Protein AF-0000000072981879 (afdb_homodimer)

Nearest PDB structures (foldseek):
  6hh9-assembly1_A  TM=8.626E-01  e=1.317E-27  Roseburia intestinalis L1-82
  6hfz-assembly3_C  TM=8.102E-01  e=1.164E-27  Roseburia intestinalis L1-82
  6hh9-assembly4_D  TM=8.591E-01  e=4.344E-25  Roseburia intestinalis L1-82
  1j00-assembly1_A  TM=7.668E-01  e=9.746E-10  Escherichia coli
  1yzf-assembly1_A  TM=7.807E-01  e=8.443E-09  Enterococcus faecalis V583

Secondary structure (DSSP, 8-state):
----EEEEEEEESHHHHTTT-SSGGGSHHHHHHHHHHHHTTTSEEEEEEEE-TT--HHHHHHTHHHHTGGG--SEEEEE-HHHHTTS-HHHHHHHHHHHHHHHHTSSSPPEEEEE----TTS-SSHHHHHHHHHHTT--EE-HHHHHHHHHHTTS--HHHHBSSSS-B-HHHHHHHHHHHHHHHHHTGGGGTSPP---SS-SSS---SSEEEEEGGGSEEESS-EEEEEEETTTEEEEEEE-STT-EEEEEEEES-EEEEEEEBTTB-EEEEEETTEEEEEE-B-SSSSEEEEEEEE-S--SEEEEEEEEE-S---TT-S--BEEEEEEEEE--/----EEEEEEEESHHHHTTT-SSGGGSHHHHHHHHHHHHTTTSEEEEEEEE-TT--HHHHHHTHHHHTGGG--SEEEEE-HHHHTTS-HHHHHHHHHHHHHHHHTSSSPPEEEEE----TTS-SSHHHHHHHHHHTT--EE-HHHHHHHHHHTTS--HHHHBSSSS-B-HHHHHHHHHHHHHHHHHTGGGGTSPP---SS-SSS---SSEEEEEGGGSEEESS-EEEEEEETTTEEEEEEE-STT-EEEEEEEES-EEEEEEEBTTB-EEEEEETTEEEEEE-B-SSSSEEEEEEEE-S--SEEEEEEEEE-S---TT-S--BEEEEEEEEE--

Foldseek 3Di:
DPQLEAEEEEAEEPLLVQPQEPDPCLFLQNLLQVVVCVVSVRGHYHYARNYYHLDALQVSLACCVPRPVVRVHQEYEYYHQANCLVPDLLVNLQSLLQNVQVQLPDPRHHAYEYEFAAFQVRSGNQVSNVVSCVVFVHHYQYVRVVVVVCVVVVVDHPVVAADDGGHGHSNVSVSSNVSVSVVCVVCVCSSVDDTRDDPAHPSRDYFDAKYKAFPVQKAWDDDWDKDQLPRPPQFGIWIKDQDAFIKIKHKAFAFWKKWWWWAEQQAWKKWKDKQRDIDIDGRYDPHGGDIDIDPGGGRHPRGMMMMMIGQHPDGDPRHPTRMIITRIMIHRHD/DPQLEAEEEEAEEVLLVQPQEPDPCLALQNLLQVVVCVVSVRGHYHYARNYYHLDALQVSLACCVPRPVVRVHQEYEYYHQANCLVPDLLVNLQSLLQNVQVQLPDPRHHAYEYEFAAFQVRSGNQVSNVVSCVVFVHHYQYVRVVVVVCVVVVVDHPVVAADDGGHGHSNVSVSSNVSVSVVCVVCVCSSVDDTRDDPAHPSRDYFDAKYKAFPVQKAWDDDWDKDQLVRPPQFRIWIKDQDAFIKIKHKAFAFWKKWWWWAEQQAWKKWKDKQRDIDIDGRYDPHGSDIDIDPGGGRHPRGMMMMMIGQHPDGDPRHPTRMIITRIMIHRHD

Sequence (668 aa):
MKNNDFNIVFLGGSITEGTGAVAKDKAYVHIVGEYFKNLYKHKKVNIYNAGIGGTGSRFGLFRLERDVICYNPDLVFFEFSVNDRIENPFDASITTEGVVRKLLFLKNPPKIIFLITPSEMADACSSLHKKIAYYYDIPVIDIQDYVFKAIGQDKYTWSHISTDNLHPNDVGHKIYGEYIIKSIDKNKDFYFKKNNLKEKSLMGYEFKNPQIESYEKAIFYGHWREENMNIPKRIELSAVSDVVGDYLEFNFKGKYISALAIVGRECGIAEINLDGASAILDLYSDTDNYCTPILNLKDLKDTKHKLIIKVSENKNPKSKGNKISIGSFLVENMMKNNDFNIVFLGGSITEGTGAVAKDKAYVHIVGEYFKNLYKHKKVNIYNAGIGGTGSRFGLFRLERDVICYNPDLVFFEFSVNDRIENPFDASITTEGVVRKLLFLKNPPKIIFLITPSEMADACSSLHKKIAYYYDIPVIDIQDYVFKAIGQDKYTWSHISTDNLHPNDVGHKIYGEYIIKSIDKNKDFYFKKNNLKEKSLMGYEFKNPQIESYEKAIFYGHWREENMNIPKRIELSAVSDVVGDYLEFNFKGKYISALAIVGRECGIAEINLDGASAILDLYSDTDNYCTPILNLKDLKDTKHKLIIKVSENKNPKSKGNKISIGSFLVENM

Structure (mmCIF, N/CA/C/O backbone):
data_AF-0000000072981879-model_v1
#
loop_
_entity.id
_entity.type
_entity.pdbx_description
1 polymer Lipase/acylhydrolase
#
loop_
_atom_site.group_PDB
_atom_site.id
_atom_site.type_symbol
_atom_site.label_atom_id
_atom_site.label_alt_id
_atom_site.label_comp_id
_atom_site.label_asym_id
_atom_site.label_entity_id
_atom_site.label_seq_id
_atom_site.pdbx_PDB_ins_code
_atom_site.Cartn_x
_atom_site.Cartn_y
_atom_site.Cartn_z
_atom_site.occupancy
_atom_site.B_iso_or_equiv
_atom_site.auth_seq_id
_atom_site.auth_comp_id
_atom_site.auth_asym_id
_atom_site.auth_atom_id
_atom_site.pdbx_PDB_model_num
ATOM 1 N N . MET A 1 1 ? -8.359 28.625 37.656 1 39.59 1 MET A N 1
ATOM 2 C CA . MET A 1 1 ? -9.594 27.875 37.406 1 39.59 1 MET A CA 1
ATOM 3 C C . MET A 1 1 ? -9.336 26.703 36.469 1 39.59 1 MET A C 1
ATOM 5 O O . MET A 1 1 ? -8.688 26.859 35.438 1 39.59 1 MET A O 1
ATOM 9 N N . LYS A 1 2 ? -9.266 25.562 36.969 1 48.34 2 LYS A N 1
ATOM 10 C CA . LYS A 1 2 ? -8.906 24.328 36.281 1 48.34 2 LYS A CA 1
ATOM 11 C C . LYS A 1 2 ? -9.633 24.234 34.938 1 48.34 2 LYS A C 1
ATOM 13 O O . LYS A 1 2 ? -10.859 24.359 34.875 1 48.34 2 LYS A O 1
ATOM 18 N N . ASN A 1 3 ? -9.109 24.656 33.719 1 64.94 3 ASN A N 1
ATOM 19 C CA . ASN A 1 3 ? -9.695 24.688 32.375 1 64.94 3 ASN A CA 1
ATOM 20 C C . ASN A 1 3 ? -10.602 23.484 32.156 1 64.94 3 ASN A C 1
ATOM 22 O O . ASN A 1 3 ? -10.148 22.344 32.219 1 64.94 3 ASN A O 1
ATOM 26 N N . ASN A 1 4 ? -11.922 23.656 32.438 1 84.44 4 ASN A N 1
ATOM 27 C CA . ASN A 1 4 ? -13.031 22.703 32.438 1 84.44 4 ASN A CA 1
ATOM 28 C C . ASN A 1 4 ? -13.32 22.203 31.016 1 84.44 4 ASN A C 1
ATOM 30 O O . ASN A 1 4 ? -14.203 21.359 30.828 1 84.44 4 ASN A O 1
ATOM 34 N N . ASP A 1 5 ? -12.516 22.609 30.109 1 93.31 5 ASP A N 1
ATOM 35 C CA . ASP A 1 5 ? -12.766 22.219 28.719 1 93.31 5 ASP A CA 1
ATOM 36 C C . ASP A 1 5 ? -12.047 20.922 28.375 1 93.31 5 ASP A C 1
ATOM 38 O O . ASP A 1 5 ? -10.969 20.641 28.906 1 93.31 5 ASP A O 1
ATOM 42 N N . PHE A 1 6 ? -12.727 20.109 27.719 1 95.31 6 PHE A N 1
ATOM 43 C CA . PHE A 1 6 ? -12.141 18.953 27.062 1 95.31 6 PHE A CA 1
ATOM 44 C C . PHE A 1 6 ? -12.227 19.078 25.547 1 95.31 6 PHE A C 1
ATOM 46 O O . PHE A 1 6 ? -13.305 18.922 24.969 1 95.31 6 PHE A O 1
ATOM 53 N N . ASN A 1 7 ? -11.078 19.438 24.906 1 97.69 7 ASN A N 1
ATOM 54 C CA . ASN A 1 7 ? -11.039 19.734 23.484 1 97.69 7 ASN A CA 1
ATOM 55 C C . ASN A 1 7 ? -10.586 18.516 22.672 1 97.69 7 ASN A C 1
ATOM 57 O O . ASN A 1 7 ? -9.492 18 22.891 1 97.69 7 ASN A O 1
ATOM 61 N N . ILE A 1 8 ? -11.445 18.078 21.766 1 98.12 8 ILE A N 1
ATOM 62 C CA . ILE A 1 8 ? -11.148 16.938 20.906 1 98.12 8 ILE A CA 1
ATOM 63 C C . ILE A 1 8 ? -11.047 17.406 19.453 1 98.12 8 ILE A C 1
ATOM 65 O O . ILE A 1 8 ? -11.961 18.047 18.938 1 98.12 8 ILE A O 1
ATOM 69 N N . VAL A 1 9 ? -9.93 17.109 18.797 1 98.81 9 VAL A N 1
ATOM 70 C CA . VAL A 1 9 ? -9.766 17.453 17.391 1 98.81 9 VAL A CA 1
ATOM 71 C C . VAL A 1 9 ? -9.664 16.188 16.562 1 98.81 9 VAL A C 1
ATOM 73 O O . VAL A 1 9 ? -8.922 15.266 16.906 1 98.81 9 VAL A O 1
ATOM 76 N N . PHE A 1 10 ? -10.469 16.078 15.516 1 98.88 10 PHE A N 1
ATOM 77 C CA . PHE A 1 10 ? -10.344 15.047 14.508 1 98.88 10 PHE A CA 1
ATOM 78 C C . PHE A 1 10 ? -9.57 15.555 13.297 1 98.88 10 PHE A C 1
ATOM 80 O O . PHE A 1 10 ? -10.086 16.344 12.508 1 98.88 10 PHE A O 1
ATOM 87 N N . LEU A 1 11 ? -8.344 15.156 13.203 1 98.88 11 LEU A N 1
ATOM 88 C CA . LEU A 1 11 ? -7.492 15.516 12.07 1 98.88 11 LEU A CA 1
ATOM 89 C C . LEU A 1 11 ? -7.562 14.445 10.984 1 98.88 11 LEU A C 1
ATOM 91 O O . LEU A 1 11 ? -7.301 13.266 11.25 1 98.88 11 LEU A O 1
ATOM 95 N N . GLY A 1 12 ? -7.945 14.844 9.773 1 98.56 12 GLY A N 1
ATOM 96 C CA . GLY A 1 12 ? -8.047 13.805 8.766 1 98.56 12 GLY A CA 1
ATOM 97 C C . GLY A 1 12 ? -8.414 14.336 7.391 1 98.56 12 GLY A C 1
ATOM 98 O O . GLY A 1 12 ? -8.289 15.531 7.125 1 98.56 12 GLY A O 1
ATOM 99 N N . GLY A 1 13 ? -8.742 13.422 6.457 1 97.31 13 GLY A N 1
ATOM 100 C CA . GLY A 1 13 ? -9.148 13.758 5.098 1 97.31 13 GLY A CA 1
ATOM 101 C C . GLY A 1 13 ? -10.656 13.836 4.926 1 97.31 13 GLY A C 1
ATOM 102 O O . GLY A 1 13 ? -11.352 14.422 5.762 1 97.31 13 GLY A O 1
ATOM 103 N N . SER A 1 14 ? -11.133 13.383 3.793 1 97.5 14 SER A N 1
ATOM 104 C CA . SER A 1 14 ? -12.539 13.523 3.434 1 97.5 14 SER A CA 1
ATOM 105 C C . SER A 1 14 ? -13.43 12.672 4.336 1 97.5 14 SER A C 1
ATOM 107 O O . SER A 1 14 ? -14.57 13.047 4.621 1 97.5 14 SER A O 1
ATOM 109 N N . ILE A 1 15 ? -12.93 11.539 4.754 1 98.5 15 ILE A N 1
ATOM 110 C CA . ILE A 1 15 ? -13.734 10.68 5.609 1 98.5 15 ILE A CA 1
ATOM 111 C C . ILE A 1 15 ? -13.977 11.367 6.949 1 98.5 15 ILE A C 1
ATOM 113 O O . ILE A 1 15 ? -15.109 11.375 7.453 1 98.5 15 ILE A O 1
ATOM 117 N N . THR A 1 16 ? -13.008 11.922 7.477 1 98.69 16 THR A N 1
ATOM 118 C CA . THR A 1 16 ? -13.125 12.703 8.703 1 98.69 16 THR A CA 1
ATOM 119 C C . THR A 1 16 ? -13.992 13.938 8.477 1 98.69 16 THR A C 1
ATOM 121 O O . THR A 1 16 ? -14.812 14.289 9.336 1 98.69 16 THR A O 1
ATOM 124 N N . GLU A 1 17 ? -13.836 14.555 7.305 1 97.75 17 GLU A N 1
ATOM 125 C CA . GLU A 1 17 ? -14.648 15.719 6.965 1 97.75 17 GLU A CA 1
ATOM 126 C C . GLU A 1 17 ? -16.141 15.367 6.977 1 97.75 17 GLU A C 1
ATOM 128 O O . GLU A 1 17 ? -16.984 16.219 7.266 1 97.75 17 GLU A O 1
ATOM 133 N N . GLY A 1 18 ? -16.469 14.117 6.672 1 98.06 18 GLY A N 1
ATOM 134 C CA . GLY A 1 18 ? -17.859 13.664 6.707 1 98.06 18 GLY A CA 1
ATOM 135 C C . GLY A 1 18 ? -18.391 13.297 5.336 1 98.06 18 GLY A C 1
ATOM 136 O O . GLY A 1 18 ? -19.609 13.117 5.168 1 98.06 18 GLY A O 1
ATOM 137 N N . THR A 1 19 ? -17.5 13.188 4.359 1 97.12 19 THR A N 1
ATOM 138 C CA . THR A 1 19 ? -17.938 12.867 3.006 1 97.12 19 THR A CA 1
ATOM 139 C C . THR A 1 19 ? -18.703 11.547 2.982 1 97.12 19 THR A C 1
ATOM 141 O O . THR A 1 19 ? -18.281 10.57 3.604 1 97.12 19 THR A O 1
ATOM 144 N N . GLY A 1 20 ? -19.766 11.492 2.244 1 96.81 20 GLY A N 1
ATOM 145 C CA . GLY A 1 20 ? -20.594 10.312 2.121 1 96.81 20 GLY A CA 1
ATOM 146 C C . GLY A 1 20 ? -21.797 10.32 3.055 1 96.81 20 GLY A C 1
ATOM 147 O O . GLY A 1 20 ? -22.766 9.609 2.83 1 96.81 20 GLY A O 1
ATOM 148 N N . ALA A 1 21 ? -21.703 11.047 4.195 1 97.25 21 ALA A N 1
ATOM 149 C CA . ALA A 1 21 ? -22.844 11.227 5.086 1 97.25 21 ALA A CA 1
ATOM 150 C C . ALA A 1 21 ? -23.844 12.234 4.512 1 97.25 21 ALA A C 1
ATOM 152 O O . ALA A 1 21 ? -23.438 13.258 3.951 1 97.25 21 ALA A O 1
ATOM 153 N N . VAL A 1 22 ? -25.125 11.992 4.699 1 96.56 22 VAL A N 1
ATOM 154 C CA . VAL A 1 22 ? -26.156 12.859 4.137 1 96.56 22 VAL A CA 1
ATOM 155 C C . VAL A 1 22 ? -26.25 14.141 4.965 1 96.56 22 VAL A C 1
ATOM 157 O O . VAL A 1 22 ? -26.766 15.156 4.488 1 96.56 22 VAL A O 1
ATOM 160 N N . ALA A 1 23 ? -25.875 14.039 6.258 1 96.75 23 ALA A N 1
ATOM 161 C CA . ALA A 1 23 ? -25.875 15.164 7.191 1 96.75 23 ALA A CA 1
ATOM 162 C C . ALA A 1 23 ? -24.734 15.062 8.188 1 96.75 23 ALA A C 1
ATOM 164 O O . ALA A 1 23 ? -24.156 13.984 8.383 1 96.75 23 ALA A O 1
ATOM 165 N N . LYS A 1 24 ? -24.406 16.172 8.773 1 95.31 24 LYS A N 1
ATOM 166 C CA . LYS A 1 24 ? -23.266 16.234 9.68 1 95.31 24 LYS A CA 1
ATOM 167 C C . LYS A 1 24 ? -23.453 15.305 10.867 1 95.31 24 LYS A C 1
ATOM 169 O O . LYS A 1 24 ? -22.484 14.734 11.375 1 95.31 24 LYS A O 1
ATOM 174 N N . ASP A 1 25 ? -24.641 15.141 11.32 1 97.38 25 ASP A N 1
ATOM 175 C CA . ASP A 1 25 ? -24.891 14.352 12.523 1 97.38 25 ASP A CA 1
ATOM 176 C C . ASP A 1 25 ? -24.844 12.859 12.219 1 97.38 25 ASP A C 1
ATOM 178 O O . ASP A 1 25 ? -24.922 12.031 13.125 1 97.38 25 ASP A O 1
ATOM 182 N N . LYS A 1 26 ? -24.672 12.508 10.891 1 98.19 26 LYS A N 1
ATOM 183 C CA . LYS A 1 26 ? -24.547 11.102 10.492 1 98.19 26 LYS A CA 1
ATOM 184 C C . LYS A 1 26 ? -23.078 10.703 10.336 1 98.19 26 LYS A C 1
ATOM 186 O O . LYS A 1 26 ? -22.766 9.516 10.25 1 98.19 26 LYS A O 1
ATOM 191 N N . ALA A 1 27 ? -22.219 11.703 10.352 1 98.69 27 ALA A N 1
ATOM 192 C CA . ALA A 1 27 ? -20.781 11.43 10.203 1 98.69 27 ALA A CA 1
ATOM 193 C C . ALA A 1 27 ? -20.188 10.867 11.484 1 98.69 27 ALA A C 1
ATOM 195 O O . ALA A 1 27 ? -20.625 11.219 12.586 1 98.69 27 ALA A O 1
ATOM 196 N N . TYR A 1 28 ? -19.156 10.016 11.391 1 98.88 28 TYR A N 1
ATOM 197 C CA . TYR A 1 28 ? -18.625 9.32 12.555 1 98.88 28 TYR A CA 1
ATOM 198 C C . TYR A 1 28 ? -18.062 10.305 13.57 1 98.88 28 TYR A C 1
ATOM 200 O O . TYR A 1 28 ? -18.078 10.031 14.773 1 98.88 28 TYR A O 1
ATOM 208 N N . VAL A 1 29 ? -17.562 11.477 13.109 1 98.88 29 VAL A N 1
ATOM 209 C CA . VAL A 1 29 ? -17.016 12.492 14.008 1 98.88 29 VAL A CA 1
ATOM 210 C C . VAL A 1 29 ? -18.094 12.953 14.977 1 98.88 29 VAL A C 1
ATOM 212 O O . VAL A 1 29 ? -17.844 13.109 16.172 1 98.88 29 VAL A O 1
ATOM 215 N N . HIS A 1 30 ? -19.297 13.195 14.453 1 98.62 30 HIS A N 1
ATOM 216 C CA . HIS A 1 30 ? -20.422 13.594 15.305 1 98.62 30 HIS A CA 1
ATOM 217 C C . HIS A 1 30 ? -20.812 12.469 16.266 1 98.62 30 HIS A C 1
ATOM 219 O O . HIS A 1 30 ? -21.047 12.711 17.453 1 98.62 30 HIS A O 1
ATOM 225 N N . ILE A 1 31 ? -20.859 11.258 15.773 1 98.69 31 ILE A N 1
ATOM 226 C CA . ILE A 1 31 ? -21.25 10.086 16.562 1 98.69 31 ILE A CA 1
ATOM 227 C C . ILE A 1 31 ? -20.281 9.898 17.719 1 98.69 31 ILE A C 1
ATOM 229 O O . ILE A 1 31 ? -20.688 9.758 18.875 1 98.69 31 ILE A O 1
ATOM 233 N N . VAL A 1 32 ? -19.031 9.953 17.453 1 98.56 32 VAL A N 1
ATOM 234 C CA . VAL A 1 32 ? -18 9.781 18.469 1 98.56 32 VAL A CA 1
ATOM 235 C C . VAL A 1 32 ? -18 10.984 19.406 1 98.56 32 VAL A C 1
ATOM 237 O O . VAL A 1 32 ? -17.812 10.836 20.625 1 98.56 32 VAL A O 1
ATOM 240 N N . GLY A 1 33 ? -18.172 12.234 18.844 1 97.94 33 GLY A N 1
ATOM 241 C CA . GLY A 1 33 ? -18.25 13.438 19.656 1 97.94 33 GLY A CA 1
ATOM 242 C C . GLY A 1 33 ? -19.344 13.375 20.703 1 97.94 33 GLY A C 1
ATOM 243 O O . GLY A 1 33 ? -19.109 13.719 21.859 1 97.94 33 GLY A O 1
ATOM 244 N N . GLU A 1 34 ? -20.484 12.891 20.297 1 97.44 34 GLU A N 1
ATOM 245 C CA . GLU A 1 34 ? -21.625 12.773 21.219 1 97.44 34 GLU A CA 1
ATOM 246 C C . GLU A 1 34 ? -21.312 11.789 22.344 1 97.44 34 GLU A C 1
ATOM 248 O O . GLU A 1 34 ? -21.734 12 23.484 1 97.44 34 GLU A O 1
ATOM 253 N N . TYR A 1 35 ? -20.656 10.773 22.031 1 96.69 35 TYR A N 1
ATOM 254 C CA . TYR A 1 35 ? -20.234 9.828 23.062 1 96.69 35 TYR A CA 1
ATOM 255 C C . TYR A 1 35 ? -19.406 10.516 24.125 1 96.69 35 TYR A C 1
ATOM 257 O O . TYR A 1 35 ? -19.656 10.336 25.328 1 96.69 35 TYR A O 1
ATOM 265 N N . PHE A 1 36 ? -18.438 11.383 23.719 1 95.5 36 PHE A N 1
ATOM 266 C CA . PHE A 1 36 ? -17.547 12.055 24.672 1 95.5 36 PHE A CA 1
ATOM 267 C C . PHE A 1 36 ? -18.312 13.102 25.469 1 95.5 36 PHE A C 1
ATOM 269 O O . PHE A 1 36 ? -18.031 13.312 26.641 1 95.5 36 PHE A O 1
ATOM 276 N N . LYS A 1 37 ? -19.234 13.773 24.828 1 96.25 37 LYS A N 1
ATOM 277 C CA . LYS A 1 37 ? -20.062 14.734 25.562 1 96.25 37 LYS A CA 1
ATOM 278 C C . LYS A 1 37 ? -20.859 14.047 26.672 1 96.25 37 LYS A C 1
ATOM 280 O O . LYS A 1 37 ? -21.031 14.609 27.75 1 96.25 37 LYS A O 1
ATOM 285 N N . ASN A 1 38 ? -21.297 12.852 26.359 1 95.06 38 ASN A N 1
ATOM 286 C CA . ASN A 1 38 ? -22.047 12.086 27.344 1 95.06 38 ASN A CA 1
ATOM 287 C C . ASN A 1 38 ? -21.125 11.531 28.438 1 95.06 38 ASN A C 1
ATOM 289 O O . ASN A 1 38 ? -21.531 11.422 29.594 1 95.06 38 ASN A O 1
ATOM 293 N N . LEU A 1 39 ? -19.938 11.141 28.078 1 90.69 39 LEU A N 1
ATOM 294 C CA . LEU A 1 39 ? -18.969 10.57 29.016 1 90.69 39 LEU A CA 1
ATOM 295 C C . LEU A 1 39 ? -18.484 11.625 30 1 90.69 39 LEU A C 1
ATOM 297 O O . LEU A 1 39 ? -18.266 11.32 31.188 1 90.69 39 LEU A O 1
ATOM 301 N N . TYR A 1 40 ? -18.312 12.852 29.469 1 90.5 40 TYR A N 1
ATOM 302 C CA . TYR A 1 40 ? -17.797 13.93 30.297 1 90.5 40 TYR A CA 1
ATOM 303 C C . TYR A 1 40 ? -18.859 15 30.516 1 90.5 40 TYR A C 1
ATOM 305 O O . TYR A 1 40 ? -18.609 16.188 30.266 1 90.5 40 TYR A O 1
ATOM 313 N N . LYS A 1 41 ? -19.891 14.664 31.109 1 89 41 LYS A N 1
ATOM 314 C CA . LYS A 1 41 ? -21.031 15.555 31.297 1 89 41 LYS A CA 1
ATOM 315 C C . LYS A 1 41 ? -20.672 16.734 32.188 1 89 41 LYS A C 1
ATOM 317 O O . LYS A 1 41 ? -21.297 17.797 32.094 1 89 41 LYS A O 1
ATOM 322 N N . HIS A 1 42 ? -19.656 16.594 32.875 1 90.88 42 HIS A N 1
ATOM 323 C CA . HIS A 1 42 ? -19.297 17.641 33.844 1 90.88 42 HIS A CA 1
ATOM 324 C C . HIS A 1 42 ? -18.297 18.609 33.219 1 90.88 42 HIS A C 1
ATOM 326 O O . HIS A 1 42 ? -17.938 19.609 33.844 1 90.88 42 HIS A O 1
ATOM 332 N N . LYS A 1 43 ? -17.859 18.281 32.062 1 91.38 43 LYS A N 1
ATOM 333 C CA . LYS A 1 43 ? -16.938 19.156 31.328 1 91.38 43 LYS A CA 1
ATOM 334 C C . LYS A 1 43 ? -17.594 19.734 30.078 1 91.38 43 LYS A C 1
ATOM 336 O O . LYS A 1 43 ? -18.641 19.234 29.641 1 91.38 43 LYS A O 1
ATOM 341 N N . LYS A 1 44 ? -17.047 20.859 29.719 1 95.19 44 LYS A N 1
ATOM 342 C CA . LYS A 1 44 ? -17.406 21.359 28.406 1 95.19 44 LYS A CA 1
ATOM 343 C C . LYS A 1 44 ? -16.578 20.672 27.312 1 95.19 44 LYS A C 1
ATOM 345 O O . LYS A 1 44 ? -15.406 20.984 27.125 1 95.19 44 LYS A O 1
ATOM 350 N N . VAL A 1 45 ? -17.234 19.75 26.641 1 96.69 45 VAL A N 1
ATOM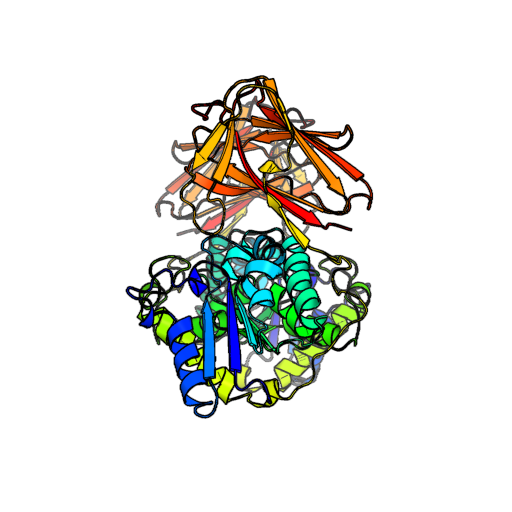 351 C CA . VAL A 1 45 ? -16.547 19 25.594 1 96.69 45 VAL A CA 1
ATOM 352 C C . VAL A 1 45 ? -16.703 19.734 24.25 1 96.69 45 VAL A C 1
ATOM 354 O O . VAL A 1 45 ? -17.828 19.953 23.797 1 96.69 45 VAL A O 1
ATOM 357 N N . ASN A 1 46 ? -15.602 20.188 23.672 1 97.75 46 ASN A N 1
ATOM 358 C CA . ASN A 1 46 ? -15.578 20.812 22.344 1 97.75 46 ASN A CA 1
ATOM 359 C C . ASN A 1 46 ? -15.031 19.844 21.281 1 97.75 46 ASN A C 1
ATOM 361 O O . ASN A 1 46 ? -14 19.219 21.5 1 97.75 46 ASN A O 1
ATOM 365 N N . ILE A 1 47 ? -15.828 19.703 20.203 1 98.19 47 ILE A N 1
ATOM 366 C CA . ILE A 1 47 ? -15.43 18.828 19.094 1 98.19 47 ILE A CA 1
ATOM 367 C C . ILE A 1 47 ? -15.039 19.672 17.891 1 98.19 47 ILE A C 1
ATOM 369 O O . ILE A 1 47 ? -15.836 20.484 17.406 1 98.19 47 ILE A O 1
ATOM 373 N N . TYR A 1 48 ? -13.828 19.547 17.422 1 98.38 48 TYR A N 1
ATOM 374 C CA . TYR A 1 48 ? -13.344 20.266 16.25 1 98.38 48 TYR A CA 1
ATOM 375 C C . TYR A 1 48 ? -13.055 19.297 15.102 1 98.38 48 TYR A C 1
ATOM 377 O O . TYR A 1 48 ? -12.211 18.406 15.227 1 98.38 48 TYR A O 1
ATOM 385 N N . ASN A 1 49 ? -13.781 19.422 14.008 1 98.38 49 ASN A N 1
ATOM 386 C CA . ASN A 1 49 ? -13.562 18.625 12.805 1 98.38 49 ASN A CA 1
ATOM 387 C C . ASN A 1 49 ? -12.555 19.297 11.867 1 98.38 49 ASN A C 1
ATOM 389 O O . ASN A 1 49 ? -12.914 20.203 11.117 1 98.38 49 ASN A O 1
ATOM 393 N N . ALA A 1 50 ? -11.359 18.812 11.891 1 98.25 50 ALA A N 1
ATOM 394 C CA . ALA A 1 50 ? -10.297 19.297 11.023 1 98.25 50 ALA A CA 1
ATOM 395 C C . ALA A 1 50 ? -10.094 18.375 9.82 1 98.25 50 ALA A C 1
ATOM 397 O O . ALA A 1 50 ? -8.969 18.156 9.391 1 98.25 50 ALA A O 1
ATOM 398 N N . GLY A 1 51 ? -11.133 17.781 9.352 1 97.94 51 GLY A N 1
ATOM 399 C CA . GLY A 1 51 ? -11.102 17.031 8.102 1 97.94 51 GLY A CA 1
ATOM 400 C C . GLY A 1 51 ? -11.094 17.938 6.879 1 97.94 51 GLY A C 1
ATOM 401 O O . GLY A 1 51 ? -11.859 18.906 6.805 1 97.94 51 GLY A O 1
ATOM 402 N N . ILE A 1 52 ? -10.172 17.719 6.016 1 96.06 52 ILE A N 1
ATOM 403 C CA . ILE A 1 52 ? -10.133 18.406 4.723 1 96.06 52 ILE A CA 1
ATOM 404 C C . ILE A 1 52 ? -10.023 17.359 3.604 1 96.06 52 ILE A C 1
ATOM 406 O O . ILE A 1 52 ? -9.031 16.625 3.521 1 96.06 52 ILE A O 1
ATOM 410 N N . GLY A 1 53 ? -11.031 17.328 2.732 1 93.69 53 GLY A N 1
ATOM 411 C CA . GLY A 1 53 ? -11.109 16.359 1.657 1 93.69 53 GLY A CA 1
ATOM 412 C C . GLY A 1 53 ? -9.891 16.375 0.752 1 93.69 53 GLY A C 1
ATOM 413 O O . GLY A 1 53 ? -9.375 17.438 0.418 1 93.69 53 GLY A O 1
ATOM 414 N N . GLY A 1 54 ? -9.398 15.102 0.349 1 91.69 54 GLY A N 1
ATOM 415 C CA . GLY A 1 54 ? -8.336 14.953 -0.637 1 91.69 54 GLY A CA 1
ATOM 416 C C . GLY A 1 54 ? -6.953 15.211 -0.071 1 91.69 54 GLY A C 1
ATOM 417 O O . GLY A 1 54 ? -5.973 15.273 -0.816 1 91.69 54 GLY A O 1
ATOM 418 N N . THR A 1 55 ? -6.828 15.375 1.248 1 94.5 55 THR A N 1
ATOM 419 C CA . THR A 1 55 ? -5.531 15.688 1.835 1 94.5 55 THR A CA 1
ATOM 420 C C . THR A 1 55 ? -4.992 14.508 2.635 1 94.5 55 THR A C 1
ATOM 422 O O . THR A 1 55 ? -5.762 13.648 3.072 1 94.5 55 THR A O 1
ATOM 425 N N . GLY A 1 56 ? -3.688 14.406 2.773 1 96.56 56 GLY A N 1
ATOM 426 C CA . GLY A 1 56 ? -3.014 13.391 3.566 1 96.56 56 GLY A CA 1
ATOM 427 C C . GLY A 1 56 ? -2.201 13.969 4.711 1 96.56 56 GLY A C 1
ATOM 428 O O . GLY A 1 56 ? -2.414 15.109 5.113 1 96.56 56 GLY A O 1
ATOM 429 N N . SER A 1 57 ? -1.336 13.148 5.242 1 98 57 SER A N 1
ATOM 430 C CA . SER A 1 57 ? -0.546 13.531 6.41 1 98 57 SER A CA 1
ATOM 431 C C . SER A 1 57 ? 0.412 14.672 6.074 1 98 57 SER A C 1
ATOM 433 O O . SER A 1 57 ? 0.761 15.469 6.941 1 98 57 SER A O 1
ATOM 435 N N . ARG A 1 58 ? 0.759 14.789 4.762 1 96.12 58 ARG A N 1
ATOM 436 C CA . ARG A 1 58 ? 1.661 15.875 4.383 1 96.12 58 ARG A CA 1
ATOM 437 C C . ARG A 1 58 ? 1.035 17.234 4.668 1 96.12 58 ARG A C 1
ATOM 439 O O . ARG A 1 58 ? 1.578 18.016 5.445 1 96.12 58 ARG A O 1
ATOM 446 N N . PHE A 1 59 ? -0.066 17.484 4.055 1 95.94 59 PHE A N 1
ATOM 447 C CA . PHE A 1 59 ? -0.747 18.75 4.32 1 95.94 59 PHE A CA 1
ATOM 448 C C . PHE A 1 59 ? -1.175 18.828 5.781 1 95.94 59 PHE A C 1
ATOM 450 O O . PHE A 1 59 ? -1.136 19.906 6.379 1 95.94 59 PHE A O 1
ATOM 457 N N . GLY A 1 60 ? -1.557 17.688 6.367 1 97.25 60 GLY A N 1
ATOM 458 C CA . GLY A 1 60 ? -1.92 17.625 7.777 1 97.25 60 GLY A CA 1
ATOM 459 C C . GLY A 1 60 ? -0.837 18.156 8.695 1 97.25 60 GLY A C 1
ATOM 460 O O . GLY A 1 60 ? -1.127 18.875 9.648 1 97.25 60 GLY A O 1
ATOM 461 N N . LEU A 1 61 ? 0.346 17.812 8.391 1 97.88 61 LEU A N 1
ATOM 462 C CA . LEU A 1 61 ? 1.486 18.25 9.188 1 97.88 61 LEU A CA 1
ATOM 463 C C . LEU A 1 61 ? 1.646 19.766 9.133 1 97.88 61 LEU A C 1
ATOM 465 O O . LEU A 1 61 ? 1.795 20.422 10.164 1 97.88 61 LEU A O 1
ATOM 469 N N . PHE A 1 62 ? 1.498 20.328 8.016 1 96.69 62 PHE A N 1
ATOM 470 C CA . PHE A 1 62 ? 1.827 21.734 7.832 1 96.69 62 PHE A CA 1
ATOM 471 C C . PHE A 1 62 ? 0.687 22.625 8.312 1 96.69 62 PHE A C 1
ATOM 473 O O . PHE A 1 62 ? 0.895 23.797 8.609 1 96.69 62 PHE A O 1
ATOM 480 N N . ARG A 1 63 ? -0.451 22.016 8.406 1 96.5 63 ARG A N 1
ATOM 481 C CA . ARG A 1 63 ? -1.574 22.828 8.859 1 96.5 63 ARG A CA 1
ATOM 482 C C . ARG A 1 63 ? -1.86 22.594 10.336 1 96.5 63 ARG A C 1
ATOM 484 O O . ARG A 1 63 ? -2.902 23 10.852 1 96.5 63 ARG A O 1
ATOM 491 N N . LEU A 1 64 ? -1.018 22 11.07 1 97.31 64 LEU A N 1
ATOM 492 C CA . LEU A 1 64 ? -1.238 21.562 12.453 1 97.31 64 LEU A CA 1
ATOM 493 C C . LEU A 1 64 ? -1.502 22.766 13.352 1 97.31 64 LEU A C 1
ATOM 495 O O . LEU A 1 64 ? -2.424 22.734 14.172 1 97.31 64 LEU A O 1
ATOM 499 N N . GLU A 1 65 ? -0.644 23.812 13.219 1 95.88 65 GLU A N 1
ATOM 500 C CA . GLU A 1 65 ? -0.807 24.969 14.078 1 95.88 65 GLU A CA 1
ATOM 501 C C . GLU A 1 65 ? -2.182 25.609 13.891 1 95.88 65 GLU A C 1
ATOM 503 O O . GLU A 1 65 ? -2.865 25.922 14.875 1 95.88 65 GLU A O 1
ATOM 508 N N . ARG A 1 66 ? -2.586 25.672 12.695 1 94.88 66 ARG A N 1
ATOM 509 C CA . ARG A 1 66 ? -3.807 26.375 12.312 1 94.88 66 ARG A CA 1
ATOM 510 C C . ARG A 1 66 ? -5.043 25.562 12.656 1 94.88 66 ARG A C 1
ATOM 512 O O . ARG A 1 66 ? -6.059 26.109 13.094 1 94.88 66 ARG A O 1
ATOM 519 N N . ASP A 1 67 ? -4.941 24.234 12.469 1 97.56 67 ASP A N 1
ATOM 520 C CA . ASP A 1 67 ? -6.168 23.453 12.445 1 97.56 67 ASP A CA 1
ATOM 521 C C . ASP A 1 67 ? -6.258 22.547 13.672 1 97.56 67 ASP A C 1
ATOM 523 O O . ASP A 1 67 ? -7.301 21.938 13.93 1 97.56 67 ASP A O 1
ATOM 527 N N . VAL A 1 68 ? -5.211 22.422 14.492 1 98.5 68 VAL A N 1
ATOM 528 C CA . VAL A 1 68 ? -5.242 21.453 15.586 1 98.5 68 VAL A CA 1
ATOM 529 C C . VAL A 1 68 ? -4.73 22.125 16.859 1 98.5 68 VAL A C 1
ATOM 531 O O . VAL A 1 68 ? -5.492 22.312 17.812 1 98.5 68 VAL A O 1
ATOM 534 N N . ILE A 1 69 ? -3.539 22.672 16.859 1 98 69 ILE A N 1
ATOM 535 C CA . ILE A 1 69 ? -2.84 23.125 18.047 1 98 69 ILE A CA 1
ATOM 536 C C . ILE A 1 69 ? -3.52 24.375 18.609 1 98 69 ILE A C 1
ATOM 538 O O . ILE A 1 69 ? -3.596 24.547 19.812 1 98 69 ILE A O 1
ATOM 542 N N . CYS A 1 70 ? -4.07 25.188 17.719 1 97.25 70 CYS A N 1
ATOM 543 C CA . CYS A 1 70 ? -4.711 26.438 18.125 1 97.25 70 CYS A CA 1
ATOM 544 C C . CYS A 1 70 ? -5.871 26.156 19.078 1 97.25 70 CYS A C 1
ATOM 546 O O . CYS A 1 70 ? -6.27 27.031 19.844 1 97.25 70 CYS A O 1
ATOM 548 N N . TYR A 1 71 ? -6.371 24.938 19.109 1 97.88 71 TYR A N 1
ATOM 549 C CA . TYR A 1 71 ? -7.531 24.625 19.938 1 97.88 71 TYR A CA 1
ATOM 550 C C . TYR A 1 71 ? -7.102 24.047 21.281 1 97.88 71 TYR A C 1
ATOM 552 O O . TYR A 1 71 ? -7.941 23.688 22.109 1 97.88 71 TYR A O 1
ATOM 560 N N . ASN A 1 72 ? -5.793 23.938 21.484 1 97.44 72 ASN A N 1
ATOM 561 C CA . ASN A 1 72 ? -5.27 23.359 22.719 1 97.44 72 ASN A CA 1
ATOM 562 C C . ASN A 1 72 ? -5.918 22 23.016 1 97.44 72 ASN A C 1
ATOM 564 O O . ASN A 1 72 ? -6.516 21.812 24.078 1 97.44 72 ASN A O 1
ATOM 568 N N . PRO A 1 73 ? -5.691 21.047 22.141 1 97.94 73 PRO A N 1
ATOM 569 C CA . PRO A 1 73 ? -6.438 19.797 22.234 1 97.94 73 PRO A CA 1
ATOM 570 C C . PRO A 1 73 ? -5.992 18.922 23.406 1 97.94 73 PRO A C 1
ATOM 572 O O . PRO A 1 73 ? -4.801 18.875 23.734 1 97.94 73 PRO A O 1
ATOM 575 N N . ASP A 1 74 ? -6.98 18.234 24.016 1 95.88 74 ASP A N 1
ATOM 576 C CA . ASP A 1 74 ? -6.73 17.172 24.969 1 95.88 74 ASP A CA 1
ATOM 577 C C . ASP A 1 74 ? -6.602 15.812 24.281 1 95.88 74 ASP A C 1
ATOM 579 O O . ASP A 1 74 ? -5.898 14.922 24.766 1 95.88 74 ASP A O 1
ATOM 583 N N . LEU A 1 75 ? -7.328 15.641 23.172 1 96.69 75 LEU A N 1
ATOM 584 C CA . LEU A 1 75 ? -7.379 14.406 22.406 1 96.69 75 LEU A CA 1
ATOM 585 C C . LEU A 1 75 ? -7.395 14.703 20.906 1 96.69 75 LEU A C 1
ATOM 587 O O . LEU A 1 75 ? -8.133 15.586 20.453 1 96.69 75 LEU A O 1
ATOM 591 N N . VAL A 1 76 ? -6.543 14.023 20.172 1 98.5 76 VAL A N 1
ATOM 592 C CA . VAL A 1 76 ? -6.5 14.164 18.719 1 98.5 76 VAL A CA 1
ATOM 593 C C . VAL A 1 76 ? -6.676 12.797 18.062 1 98.5 76 VAL A C 1
ATOM 595 O O . VAL A 1 76 ? -5.945 11.859 18.375 1 98.5 76 VAL A O 1
ATOM 598 N N . PHE A 1 77 ? -7.711 12.656 17.266 1 98.75 77 PHE A N 1
ATOM 599 C CA . PHE A 1 77 ? -7.812 11.523 16.344 1 98.75 77 PHE A CA 1
ATOM 600 C C . PHE A 1 77 ? -7.098 11.812 15.039 1 98.75 77 PHE A C 1
ATOM 602 O O . PHE A 1 77 ? -7.266 12.891 14.461 1 98.75 77 PHE A O 1
ATOM 609 N N . PHE A 1 78 ? -6.285 10.93 14.625 1 98.88 78 PHE A N 1
ATOM 610 C CA . PHE A 1 78 ? -5.516 11.039 13.391 1 98.88 78 PHE A CA 1
ATOM 611 C C . PHE A 1 78 ? -6.039 10.062 12.344 1 98.88 78 PHE A C 1
ATOM 613 O O . PHE A 1 78 ? -6.031 8.852 12.562 1 98.88 78 PHE A O 1
ATOM 620 N N . GLU A 1 79 ? -6.5 10.562 11.18 1 98.81 79 GLU A N 1
ATOM 621 C CA . GLU A 1 79 ? -7.086 9.711 10.148 1 98.81 79 GLU A CA 1
ATOM 622 C C . GLU A 1 79 ? -6.699 10.188 8.75 1 98.81 79 GLU A C 1
ATOM 624 O O . GLU A 1 79 ? -7.305 11.117 8.219 1 98.81 79 GLU A O 1
ATOM 629 N N . PHE A 1 80 ? -5.664 9.508 8.133 1 98.75 80 PHE A N 1
ATOM 630 C CA . PHE A 1 80 ? -5.234 9.844 6.777 1 98.75 80 PHE A CA 1
ATOM 631 C C . PHE A 1 80 ? -4.965 8.578 5.969 1 98.75 80 PHE A C 1
ATOM 633 O O . PHE A 1 80 ? -4.328 8.633 4.914 1 98.75 80 PHE A O 1
ATOM 640 N N . SER A 1 81 ? -5.41 7.434 6.391 1 98.25 81 SER A N 1
ATOM 641 C CA . SER A 1 81 ? -4.93 6.152 5.879 1 98.25 81 SER A CA 1
ATOM 642 C C . SER A 1 81 ? -5.281 5.98 4.406 1 98.25 81 SER A C 1
ATOM 644 O O . SER A 1 81 ? -4.488 5.438 3.633 1 98.25 81 SER A O 1
ATOM 646 N N . VAL A 1 82 ? -6.453 6.438 3.963 1 98.06 82 VAL A N 1
ATOM 647 C CA . VAL A 1 82 ? -6.863 6.184 2.584 1 98.06 82 VAL A CA 1
ATOM 648 C C . VAL A 1 82 ? -6.148 7.152 1.646 1 98.06 82 VAL A C 1
ATOM 650 O O . VAL A 1 82 ? -5.859 6.812 0.497 1 98.06 82 VAL A O 1
ATOM 653 N N . ASN A 1 83 ? -5.883 8.344 2.129 1 96.75 83 ASN A N 1
ATOM 654 C CA . ASN A 1 83 ? -5.223 9.32 1.271 1 96.75 83 ASN A CA 1
ATOM 655 C C . ASN A 1 83 ? -3.715 9.094 1.223 1 96.75 83 ASN A C 1
ATOM 657 O O . ASN A 1 83 ? -3.08 9.328 0.193 1 96.75 83 ASN A O 1
ATOM 661 N N . ASP A 1 84 ? -3.166 8.648 2.301 1 97.69 84 ASP A N 1
ATOM 662 C CA . ASP A 1 84 ? -1.728 8.414 2.354 1 97.69 84 ASP A CA 1
ATOM 663 C C . ASP A 1 84 ? -1.342 7.203 1.504 1 97.69 84 ASP A C 1
ATOM 665 O O . ASP A 1 84 ? -0.168 7.016 1.18 1 97.69 84 ASP A O 1
ATOM 669 N N . ARG A 1 85 ? -2.318 6.398 1.109 1 96 85 ARG A N 1
ATOM 670 C CA . ARG A 1 85 ? -2.027 5.168 0.381 1 96 85 ARG A CA 1
ATOM 671 C C . ARG A 1 85 ? -1.432 5.469 -0.99 1 96 85 ARG A C 1
ATOM 673 O O . ARG A 1 85 ? -0.786 4.613 -1.595 1 96 85 ARG A O 1
ATOM 680 N N . ILE A 1 86 ? -1.684 6.641 -1.51 1 92.31 86 ILE A N 1
ATOM 681 C CA . ILE A 1 86 ? -1.221 6.949 -2.859 1 92.31 86 ILE A CA 1
ATOM 682 C C . ILE A 1 86 ? 0.097 7.715 -2.791 1 92.31 86 ILE A C 1
ATOM 684 O O . ILE A 1 86 ? 0.666 8.078 -3.822 1 92.31 86 ILE A O 1
ATOM 688 N N . GLU A 1 87 ? 0.586 8.008 -1.569 1 93.88 87 GLU A N 1
ATOM 689 C CA . GLU A 1 87 ? 1.855 8.695 -1.363 1 93.88 87 GLU A CA 1
ATOM 690 C C . GLU A 1 87 ? 3.021 7.715 -1.328 1 93.88 87 GLU A C 1
ATOM 692 O O . GLU A 1 87 ? 2.838 6.539 -1.006 1 93.88 87 GLU A O 1
ATOM 697 N N . ASN A 1 88 ? 4.172 8.289 -1.72 1 93.62 88 ASN A N 1
ATOM 698 C CA . ASN A 1 88 ? 5.387 7.531 -1.436 1 93.62 88 ASN A CA 1
ATOM 699 C C . ASN A 1 88 ? 5.453 7.113 0.03 1 93.62 88 ASN A C 1
ATOM 701 O O . ASN A 1 88 ? 5.238 7.934 0.925 1 93.62 88 ASN A O 1
ATOM 705 N N . PRO A 1 89 ? 5.746 5.789 0.227 1 96.19 89 PRO A N 1
ATOM 706 C CA . PRO A 1 89 ? 5.688 5.293 1.603 1 96.19 89 PRO A CA 1
ATOM 707 C C . PRO A 1 89 ? 6.625 6.043 2.543 1 96.19 89 PRO A C 1
ATOM 709 O O . PRO A 1 89 ? 6.289 6.27 3.709 1 96.19 89 PRO A O 1
ATOM 712 N N . PHE A 1 90 ? 7.777 6.395 2.109 1 96.88 90 PHE A N 1
ATOM 713 C CA . PHE A 1 90 ? 8.703 7.137 2.957 1 96.88 90 PHE A CA 1
ATOM 714 C C . PHE A 1 90 ? 8.133 8.5 3.318 1 96.88 90 PHE A C 1
ATOM 716 O O . PHE A 1 90 ? 8.188 8.914 4.477 1 96.88 90 PHE A O 1
ATOM 723 N N . ASP A 1 91 ? 7.543 9.164 2.34 1 96.19 91 ASP A N 1
ATOM 724 C CA . ASP A 1 91 ? 6.973 10.492 2.57 1 96.19 91 ASP A CA 1
ATOM 725 C C . ASP A 1 91 ? 5.797 10.422 3.543 1 96.19 91 ASP A C 1
ATOM 727 O O . ASP A 1 91 ? 5.691 11.25 4.453 1 96.19 91 ASP A O 1
ATOM 731 N N . ALA A 1 92 ? 4.961 9.438 3.328 1 97.56 92 ALA A N 1
ATOM 732 C CA . ALA A 1 92 ? 3.836 9.266 4.246 1 97.56 92 ALA A CA 1
ATOM 733 C C . ALA A 1 92 ? 4.324 8.984 5.664 1 97.56 92 ALA A C 1
ATOM 735 O O . ALA A 1 92 ? 3.738 9.469 6.637 1 97.56 92 ALA A O 1
ATOM 736 N N . SER A 1 93 ? 5.422 8.25 5.77 1 98.31 93 SER A N 1
ATOM 737 C CA . SER A 1 93 ? 5.961 7.891 7.078 1 98.31 93 SER A CA 1
ATOM 738 C C . SER A 1 93 ? 6.523 9.109 7.793 1 98.31 93 SER A C 1
ATOM 740 O O . SER A 1 93 ? 6.227 9.344 8.969 1 98.31 93 SER A O 1
ATOM 742 N N . ILE A 1 94 ? 7.293 9.945 7.094 1 97.75 94 ILE A N 1
ATOM 743 C CA . ILE A 1 94 ? 7.957 11.047 7.777 1 97.75 94 ILE A CA 1
ATOM 744 C C . ILE A 1 94 ? 6.941 12.125 8.125 1 97.75 94 ILE A C 1
ATOM 746 O O . ILE A 1 94 ? 7.062 12.805 9.148 1 97.75 94 ILE A O 1
ATOM 750 N N . THR A 1 95 ? 5.914 12.305 7.289 1 97.81 95 THR A N 1
ATOM 751 C CA . THR A 1 95 ? 4.922 13.32 7.605 1 97.81 95 THR A CA 1
ATOM 752 C C . THR A 1 95 ? 3.998 12.852 8.727 1 97.81 95 THR A C 1
ATOM 754 O O . THR A 1 95 ? 3.609 13.641 9.586 1 97.81 95 THR A O 1
ATOM 757 N N . THR A 1 96 ? 3.643 11.547 8.766 1 98.75 96 THR A N 1
ATOM 758 C CA . THR A 1 96 ? 2.91 10.984 9.891 1 98.75 96 THR A CA 1
ATOM 759 C C . THR A 1 96 ? 3.703 11.148 11.188 1 98.75 96 THR A C 1
ATOM 761 O O . THR A 1 96 ? 3.168 11.617 12.195 1 98.75 96 THR A O 1
ATOM 764 N N . GLU A 1 97 ? 4.961 10.773 11.141 1 98.56 97 GLU A N 1
ATOM 765 C CA . GLU A 1 97 ? 5.809 10.898 12.32 1 98.56 97 GLU A CA 1
ATOM 766 C C . GLU A 1 97 ? 5.969 12.359 12.727 1 98.56 97 GLU A C 1
ATOM 768 O O . GLU A 1 97 ? 6.027 12.68 13.914 1 98.56 97 GLU A O 1
ATOM 773 N N . GLY A 1 98 ? 6.035 13.25 11.719 1 98.06 98 GLY A N 1
ATOM 774 C CA . GLY A 1 98 ? 6.098 14.68 12 1 98.06 98 GLY A CA 1
ATOM 775 C C . GLY A 1 98 ? 4.898 15.18 12.781 1 98.06 98 GLY A C 1
ATOM 776 O O . GLY A 1 98 ? 5.047 15.961 13.727 1 98.06 98 GLY A O 1
ATOM 777 N N . VAL A 1 99 ? 3.73 14.75 12.383 1 98.56 99 VAL A N 1
ATOM 778 C CA . VAL A 1 99 ? 2.514 15.117 13.102 1 98.56 99 VAL A CA 1
ATOM 779 C C . VAL A 1 99 ? 2.605 14.648 14.547 1 98.56 99 VAL A C 1
ATOM 781 O O . VAL A 1 99 ? 2.367 15.422 15.477 1 98.56 99 VAL A O 1
ATOM 784 N N . VAL A 1 100 ? 2.992 13.391 14.742 1 98.5 100 VAL A N 1
ATOM 785 C CA . VAL A 1 100 ? 3.051 12.766 16.062 1 98.5 100 VAL A CA 1
ATOM 786 C C . VAL A 1 100 ? 4.051 13.516 16.938 1 98.5 100 VAL A C 1
ATOM 788 O O . VAL A 1 100 ? 3.727 13.906 18.062 1 98.5 100 VAL A O 1
ATOM 791 N N . ARG A 1 101 ? 5.203 13.766 16.422 1 97.88 101 ARG A N 1
ATOM 792 C CA . ARG A 1 101 ? 6.258 14.398 17.219 1 97.88 101 ARG A CA 1
ATOM 793 C C . ARG A 1 101 ? 5.891 15.828 17.562 1 97.88 101 ARG A C 1
ATOM 795 O O . ARG A 1 101 ? 6.09 16.266 18.703 1 97.88 101 ARG A O 1
ATOM 802 N N . LYS A 1 102 ? 5.352 16.562 16.594 1 97.12 102 LYS A N 1
ATOM 803 C CA . LYS A 1 102 ? 4.945 17.938 16.875 1 97.12 102 LYS A CA 1
ATOM 804 C C . LYS A 1 102 ? 3.932 18 18.016 1 97.12 102 LYS A C 1
ATOM 806 O O . LYS A 1 102 ? 4.027 18.859 18.891 1 97.12 102 LYS A O 1
ATOM 811 N N . LEU A 1 103 ? 2.996 17.125 18.016 1 97.75 103 LEU A N 1
ATOM 812 C CA . LEU A 1 103 ? 1.962 17.109 19.047 1 97.75 103 LEU A CA 1
ATOM 813 C C . LEU A 1 103 ? 2.539 16.672 20.391 1 97.75 103 LEU A C 1
ATOM 815 O O . LEU A 1 103 ? 2.225 17.266 21.422 1 97.75 103 LEU A O 1
ATOM 819 N N . LEU A 1 104 ? 3.418 15.648 20.359 1 97 104 LEU A N 1
ATOM 820 C CA . LEU A 1 104 ? 3.943 15.086 21.594 1 97 104 LEU A CA 1
ATOM 821 C C . LEU A 1 104 ? 4.902 16.062 22.281 1 97 104 LEU A C 1
ATOM 823 O O . LEU A 1 104 ? 5.078 16.016 23.5 1 97 104 LEU A O 1
ATOM 827 N N . PHE A 1 105 ? 5.445 16.969 21.562 1 95.44 105 PHE A N 1
ATOM 828 C CA . PHE A 1 105 ? 6.457 17.859 22.109 1 95.44 105 PHE A CA 1
ATOM 829 C C . PHE A 1 105 ? 5.836 19.203 22.531 1 95.44 105 PHE A C 1
ATOM 831 O O . PHE A 1 105 ? 6.543 20.109 22.984 1 95.44 105 PHE A O 1
ATOM 838 N N . LEU A 1 106 ? 4.578 19.344 22.422 1 95.88 106 LEU A N 1
ATOM 839 C CA . LEU A 1 106 ? 3.895 20.516 22.938 1 95.88 106 LEU A CA 1
ATOM 840 C C . LEU A 1 106 ? 4.031 20.609 24.453 1 95.88 106 LEU A C 1
ATOM 842 O O . LEU A 1 106 ? 4.316 19.609 25.125 1 95.88 106 LEU A O 1
ATOM 846 N N . LYS A 1 107 ? 3.816 21.828 24.922 1 95.12 107 LYS A N 1
ATOM 847 C CA . LYS A 1 107 ? 3.848 22.047 26.375 1 95.12 107 LYS A CA 1
ATOM 848 C C . LYS A 1 107 ? 2.822 21.156 27.078 1 95.12 107 LYS A C 1
ATOM 850 O O . LYS A 1 107 ? 3.117 20.578 28.125 1 95.12 107 LYS A O 1
ATOM 855 N N . ASN A 1 108 ? 1.653 21.109 26.594 1 94.56 108 ASN A N 1
ATOM 856 C CA . ASN A 1 108 ? 0.578 20.234 27.031 1 94.56 108 ASN A CA 1
ATOM 857 C C . ASN A 1 108 ? 0.18 19.25 25.938 1 94.56 108 ASN A C 1
ATOM 859 O O . ASN A 1 108 ? -0.821 19.438 25.25 1 94.56 108 ASN A O 1
ATOM 863 N N . PRO A 1 109 ? 0.878 18.156 25.859 1 96.19 109 PRO A N 1
ATOM 864 C CA . PRO A 1 109 ? 0.63 17.219 24.75 1 96.19 109 PRO A CA 1
ATOM 865 C C . PRO A 1 109 ? -0.729 16.531 24.844 1 96.19 109 PRO A C 1
ATOM 867 O O . PRO A 1 109 ? -1.117 16.094 25.938 1 96.19 109 PRO A O 1
ATOM 870 N N . PRO A 1 110 ? -1.408 16.5 23.797 1 96.88 110 PRO A N 1
ATOM 871 C CA . PRO A 1 110 ? -2.658 15.727 23.797 1 96.88 110 PRO A CA 1
ATOM 872 C C . PRO A 1 110 ? -2.426 14.219 23.734 1 96.88 110 PRO A C 1
ATOM 874 O O . PRO A 1 110 ? -1.317 13.773 23.422 1 96.88 110 PRO A O 1
ATOM 877 N N . LYS A 1 111 ? -3.492 13.492 24.125 1 96.06 111 LYS A N 1
ATOM 878 C CA . LYS A 1 111 ? -3.541 12.094 23.703 1 96.06 111 LYS A CA 1
ATOM 879 C C . LYS A 1 111 ? -3.822 11.984 22.203 1 96.06 111 LYS A C 1
ATOM 881 O O . LYS A 1 111 ? -4.516 12.828 21.641 1 96.06 111 LYS A O 1
ATOM 886 N N . ILE A 1 112 ? -3.211 10.992 21.609 1 97.56 112 ILE A N 1
ATOM 887 C CA . ILE A 1 112 ? -3.389 10.758 20.188 1 97.56 112 ILE A CA 1
ATOM 888 C C . ILE A 1 112 ? -3.949 9.359 19.953 1 97.56 112 ILE A C 1
ATOM 890 O O . ILE A 1 112 ? -3.52 8.398 20.594 1 97.56 112 ILE A O 1
ATOM 894 N N . ILE A 1 113 ? -4.922 9.188 19.094 1 97.75 113 ILE A N 1
ATOM 895 C CA . ILE A 1 113 ? -5.426 7.891 18.656 1 97.75 113 ILE A CA 1
ATOM 896 C C . ILE A 1 113 ? -5.418 7.832 17.125 1 97.75 113 ILE A C 1
ATOM 898 O O . ILE A 1 113 ? -5.938 8.727 16.453 1 97.75 113 ILE A O 1
ATOM 902 N N . PHE A 1 114 ? -4.832 6.789 16.562 1 98.44 114 PHE A N 1
ATOM 903 C CA . PHE A 1 114 ? -4.828 6.57 15.117 1 98.44 114 PHE A CA 1
ATOM 904 C C . PHE A 1 114 ? -6.078 5.816 14.68 1 98.44 114 PHE A C 1
ATOM 906 O O . PHE A 1 114 ? -6.457 4.816 15.297 1 98.44 114 PHE A O 1
ATOM 913 N N . LEU A 1 115 ? -6.738 6.332 13.719 1 98.88 115 LEU A N 1
ATOM 914 C CA . LEU A 1 115 ? -7.836 5.637 13.055 1 98.88 115 LEU A CA 1
ATOM 915 C C . LEU A 1 115 ? -7.422 5.172 11.656 1 98.88 115 LEU A C 1
ATOM 917 O O . LEU A 1 115 ? -6.918 5.965 10.859 1 98.88 115 LEU A O 1
ATOM 921 N N . ILE A 1 116 ? -7.594 3.914 11.375 1 98.81 116 ILE A N 1
ATOM 922 C CA . ILE A 1 116 ? -7.336 3.367 10.047 1 98.81 116 ILE A CA 1
ATOM 923 C C . ILE A 1 116 ? -8.664 3.117 9.328 1 98.81 116 ILE A C 1
ATOM 925 O O . ILE A 1 116 ? -9.289 2.074 9.523 1 98.81 116 ILE A O 1
ATOM 929 N N . THR A 1 117 ? -9.031 4.035 8.516 1 98.81 117 THR A N 1
ATOM 930 C CA . THR A 1 117 ? -10.266 3.859 7.758 1 98.81 117 THR A CA 1
ATOM 931 C C . THR A 1 117 ? -10.016 3.016 6.512 1 98.81 117 THR A C 1
ATOM 933 O O . THR A 1 117 ? -8.914 3.02 5.961 1 98.81 117 THR A O 1
ATOM 936 N N . PRO A 1 118 ? -11.008 2.301 6.125 1 98.56 118 PRO A N 1
ATOM 937 C CA . PRO A 1 118 ? -10.805 1.314 5.062 1 98.56 118 PRO A CA 1
ATOM 938 C C . PRO A 1 118 ? -10.961 1.912 3.666 1 98.56 118 PRO A C 1
ATOM 940 O O . PRO A 1 118 ? -11.578 2.965 3.504 1 98.56 118 PRO A O 1
ATOM 943 N N . SER A 1 119 ? -10.375 1.274 2.678 1 98.31 119 SER A N 1
ATOM 944 C CA . SER A 1 119 ? -10.703 1.361 1.259 1 98.31 119 SER A CA 1
ATOM 945 C C . SER A 1 119 ? -11.305 0.054 0.748 1 98.31 119 SER A C 1
ATOM 947 O O . SER A 1 119 ? -11.172 -0.988 1.394 1 98.31 119 SER A O 1
ATOM 949 N N . GLU A 1 120 ? -11.953 0.112 -0.331 1 97.88 120 GLU A N 1
ATOM 950 C CA . GLU A 1 120 ? -12.594 -1.069 -0.899 1 97.88 120 GLU A CA 1
ATOM 951 C C . GLU A 1 120 ? -11.578 -2.184 -1.145 1 97.88 120 GLU A C 1
ATOM 953 O O . GLU A 1 120 ? -11.883 -3.363 -0.957 1 97.88 120 GLU A O 1
ATOM 958 N N . MET A 1 121 ? -10.383 -1.843 -1.494 1 97.75 121 MET A N 1
ATOM 959 C CA . MET A 1 121 ? -9.367 -2.832 -1.841 1 97.75 121 MET A CA 1
ATOM 960 C C . MET A 1 121 ? -8.547 -3.219 -0.616 1 97.75 121 MET A C 1
ATOM 962 O O . MET A 1 121 ? -7.605 -4.012 -0.718 1 97.75 121 MET A O 1
ATOM 966 N N . ALA A 1 122 ? -8.828 -2.643 0.52 1 98.06 122 ALA A N 1
ATOM 967 C CA . ALA A 1 122 ? -8.094 -2.879 1.762 1 98.06 122 ALA A CA 1
ATOM 968 C C . ALA A 1 122 ? -6.633 -2.473 1.622 1 98.06 122 ALA A C 1
ATOM 970 O O . ALA A 1 122 ? -5.742 -3.152 2.137 1 98.06 122 ALA A O 1
ATOM 971 N N . ASP A 1 123 ? -6.391 -1.426 0.841 1 97.06 123 ASP A N 1
ATOM 972 C CA . ASP A 1 123 ? -5.004 -1.023 0.629 1 97.06 123 ASP A CA 1
ATOM 973 C C . ASP A 1 123 ? -4.707 0.303 1.322 1 97.06 123 ASP A C 1
ATOM 975 O O . ASP A 1 123 ? -3.727 0.976 0.992 1 97.06 123 ASP A O 1
ATOM 979 N N . ALA A 1 124 ? -5.586 0.734 2.297 1 97.75 124 ALA A N 1
ATOM 980 C CA . ALA A 1 124 ? -5.242 1.897 3.111 1 97.75 124 ALA A CA 1
ATOM 981 C C . ALA A 1 124 ? -3.961 1.657 3.9 1 97.75 124 ALA A C 1
ATOM 983 O O . ALA A 1 124 ? -3.594 0.51 4.168 1 97.75 124 ALA A O 1
ATOM 984 N N . CYS A 1 125 ? -3.279 2.76 4.266 1 97.06 125 CYS A N 1
ATOM 985 C CA . CYS A 1 125 ? -1.947 2.723 4.859 1 97.06 125 CYS A CA 1
ATOM 986 C C . CYS A 1 125 ? -2.004 2.232 6.301 1 97.06 125 CYS A C 1
ATOM 988 O O . CYS A 1 125 ? -1.445 2.865 7.199 1 97.06 125 CYS A O 1
ATOM 990 N N . SER A 1 126 ? -2.557 1.086 6.52 1 97.69 126 SER A N 1
ATOM 991 C CA . SER A 1 126 ? -2.746 0.561 7.871 1 97.69 126 SER A CA 1
ATOM 992 C C . SER A 1 126 ? -1.41 0.25 8.531 1 97.69 126 SER A C 1
ATOM 994 O O . SER A 1 126 ? -1.074 0.833 9.57 1 97.69 126 SER A O 1
ATOM 996 N N . SER A 1 127 ? -0.551 -0.556 7.922 1 98.25 127 SER A N 1
ATOM 997 C CA . SER A 1 127 ? 0.686 -1.025 8.539 1 98.25 127 SER A CA 1
ATOM 998 C C . SER A 1 127 ? 1.714 0.097 8.641 1 98.25 127 SER A C 1
ATOM 1000 O O . SER A 1 127 ? 2.5 0.14 9.586 1 98.25 127 SER A O 1
ATOM 1002 N N . LEU A 1 128 ? 1.7 0.978 7.668 1 98.06 128 LEU A N 1
ATOM 1003 C CA . LEU A 1 128 ? 2.604 2.123 7.695 1 98.06 128 LEU A CA 1
ATOM 1004 C C . LEU A 1 128 ? 2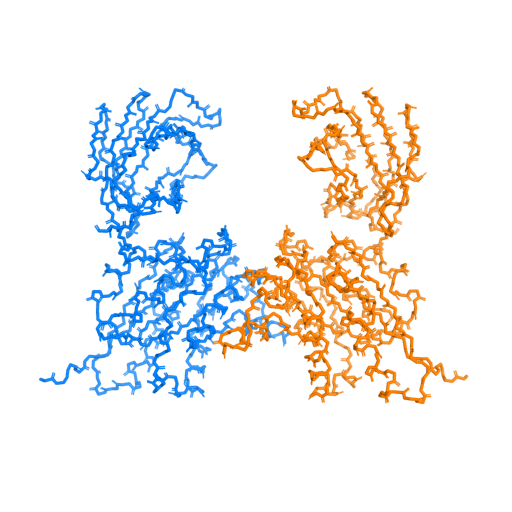.295 3.029 8.883 1 98.06 128 LEU A C 1
ATOM 1006 O O . LEU A 1 128 ? 3.199 3.416 9.625 1 98.06 128 LEU A O 1
ATOM 1010 N N . HIS A 1 129 ? 1.021 3.363 9.055 1 98.81 129 HIS A N 1
ATOM 1011 C CA . HIS A 1 129 ? 0.616 4.172 10.203 1 98.81 129 HIS A CA 1
ATOM 1012 C C . HIS A 1 129 ? 0.857 3.434 11.516 1 98.81 129 HIS A C 1
ATOM 1014 O O . HIS A 1 129 ? 1.294 4.031 12.5 1 98.81 129 HIS A O 1
ATOM 1020 N N . LYS A 1 130 ? 0.61 2.143 11.57 1 98.75 130 LYS A N 1
ATOM 1021 C CA . LYS A 1 130 ? 0.823 1.333 12.766 1 98.75 130 LYS A CA 1
ATOM 1022 C C . LYS A 1 130 ? 2.291 1.342 13.188 1 98.75 130 LYS A C 1
ATOM 1024 O O . LYS A 1 130 ? 2.605 1.431 14.375 1 98.75 130 LYS A O 1
ATOM 1029 N N . LYS A 1 131 ? 3.152 1.233 12.156 1 98.5 131 LYS A N 1
ATOM 1030 C CA . LYS A 1 131 ? 4.582 1.244 12.445 1 98.5 131 LYS A CA 1
ATOM 1031 C C . LYS A 1 131 ? 4.969 2.48 13.25 1 98.5 131 LYS A C 1
ATOM 1033 O O . LYS A 1 131 ? 5.695 2.381 14.242 1 98.5 131 LYS A O 1
ATOM 1038 N N . ILE A 1 132 ? 4.465 3.68 12.859 1 98.69 132 ILE A N 1
ATOM 1039 C CA . ILE A 1 132 ? 4.738 4.926 13.562 1 98.69 132 ILE A CA 1
ATOM 1040 C C . ILE A 1 132 ? 4.051 4.91 14.93 1 98.69 132 ILE A C 1
ATOM 1042 O O . ILE A 1 132 ? 4.664 5.254 15.945 1 98.69 132 ILE A O 1
ATOM 1046 N N . ALA A 1 133 ? 2.822 4.492 14.938 1 98.38 133 ALA A N 1
ATOM 1047 C CA . ALA A 1 133 ? 2.057 4.441 16.188 1 98.38 133 ALA A CA 1
ATOM 1048 C C . ALA A 1 133 ? 2.738 3.551 17.219 1 98.38 133 ALA A C 1
ATOM 1050 O O . ALA A 1 133 ? 2.877 3.932 18.375 1 98.38 133 ALA A O 1
ATOM 1051 N N . TYR A 1 134 ? 3.186 2.361 16.766 1 98.25 134 TYR A N 1
ATOM 1052 C CA . TYR A 1 134 ? 3.838 1.414 17.672 1 98.25 134 TYR A CA 1
ATOM 1053 C C . TYR A 1 134 ? 5.102 2.016 18.266 1 98.25 134 TYR A C 1
ATOM 1055 O O . TYR A 1 134 ? 5.375 1.841 19.453 1 98.25 134 TYR A O 1
ATOM 1063 N N . TYR A 1 135 ? 5.852 2.723 17.453 1 98.25 135 TYR A N 1
ATOM 1064 C CA . TYR A 1 135 ? 7.113 3.295 17.906 1 98.25 135 TYR A CA 1
ATOM 1065 C C . TYR A 1 135 ? 6.879 4.301 19.031 1 98.25 135 TYR A C 1
ATOM 1067 O O . TYR A 1 135 ? 7.66 4.371 19.984 1 98.25 135 TYR A O 1
ATOM 1075 N N . TYR A 1 136 ? 5.762 5.02 19.016 1 97.5 136 TYR A N 1
ATOM 1076 C CA . TYR A 1 136 ? 5.477 6.07 19.984 1 97.5 136 TYR A CA 1
ATOM 1077 C C . TYR A 1 136 ? 4.414 5.617 20.984 1 97.5 136 TYR A C 1
ATOM 1079 O O . TYR A 1 136 ? 3.91 6.418 21.766 1 97.5 136 TYR A O 1
ATOM 1087 N N . ASP A 1 137 ? 4.031 4.352 20.906 1 95.75 137 ASP A N 1
ATOM 1088 C CA . ASP A 1 137 ? 3.055 3.748 21.812 1 95.75 137 ASP A CA 1
ATOM 1089 C C . ASP A 1 137 ? 1.705 4.457 21.719 1 95.75 137 ASP A C 1
ATOM 1091 O O . ASP A 1 137 ? 1.115 4.816 22.734 1 95.75 137 ASP A O 1
ATOM 1095 N N . ILE A 1 138 ? 1.314 4.773 20.562 1 96.69 138 ILE A N 1
ATOM 1096 C CA . ILE A 1 138 ? 0.03 5.402 20.266 1 96.69 138 ILE A CA 1
ATOM 1097 C C . ILE A 1 138 ? -1.011 4.328 19.953 1 96.69 138 ILE A C 1
ATOM 1099 O O . ILE A 1 138 ? -0.759 3.426 19.156 1 96.69 138 ILE A O 1
ATOM 1103 N N . PRO A 1 139 ? -2.203 4.371 20.594 1 96.62 139 PRO A N 1
ATOM 1104 C CA . PRO A 1 139 ? -3.25 3.402 20.266 1 96.62 139 PRO A CA 1
ATOM 1105 C C . PRO A 1 139 ? -3.744 3.525 18.828 1 96.62 139 PRO A C 1
ATOM 1107 O O . PRO A 1 139 ? -3.803 4.633 18.281 1 96.62 139 PRO A O 1
ATOM 1110 N N . VAL A 1 140 ? -4.098 2.385 18.234 1 97.25 140 VAL A N 1
ATOM 1111 C CA . VAL A 1 140 ? -4.609 2.322 16.875 1 97.25 140 VAL A CA 1
ATOM 1112 C C . VAL A 1 140 ? -5.977 1.64 16.859 1 97.25 140 VAL A C 1
ATOM 1114 O O . VAL A 1 140 ? -6.152 0.584 17.469 1 97.25 140 VAL A O 1
ATOM 1117 N N . ILE A 1 141 ? -6.918 2.256 16.344 1 98.19 141 ILE A N 1
ATOM 1118 C CA . ILE A 1 141 ? -8.203 1.641 16.047 1 98.19 141 ILE A CA 1
ATOM 1119 C C . ILE A 1 141 ? -8.281 1.317 14.547 1 98.19 141 ILE A C 1
ATOM 1121 O O . ILE A 1 141 ? -8.445 2.217 13.719 1 98.19 141 ILE A O 1
ATOM 1125 N N . ASP A 1 142 ? -8.156 0.055 14.188 1 98.56 142 ASP A N 1
ATOM 1126 C CA . ASP A 1 142 ? -8.078 -0.426 12.812 1 98.56 142 ASP A CA 1
ATOM 1127 C C . ASP A 1 142 ? -9.469 -0.751 12.266 1 98.56 142 ASP A C 1
ATOM 1129 O O . ASP A 1 142 ? -9.875 -1.914 12.25 1 98.56 142 ASP A O 1
ATOM 1133 N N . ILE A 1 143 ? -10.133 0.242 11.781 1 98.88 143 ILE A N 1
ATOM 1134 C CA . ILE A 1 143 ? -11.484 0.095 11.258 1 98.88 143 ILE A CA 1
ATOM 1135 C C . ILE A 1 143 ? -11.461 -0.773 10 1 98.88 143 ILE A C 1
ATOM 1137 O O . ILE A 1 143 ? -12.391 -1.545 9.758 1 98.88 143 ILE A O 1
ATOM 1141 N N . GLN A 1 144 ? -10.406 -0.674 9.172 1 98.81 144 GLN A N 1
ATOM 1142 C CA . GLN A 1 144 ? -10.273 -1.489 7.973 1 98.81 144 GLN A CA 1
ATOM 1143 C C . GLN A 1 144 ? -10.305 -2.977 8.305 1 98.81 144 GLN A C 1
ATOM 1145 O O . GLN A 1 144 ? -11.023 -3.748 7.672 1 98.81 144 GLN A O 1
ATOM 1150 N N . ASP A 1 145 ? -9.492 -3.352 9.273 1 98.69 145 ASP A N 1
ATOM 1151 C CA . ASP A 1 145 ? -9.461 -4.754 9.68 1 98.69 145 ASP A CA 1
ATOM 1152 C C . ASP A 1 145 ? -10.844 -5.219 10.141 1 98.69 145 ASP A C 1
ATOM 1154 O O . ASP A 1 145 ? -11.305 -6.289 9.75 1 98.69 145 ASP A O 1
ATOM 1158 N N . TYR A 1 146 ? -11.516 -4.402 10.953 1 98.69 146 TYR A N 1
ATOM 1159 C CA . TYR A 1 146 ? -12.844 -4.719 11.469 1 98.69 146 TYR A CA 1
ATOM 1160 C C . TYR A 1 146 ? -13.836 -4.914 10.336 1 98.69 146 TYR A C 1
ATOM 1162 O O . TYR A 1 146 ? -14.602 -5.879 10.336 1 98.69 146 TYR A O 1
ATOM 1170 N N . VAL A 1 147 ? -13.852 -4.004 9.43 1 98.81 147 VAL A N 1
ATOM 1171 C CA . VAL A 1 147 ? -14.805 -4.004 8.328 1 98.81 147 VAL A CA 1
ATOM 1172 C C . VAL A 1 147 ? -14.625 -5.262 7.484 1 98.81 147 VAL A C 1
ATOM 1174 O O . VAL A 1 147 ? -15.602 -5.945 7.16 1 98.81 147 VAL A O 1
ATOM 1177 N N . PHE A 1 148 ? -13.414 -5.637 7.172 1 98.62 148 PHE A N 1
ATOM 1178 C CA . PHE A 1 148 ? -13.227 -6.758 6.258 1 98.62 148 PHE A CA 1
ATOM 1179 C C . PHE A 1 148 ? -13.438 -8.086 6.98 1 98.62 148 PHE A C 1
ATOM 1181 O O . PHE A 1 148 ? -13.875 -9.062 6.371 1 98.62 148 PHE A O 1
ATOM 1188 N N . LYS A 1 149 ? -13.18 -8.156 8.328 1 98.56 149 LYS A N 1
ATOM 1189 C CA . LYS A 1 149 ? -13.625 -9.312 9.094 1 98.56 149 LYS A CA 1
ATOM 1190 C C . LYS A 1 149 ? -15.141 -9.469 9.031 1 98.56 149 LYS A C 1
ATOM 1192 O O . LYS A 1 149 ? -15.648 -10.57 8.828 1 98.56 149 LYS A O 1
ATOM 1197 N N . ALA A 1 150 ? -15.828 -8.328 9.211 1 98.62 150 ALA A N 1
ATOM 1198 C CA . ALA A 1 150 ? -17.281 -8.352 9.188 1 98.62 150 ALA A CA 1
ATOM 1199 C C . ALA A 1 150 ? -17.812 -8.773 7.816 1 98.62 150 ALA A C 1
ATOM 1201 O O . ALA A 1 150 ? -18.781 -9.508 7.715 1 98.62 150 ALA A O 1
ATOM 1202 N N . ILE A 1 151 ? -17.188 -8.289 6.777 1 97.88 151 ILE A N 1
ATOM 1203 C CA . ILE A 1 151 ? -17.562 -8.688 5.426 1 97.88 151 ILE A CA 1
ATOM 1204 C C . ILE A 1 151 ? -17.312 -10.18 5.234 1 97.88 151 ILE A C 1
ATOM 1206 O O . ILE A 1 151 ? -18.141 -10.891 4.664 1 97.88 151 ILE A O 1
ATOM 1210 N N . GLY A 1 152 ? -16.203 -10.672 5.734 1 96.69 152 GLY A N 1
ATOM 1211 C CA . GLY A 1 152 ? -15.898 -12.094 5.672 1 96.69 152 GLY A CA 1
ATOM 1212 C C . GLY A 1 152 ? -16.922 -12.953 6.387 1 96.69 152 GLY A C 1
ATOM 1213 O O . GLY A 1 152 ? -17.141 -14.109 6.008 1 96.69 152 GLY A O 1
ATOM 1214 N N . GLN A 1 153 ? -17.594 -12.422 7.363 1 96.69 153 GLN A N 1
ATOM 1215 C CA . GLN A 1 153 ? -18.609 -13.117 8.148 1 96.69 153 GLN A CA 1
ATOM 1216 C C . GLN A 1 153 ? -20 -12.898 7.555 1 96.69 153 GLN A C 1
ATOM 1218 O O . GLN A 1 153 ? -21 -13.234 8.188 1 96.69 153 GLN A O 1
ATOM 1223 N N . ASP A 1 154 ? -20.062 -12.234 6.422 1 96.12 154 ASP A N 1
ATOM 1224 C CA . ASP A 1 154 ? -21.281 -12.016 5.641 1 96.12 154 ASP A CA 1
ATOM 1225 C C . ASP A 1 154 ? -22.25 -11.094 6.375 1 96.12 154 ASP A C 1
ATOM 1227 O O . ASP A 1 154 ? -23.469 -11.242 6.262 1 96.12 154 ASP A O 1
ATOM 1231 N N . LYS A 1 155 ? -21.688 -10.172 7.191 1 97.94 155 LYS A N 1
ATOM 1232 C CA . LYS A 1 155 ? -22.547 -9.227 7.891 1 97.94 155 LYS A CA 1
ATOM 1233 C C . LYS A 1 155 ? -23.078 -8.164 6.938 1 97.94 155 LYS A C 1
ATOM 1235 O O . LYS A 1 155 ? -24.219 -7.719 7.07 1 97.94 155 LYS A O 1
ATOM 1240 N N . TYR A 1 156 ? -22.281 -7.668 6.117 1 97.94 156 TYR A N 1
ATOM 1241 C CA . TYR A 1 156 ? -22.609 -6.723 5.055 1 97.94 156 TYR A CA 1
ATOM 1242 C C . TYR A 1 156 ? -21.594 -6.801 3.928 1 97.94 156 TYR A C 1
ATOM 1244 O O . TYR A 1 156 ? -20.594 -7.535 4.023 1 97.94 156 TYR A O 1
ATOM 1252 N N . THR A 1 157 ? -21.859 -6.137 2.84 1 97.31 157 THR A N 1
ATOM 1253 C CA . THR A 1 157 ? -20.922 -5.969 1.728 1 97.31 157 THR A CA 1
ATOM 1254 C C . THR A 1 157 ? -20.375 -4.547 1.695 1 97.31 157 THR A C 1
ATOM 1256 O O . THR A 1 157 ? -20.875 -3.662 2.393 1 97.31 157 THR A O 1
ATOM 1259 N N . TRP A 1 158 ? -19.359 -4.352 0.958 1 98.06 158 TRP A N 1
ATOM 1260 C CA . TRP A 1 158 ? -18.797 -3.008 0.82 1 98.06 158 TRP A CA 1
ATOM 1261 C C . TRP A 1 158 ? -19.859 -2.033 0.304 1 98.06 158 TRP A C 1
ATOM 1263 O O . TRP A 1 158 ? -20 -0.929 0.833 1 98.06 158 TRP A O 1
ATOM 1273 N N . SER A 1 159 ? -20.625 -2.475 -0.713 1 97.44 159 SER A N 1
ATOM 1274 C CA . SER A 1 159 ? -21.609 -1.596 -1.34 1 97.44 159 SER A CA 1
ATOM 1275 C C . SER A 1 159 ? -22.703 -1.205 -0.358 1 97.44 159 SER A C 1
ATOM 1277 O O . SER A 1 159 ? -23.359 -0.173 -0.527 1 97.44 159 SER A O 1
ATOM 1279 N N . HIS A 1 160 ? -22.812 -1.982 0.689 1 98.06 160 HIS A N 1
ATOM 1280 C CA . HIS A 1 160 ? -23.812 -1.694 1.711 1 98.06 160 HIS A CA 1
ATOM 1281 C C . HIS A 1 160 ? -23.375 -0.529 2.594 1 98.06 160 HIS A C 1
ATOM 1283 O O . HIS A 1 160 ? -24.219 0.213 3.107 1 98.06 160 HIS A O 1
ATOM 1289 N N . ILE A 1 161 ? -22.078 -0.292 2.709 1 98.62 161 ILE A N 1
ATOM 1290 C CA . ILE A 1 161 ? -21.641 0.625 3.756 1 98.62 161 ILE A CA 1
ATOM 1291 C C . ILE A 1 161 ? -20.922 1.816 3.133 1 98.62 161 ILE A C 1
ATOM 1293 O O . ILE A 1 161 ? -20.516 2.742 3.838 1 98.62 161 ILE A O 1
ATOM 1297 N N . SER A 1 162 ? -20.734 1.812 1.87 1 98.31 162 SER A N 1
ATOM 1298 C CA . SER A 1 162 ? -19.938 2.854 1.229 1 98.31 162 SER A CA 1
ATOM 1299 C C . SER A 1 162 ? -20.578 3.307 -0.081 1 98.31 162 SER A C 1
ATOM 1301 O O . SER A 1 162 ? -21.281 2.539 -0.729 1 98.31 162 SER A O 1
ATOM 1303 N N . THR A 1 163 ? -20.266 4.523 -0.438 1 94.56 163 THR A N 1
ATOM 1304 C CA . THR A 1 163 ? -20.828 5.113 -1.65 1 94.56 163 THR A CA 1
ATOM 1305 C C . THR A 1 163 ? -19.906 4.883 -2.84 1 94.56 163 THR A C 1
ATOM 1307 O O . THR A 1 163 ? -20.328 4.992 -3.994 1 94.56 163 THR A O 1
ATOM 1310 N N . ASP A 1 164 ? -18.719 4.707 -2.605 1 96.75 164 ASP A N 1
ATOM 1311 C CA . ASP A 1 164 ? -17.656 4.492 -3.594 1 96.75 164 ASP A CA 1
ATOM 1312 C C . ASP A 1 164 ? -16.531 3.631 -3.021 1 96.75 164 ASP A C 1
ATOM 1314 O O . ASP A 1 164 ? -16.781 2.762 -2.182 1 96.75 164 ASP A O 1
ATOM 1318 N N . ASN A 1 165 ? -15.383 3.842 -3.506 1 96.06 165 ASN A N 1
ATOM 1319 C CA . ASN A 1 165 ? -14.281 2.986 -3.084 1 96.06 165 ASN A CA 1
ATOM 1320 C C . ASN A 1 165 ? -13.672 3.463 -1.767 1 96.06 165 ASN A C 1
ATOM 1322 O O . ASN A 1 165 ? -12.812 2.791 -1.195 1 96.06 165 ASN A O 1
ATOM 1326 N N . LEU A 1 166 ? -14.172 4.547 -1.229 1 97.44 166 LEU A N 1
ATOM 1327 C CA . LEU A 1 166 ? -13.484 5.102 -0.067 1 97.44 166 LEU A CA 1
ATOM 1328 C C . LEU A 1 166 ? -14.484 5.578 0.981 1 97.44 166 LEU A C 1
ATOM 1330 O O . LEU A 1 166 ? -14.312 5.316 2.174 1 97.44 166 LEU A O 1
ATOM 1334 N N . HIS A 1 167 ? -15.547 6.336 0.521 1 98.56 167 HIS A N 1
ATOM 1335 C CA . HIS A 1 167 ? -16.328 7.156 1.438 1 98.56 167 HIS A CA 1
ATOM 1336 C C . HIS A 1 167 ? -17.516 6.375 2.006 1 98.56 167 HIS A C 1
ATOM 1338 O O . HIS A 1 167 ? -18.344 5.871 1.252 1 98.56 167 HIS A O 1
ATOM 1344 N N . PRO A 1 168 ? -17.578 6.301 3.326 1 98.75 168 PRO A N 1
ATOM 1345 C CA . PRO A 1 168 ? -18.75 5.645 3.936 1 98.75 168 PRO A CA 1
ATOM 1346 C C . PRO A 1 168 ? -20.047 6.418 3.713 1 98.75 168 PRO A C 1
ATOM 1348 O O . PRO A 1 168 ? -20.031 7.652 3.705 1 98.75 168 PRO A O 1
ATOM 1351 N N . ASN A 1 169 ? -21.094 5.664 3.48 1 98.56 169 ASN A N 1
ATOM 1352 C CA . ASN A 1 169 ? -22.422 6.27 3.578 1 98.56 169 ASN A CA 1
ATOM 1353 C C . ASN A 1 169 ? -22.891 6.363 5.027 1 98.56 169 ASN A C 1
ATOM 1355 O O . ASN A 1 169 ? -22.094 6.18 5.953 1 98.56 169 ASN A O 1
ATOM 1359 N N . ASP A 1 170 ? -24.141 6.727 5.266 1 98.75 170 ASP A N 1
ATOM 1360 C CA . ASP A 1 170 ? -24.641 6.875 6.629 1 98.75 170 ASP A CA 1
ATOM 1361 C C . ASP A 1 170 ? -24.422 5.602 7.441 1 98.75 170 ASP A C 1
ATOM 1363 O O . ASP A 1 170 ? -24 5.664 8.602 1 98.75 170 ASP A O 1
ATOM 1367 N N . VAL A 1 171 ? -24.672 4.453 6.824 1 98.81 171 VAL A N 1
ATOM 1368 C CA . VAL A 1 171 ? -24.484 3.168 7.492 1 98.81 171 VAL A CA 1
ATOM 1369 C C . VAL A 1 171 ? -23.016 2.963 7.832 1 98.81 171 VAL A C 1
ATOM 1371 O O . VAL A 1 171 ? -22.672 2.553 8.945 1 98.81 171 VAL A O 1
ATOM 1374 N N . GLY A 1 172 ? -22.156 3.254 6.844 1 98.88 172 GLY A N 1
ATOM 1375 C CA . GLY A 1 172 ? -20.719 3.137 7.07 1 98.88 172 GLY A CA 1
ATOM 1376 C C . GLY A 1 172 ? -20.219 4.039 8.18 1 98.88 172 GLY A C 1
ATOM 1377 O O . GLY A 1 172 ? -19.469 3.596 9.055 1 98.88 172 GLY A O 1
ATOM 1378 N N . HIS A 1 173 ? -20.656 5.277 8.188 1 98.88 173 HIS A N 1
ATOM 1379 C CA . HIS A 1 173 ? -20.266 6.199 9.25 1 98.88 173 HIS A CA 1
ATOM 1380 C C . HIS A 1 173 ? -20.719 5.691 10.617 1 98.88 173 HIS A C 1
ATOM 1382 O O . HIS A 1 173 ? -19.984 5.816 11.602 1 98.88 173 HIS A O 1
ATOM 1388 N N . LYS A 1 174 ? -21.875 5.184 10.688 1 98.88 174 LYS A N 1
ATOM 1389 C CA . LYS A 1 174 ? -22.375 4.637 11.938 1 98.88 174 LYS A CA 1
ATOM 1390 C C . LYS A 1 174 ? -21.531 3.465 12.414 1 98.88 174 LYS A C 1
ATOM 1392 O O . LYS A 1 174 ? -21.172 3.387 13.586 1 98.88 174 LYS A O 1
ATOM 1397 N N . ILE A 1 175 ? -21.203 2.584 11.508 1 98.88 175 ILE A N 1
ATOM 1398 C CA . ILE A 1 175 ? -20.391 1.418 11.82 1 98.88 175 ILE A CA 1
ATOM 1399 C C . ILE A 1 175 ? -19.016 1.871 12.328 1 98.88 175 ILE A C 1
ATOM 1401 O O . ILE A 1 175 ? -18.531 1.371 13.352 1 98.88 175 ILE A O 1
ATOM 1405 N N . TYR A 1 176 ? -18.391 2.838 11.594 1 98.88 176 TYR A N 1
ATOM 1406 C CA . TYR A 1 176 ? -17.094 3.359 12.016 1 98.88 176 TYR A CA 1
ATOM 1407 C C . TYR A 1 176 ? -17.188 3.969 13.406 1 98.88 176 TYR A C 1
ATOM 1409 O O . TYR A 1 176 ? -16.375 3.643 14.281 1 98.88 176 TYR A O 1
ATOM 1417 N N . GLY A 1 177 ? -18.188 4.863 13.625 1 98.88 177 GLY A N 1
ATOM 1418 C CA . GLY A 1 177 ? -18.344 5.527 14.906 1 98.88 177 GLY A CA 1
ATOM 1419 C C . GLY A 1 177 ? -18.547 4.562 16.062 1 98.88 177 GLY A C 1
ATOM 1420 O O . GLY A 1 177 ? -17.906 4.684 17.094 1 98.88 177 GLY A O 1
ATOM 1421 N N . GLU A 1 178 ? -19.391 3.568 15.859 1 98.75 178 GLU A N 1
ATOM 1422 C CA . GLU A 1 178 ? -19.688 2.586 16.891 1 98.75 178 GLU A CA 1
ATOM 1423 C C . GLU A 1 178 ? -18.453 1.739 17.219 1 98.75 178 GLU A C 1
ATOM 1425 O O . GLU A 1 178 ? -18.219 1.405 18.391 1 98.75 178 GLU A O 1
ATOM 1430 N N . TYR A 1 179 ? -17.781 1.414 16.219 1 98.69 179 TYR A N 1
ATOM 1431 C CA . TYR A 1 179 ? -16.578 0.614 16.453 1 98.69 179 TYR A CA 1
ATOM 1432 C C . TYR A 1 179 ? -15.531 1.419 17.219 1 98.69 179 TYR A C 1
ATOM 1434 O O . TYR A 1 179 ? -14.836 0.887 18.094 1 98.69 179 TYR A O 1
ATOM 1442 N N . ILE A 1 180 ? -15.32 2.693 16.844 1 98.56 180 ILE A N 1
ATOM 1443 C CA . ILE A 1 180 ? -14.398 3.576 17.547 1 98.56 180 ILE A CA 1
ATOM 1444 C C . ILE A 1 180 ? -14.781 3.648 19.016 1 98.56 180 ILE A C 1
ATOM 1446 O O . ILE A 1 180 ? -13.938 3.467 19.906 1 98.56 180 ILE A O 1
ATOM 1450 N N . ILE A 1 181 ? -16.062 3.867 19.312 1 97.94 181 ILE A N 1
ATOM 1451 C CA . ILE A 1 181 ? -16.578 3.982 20.672 1 97.94 181 ILE A CA 1
ATOM 1452 C C . ILE A 1 181 ? -16.312 2.688 21.438 1 97.94 181 ILE A C 1
ATOM 1454 O O . ILE A 1 181 ? -15.797 2.713 22.562 1 97.94 181 ILE A O 1
ATOM 1458 N N . LYS A 1 182 ? -16.625 1.566 20.797 1 97.88 182 LYS A N 1
ATOM 1459 C CA . LYS A 1 182 ? -16.406 0.266 21.422 1 97.88 182 LYS A CA 1
ATOM 1460 C C . LYS A 1 182 ? -14.922 0.063 21.75 1 97.88 182 LYS A C 1
ATOM 1462 O O . LYS A 1 182 ? -14.594 -0.465 22.812 1 97.88 182 LYS A O 1
ATOM 1467 N N . SER A 1 183 ? -14.078 0.426 20.844 1 97 183 SER A N 1
ATOM 1468 C CA . SER A 1 183 ? -12.641 0.272 21.031 1 97 183 SER A CA 1
ATOM 1469 C C . SER A 1 183 ? -12.141 1.132 22.188 1 97 183 SER A C 1
ATOM 1471 O O . SER A 1 183 ? -11.273 0.705 22.953 1 97 183 SER A O 1
ATOM 1473 N N . ILE A 1 184 ? -12.641 2.363 22.281 1 95.12 184 ILE A N 1
ATOM 1474 C CA . ILE A 1 184 ? -12.258 3.277 23.359 1 95.12 184 ILE A CA 1
ATOM 1475 C C . ILE A 1 184 ? -12.742 2.734 24.688 1 95.12 184 ILE A C 1
ATOM 1477 O O . ILE A 1 184 ? -12.008 2.754 25.688 1 95.12 184 ILE A O 1
ATOM 1481 N N . ASP A 1 185 ? -13.922 2.195 24.719 1 93.06 185 ASP A N 1
ATOM 1482 C CA . ASP A 1 185 ? -14.516 1.659 25.938 1 93.06 185 ASP A CA 1
ATOM 1483 C C . ASP A 1 185 ? -13.727 0.451 26.453 1 93.06 185 ASP A C 1
ATOM 1485 O O . ASP A 1 185 ? -13.625 0.232 27.656 1 93.06 185 ASP A O 1
ATOM 1489 N N . LYS A 1 186 ? -13.234 -0.27 25.531 1 92.06 186 LYS A N 1
ATOM 1490 C CA . LYS A 1 186 ? -12.5 -1.481 25.891 1 92.06 186 LYS A CA 1
ATOM 1491 C C . LYS A 1 186 ? -11.102 -1.148 26.391 1 92.06 186 LYS A C 1
ATOM 1493 O O . LYS A 1 186 ? -10.484 -1.949 27.094 1 92.06 186 LYS A O 1
ATOM 1498 N N . ASN A 1 187 ? -10.641 -0.085 25.969 1 84.88 187 ASN A N 1
ATOM 1499 C CA . ASN A 1 187 ? -9.273 0.293 26.312 1 84.88 187 ASN A CA 1
ATOM 1500 C C . ASN A 1 187 ? -9.219 1.647 27.016 1 84.88 187 ASN A C 1
ATOM 1502 O O . ASN A 1 187 ? -8.516 2.555 26.578 1 84.88 187 ASN A O 1
ATOM 1506 N N . LYS A 1 188 ? -9.828 1.757 28.125 1 76.81 188 LYS A N 1
ATOM 1507 C CA . LYS A 1 188 ? -9.93 3.025 28.828 1 76.81 188 LYS A CA 1
ATOM 1508 C C . LYS A 1 188 ? -8.578 3.463 29.391 1 76.81 188 LYS A C 1
ATOM 1510 O O . LYS A 1 188 ? -8.375 4.641 29.688 1 76.81 188 LYS A O 1
ATOM 1515 N N . ASP A 1 189 ? -7.711 2.49 29.375 1 76.69 189 ASP A N 1
ATOM 1516 C CA . ASP A 1 189 ? -6.391 2.762 29.953 1 76.69 189 ASP A CA 1
ATOM 1517 C C . ASP A 1 189 ? -5.602 3.721 29.062 1 76.69 189 ASP A C 1
ATOM 1519 O O . ASP A 1 189 ? -4.621 4.32 29.5 1 76.69 189 ASP A O 1
ATOM 1523 N N . PHE A 1 190 ? -6.027 3.918 27.859 1 73.81 190 PHE A N 1
ATOM 1524 C CA . PHE A 1 190 ? -5.281 4.762 26.938 1 73.81 190 PHE A CA 1
ATOM 1525 C C . PHE A 1 190 ? -5.191 6.191 27.469 1 73.81 190 PHE A C 1
ATOM 1527 O O . PHE A 1 190 ? -4.199 6.883 27.234 1 73.81 190 PHE A O 1
ATOM 1534 N N . TYR A 1 191 ? -6.148 6.602 28.203 1 72.56 191 TYR A N 1
ATOM 1535 C CA . TYR A 1 191 ? -6.246 7.977 28.672 1 72.56 191 TYR A CA 1
ATOM 1536 C C . TYR A 1 191 ? -5.254 8.234 29.812 1 72.56 191 TYR A C 1
ATOM 1538 O O . TYR A 1 191 ? -4.852 9.375 30.047 1 72.56 191 TYR A O 1
ATOM 1546 N N . PHE A 1 192 ? -4.824 7.133 30.344 1 77.69 192 PHE A N 1
ATOM 1547 C CA . PHE A 1 192 ? -4.008 7.309 31.531 1 77.69 192 PHE A CA 1
ATOM 1548 C C . PHE A 1 192 ? -2.537 7.059 31.219 1 77.69 192 PHE A C 1
ATOM 1550 O O . PHE A 1 192 ? -1.663 7.414 32 1 77.69 192 PHE A O 1
ATOM 1557 N N . LYS A 1 193 ? -2.346 6.566 30.141 1 80.5 193 LYS A N 1
ATOM 1558 C CA . LYS A 1 193 ? -0.965 6.246 29.797 1 80.5 193 LYS A CA 1
ATOM 1559 C C . LYS A 1 193 ? -0.183 7.504 29.422 1 80.5 193 LYS A C 1
ATOM 1561 O O . LYS A 1 193 ? -0.702 8.383 28.734 1 80.5 193 LYS A O 1
ATOM 1566 N N . LYS A 1 194 ? 0.996 7.496 29.969 1 85.31 194 LYS A N 1
ATOM 1567 C CA . LYS A 1 194 ? 1.871 8.602 29.609 1 85.31 194 LYS A CA 1
ATOM 1568 C C . LYS A 1 194 ? 2.311 8.5 28.156 1 85.31 194 LYS A C 1
ATOM 1570 O O . LYS A 1 194 ? 2.484 7.398 27.625 1 85.31 194 LYS A O 1
ATOM 1575 N N . ASN A 1 195 ? 2.498 9.641 27.594 1 88.5 195 ASN A N 1
ATOM 1576 C CA . ASN A 1 195 ? 3.023 9.672 26.234 1 88.5 195 ASN A CA 1
ATOM 1577 C C . ASN A 1 195 ? 4.453 9.148 26.172 1 88.5 195 ASN A C 1
ATOM 1579 O O . ASN A 1 195 ? 5.246 9.383 27.094 1 88.5 195 ASN A O 1
ATOM 1583 N N . ASN A 1 196 ? 4.707 8.391 25.188 1 90.31 196 ASN A N 1
ATOM 1584 C CA . ASN A 1 196 ? 6.055 7.887 24.969 1 90.31 196 ASN A CA 1
ATOM 1585 C C . ASN A 1 196 ? 6.855 8.812 24.047 1 90.31 196 ASN A C 1
ATOM 1587 O O . ASN A 1 196 ? 6.773 8.711 22.828 1 90.31 196 ASN A O 1
ATOM 1591 N N . LEU A 1 197 ? 7.668 9.656 24.641 1 91.81 197 LEU A N 1
ATOM 1592 C CA . LEU A 1 197 ? 8.523 10.562 23.891 1 91.81 197 LEU A CA 1
ATOM 1593 C C . LEU A 1 197 ? 9.812 9.867 23.469 1 91.81 197 LEU A C 1
ATOM 1595 O O . LEU A 1 197 ? 10.477 9.234 24.297 1 91.81 197 LEU A O 1
ATOM 1599 N N . LYS A 1 198 ? 10.07 9.828 22.188 1 93.44 198 LYS A N 1
ATOM 1600 C CA . LYS A 1 198 ? 11.305 9.273 21.641 1 93.44 198 LYS A CA 1
ATOM 1601 C C . LYS A 1 198 ? 12.281 10.375 21.25 1 93.44 198 LYS A C 1
ATOM 1603 O O . LYS A 1 198 ? 11.906 11.336 20.578 1 93.44 198 LYS A O 1
ATOM 1608 N N . GLU A 1 199 ? 13.492 10.219 21.734 1 92.44 199 GLU A N 1
ATOM 1609 C CA . GLU A 1 199 ? 14.508 11.195 21.391 1 92.44 199 GLU A CA 1
ATOM 1610 C C . GLU A 1 199 ? 14.797 11.188 19.891 1 92.44 199 GLU A C 1
ATOM 1612 O O . GLU A 1 199 ? 14.891 12.242 19.25 1 92.44 199 GLU A O 1
ATOM 1617 N N . LYS A 1 200 ? 14.867 10.031 19.375 1 94.62 200 LYS A N 1
ATOM 1618 C CA . LYS A 1 200 ? 15.148 9.883 17.953 1 94.62 200 LYS A CA 1
ATOM 1619 C C . LYS A 1 200 ? 13.891 9.5 17.188 1 94.62 200 LYS A C 1
ATOM 1621 O O . LYS A 1 200 ? 13.078 8.719 17.672 1 94.62 200 LYS A O 1
ATOM 1626 N N . SER A 1 201 ? 13.805 10.117 15.984 1 96.81 201 SER A N 1
ATOM 1627 C CA . SER A 1 201 ? 12.703 9.695 15.117 1 96.81 201 SER A CA 1
ATOM 1628 C C . SER A 1 201 ? 12.961 8.312 14.531 1 96.81 201 SER A C 1
ATOM 1630 O O . SER A 1 201 ? 14.117 7.906 14.359 1 96.81 201 SER A O 1
ATOM 1632 N N . LEU A 1 202 ? 11.953 7.598 14.242 1 97.44 202 LEU A N 1
ATOM 1633 C CA . LEU A 1 202 ? 12.062 6.27 13.648 1 97.44 202 LEU A CA 1
ATOM 1634 C C . LEU A 1 202 ? 12.609 6.348 12.234 1 97.44 202 LEU A C 1
ATOM 1636 O O . LEU A 1 202 ? 13.461 5.547 11.844 1 97.44 202 LEU A O 1
ATOM 1640 N N . MET A 1 203 ? 12.188 7.371 11.438 1 97 203 MET A N 1
ATOM 1641 C CA . MET A 1 203 ? 12.477 7.434 10.008 1 97 203 MET A CA 1
ATOM 1642 C C . MET A 1 203 ? 13.766 8.203 9.75 1 97 203 MET A C 1
ATOM 1644 O O . MET A 1 203 ? 14.242 8.258 8.617 1 97 203 MET A O 1
ATOM 1648 N N . GLY A 1 204 ? 14.25 8.828 10.75 1 95.44 204 GLY A N 1
ATOM 1649 C CA . GLY A 1 204 ? 15.492 9.57 10.594 1 95.44 204 GLY A CA 1
ATOM 1650 C C . GLY A 1 204 ? 15.297 10.938 9.969 1 95.44 204 GLY A C 1
ATOM 1651 O O . GLY A 1 204 ? 16.25 11.547 9.492 1 95.44 204 GLY A O 1
ATOM 1652 N N . TYR A 1 205 ? 14.109 11.398 9.859 1 95.06 205 TYR A N 1
ATOM 1653 C CA . TYR A 1 205 ? 13.742 12.719 9.344 1 95.06 205 TYR A CA 1
ATOM 1654 C C . TYR A 1 205 ? 12.852 13.461 10.336 1 95.06 205 TYR A C 1
ATOM 1656 O O . TYR A 1 205 ? 11.805 12.945 10.742 1 95.06 205 TYR A O 1
ATOM 1664 N N . GLU A 1 206 ? 13.211 14.609 10.703 1 94.06 206 GLU A N 1
ATOM 1665 C CA . GLU A 1 206 ? 12.453 15.375 11.695 1 94.06 206 GLU A CA 1
ATOM 1666 C C . GLU A 1 206 ? 12.086 16.766 11.156 1 94.06 206 GLU A C 1
ATOM 1668 O O . GLU A 1 206 ? 12.93 17.453 10.594 1 94.06 206 GLU A O 1
ATOM 1673 N N . PHE A 1 207 ? 10.82 17.062 11.266 1 94 207 PHE A N 1
ATOM 1674 C CA . PHE A 1 207 ? 10.344 18.406 10.969 1 94 207 PHE A CA 1
ATOM 1675 C C . PHE A 1 207 ? 10.414 19.281 12.219 1 94 207 PHE A C 1
ATOM 1677 O O . PHE A 1 207 ? 9.922 18.906 13.281 1 94 207 PHE A O 1
ATOM 1684 N N . LYS A 1 208 ? 11 20.344 12.148 1 86.31 208 LYS A N 1
ATOM 1685 C CA . LYS A 1 208 ? 11.141 21.219 13.305 1 86.31 208 LYS A CA 1
ATOM 1686 C C . LYS A 1 208 ? 9.984 22.219 13.383 1 86.31 208 LYS A C 1
ATOM 1688 O O . LYS A 1 208 ? 9.297 22.297 14.406 1 86.31 208 LYS A O 1
ATOM 1693 N N . ASN A 1 209 ? 9.766 23.016 12.359 1 91.06 209 ASN A N 1
ATOM 1694 C CA . ASN A 1 209 ? 8.727 24.031 12.328 1 91.06 209 ASN A CA 1
ATOM 1695 C C . ASN A 1 209 ? 8.008 24.062 10.984 1 91.06 209 ASN A C 1
ATOM 1697 O O . ASN A 1 209 ? 8.07 25.047 10.258 1 91.06 209 ASN A O 1
ATOM 1701 N N . PRO A 1 210 ? 7.258 22.953 10.734 1 95.38 210 PRO A N 1
ATOM 1702 C CA . PRO A 1 210 ? 6.48 22.953 9.5 1 95.38 210 PRO A CA 1
ATOM 1703 C C . PRO A 1 210 ? 5.387 24.016 9.484 1 95.38 210 PRO A C 1
ATOM 1705 O O . PRO A 1 210 ? 4.637 24.141 10.461 1 95.38 210 PRO A O 1
ATOM 1708 N N . GLN A 1 211 ? 5.289 24.781 8.383 1 93.81 211 GLN A N 1
ATOM 1709 C CA . GLN A 1 211 ? 4.32 25.859 8.297 1 93.81 211 GLN A CA 1
ATOM 1710 C C . GLN A 1 211 ? 3.842 26.062 6.863 1 93.81 211 GLN A C 1
ATOM 1712 O O . GLN A 1 211 ? 4.508 25.641 5.918 1 93.81 211 GLN A O 1
ATOM 1717 N N . ILE A 1 212 ? 2.715 26.672 6.75 1 95.06 212 ILE A N 1
ATOM 1718 C CA . ILE A 1 212 ? 2.18 27.109 5.469 1 95.06 212 ILE A CA 1
ATOM 1719 C C . ILE A 1 212 ? 2.479 28.594 5.266 1 95.06 212 ILE A C 1
ATOM 1721 O O . ILE A 1 212 ? 2.168 29.422 6.129 1 95.06 212 ILE A O 1
ATOM 1725 N N . GLU A 1 213 ? 3.127 28.906 4.207 1 95 213 GLU A N 1
ATOM 1726 C CA . GLU A 1 213 ? 3.371 30.297 3.852 1 95 213 GLU A CA 1
ATOM 1727 C C . GLU A 1 213 ? 2.498 30.734 2.678 1 95 213 GLU A C 1
ATOM 1729 O O . GLU A 1 213 ? 2.381 30.016 1.686 1 95 213 GLU A O 1
ATOM 1734 N N . SER A 1 214 ? 1.95 31.859 2.791 1 94.19 214 SER A N 1
ATOM 1735 C CA . SER A 1 214 ? 1.09 32.406 1.743 1 94.19 214 SER A CA 1
ATOM 1736 C C . SER A 1 214 ? 1.877 32.656 0.463 1 94.19 214 SER A C 1
ATOM 1738 O O . SER A 1 214 ? 3.045 33.062 0.514 1 94.19 214 SER A O 1
ATOM 1740 N N . TYR A 1 215 ? 1.163 32.5 -0.656 1 96.06 215 TYR A N 1
ATOM 1741 C CA . TYR A 1 215 ? 1.774 32.844 -1.935 1 96.06 215 TYR A CA 1
ATOM 1742 C C . TYR A 1 215 ? 2.158 34.312 -1.975 1 96.06 215 TYR A C 1
ATOM 1744 O O . TYR A 1 215 ? 3.018 34.719 -2.76 1 96.06 215 TYR A O 1
ATOM 1752 N N . GLU A 1 216 ? 1.605 35.094 -1.111 1 96.5 216 GLU A N 1
ATOM 1753 C CA . GLU A 1 216 ? 1.824 36.531 -1.082 1 96.5 216 GLU A CA 1
ATOM 1754 C C . GLU A 1 216 ? 3.262 36.875 -0.697 1 96.5 216 GLU A C 1
ATOM 1756 O O . GLU A 1 216 ? 3.729 38 -0.923 1 96.5 216 GLU A O 1
ATOM 1761 N N . LYS A 1 217 ? 3.873 35.938 -0.121 1 96.31 217 LYS A N 1
ATOM 1762 C CA . LYS A 1 217 ? 5.254 36.156 0.299 1 96.31 217 LYS A CA 1
ATOM 1763 C C . LYS A 1 217 ? 6.211 36.062 -0.883 1 96.31 217 LYS A C 1
ATOM 1765 O O . LYS A 1 217 ? 7.395 36.375 -0.763 1 96.31 217 LYS A O 1
ATOM 1770 N N . ALA A 1 218 ? 5.699 35.656 -1.967 1 98.19 218 ALA A N 1
ATOM 1771 C CA . ALA A 1 218 ? 6.523 35.562 -3.17 1 98.19 218 ALA A CA 1
ATOM 1772 C C . ALA A 1 218 ? 6.637 36.938 -3.85 1 98.19 218 ALA A C 1
ATOM 1774 O O . ALA A 1 218 ? 5.848 37.844 -3.572 1 98.19 218 ALA A O 1
ATOM 1775 N N . ILE A 1 219 ? 7.688 37.062 -4.691 1 98.62 219 ILE A N 1
ATOM 1776 C CA . ILE A 1 219 ? 7.852 38.219 -5.59 1 98.62 219 ILE A CA 1
ATOM 1777 C C . ILE A 1 219 ? 7.398 37.812 -6.996 1 98.62 219 ILE A C 1
ATOM 1779 O O . ILE A 1 219 ? 7.781 36.781 -7.516 1 98.62 219 ILE A O 1
ATOM 1783 N N . PHE A 1 220 ? 6.598 38.719 -7.586 1 98.75 220 PHE A N 1
ATOM 1784 C CA . PHE A 1 220 ? 5.949 38.375 -8.844 1 98.75 220 PHE A CA 1
ATOM 1785 C C . PHE A 1 220 ? 6.496 39.219 -9.992 1 98.75 220 PHE A C 1
ATOM 1787 O O . PHE A 1 220 ? 6.656 40.438 -9.852 1 98.75 220 PHE A O 1
ATOM 1794 N N . TYR A 1 221 ? 6.824 38.562 -11.039 1 98.75 221 TYR A N 1
ATOM 1795 C CA . TYR A 1 221 ? 7.293 39.219 -12.258 1 98.75 221 TYR A CA 1
ATOM 1796 C C . TYR A 1 221 ? 6.391 38.875 -13.438 1 98.75 221 TYR A C 1
ATOM 1798 O O . TYR A 1 221 ? 6.266 37.719 -13.812 1 98.75 221 TYR A O 1
ATOM 1806 N N . GLY A 1 222 ? 5.766 39.906 -13.953 1 98.56 222 GLY A N 1
ATOM 1807 C CA . GLY A 1 222 ? 4.887 39.688 -15.086 1 98.56 222 GLY A CA 1
ATOM 1808 C C . GLY A 1 222 ? 3.428 39.969 -14.773 1 98.56 222 GLY A C 1
ATOM 1809 O O . GLY A 1 222 ? 3.109 40.969 -14.133 1 98.56 222 GLY A O 1
ATOM 1810 N N . HIS A 1 223 ? 2.482 39.125 -15.219 1 98.56 223 HIS A N 1
ATOM 1811 C CA . HIS A 1 223 ? 1.051 39.406 -15.227 1 98.56 223 HIS A CA 1
ATOM 1812 C C . HIS A 1 223 ? 0.307 38.531 -14.234 1 98.56 223 HIS A C 1
ATOM 1814 O O . HIS A 1 223 ? -0.753 37.969 -14.555 1 98.56 223 HIS A O 1
ATOM 1820 N N . TRP A 1 224 ? 0.948 38.281 -13.133 1 98.56 224 TRP A N 1
ATOM 1821 C CA . TRP A 1 224 ? 0.301 37.469 -12.117 1 98.56 224 TRP A CA 1
ATOM 1822 C C . TRP A 1 224 ? -0.931 38.156 -11.555 1 98.56 224 TRP A C 1
ATOM 1824 O O . TRP A 1 224 ? -0.928 39.406 -11.375 1 98.56 224 TRP A O 1
ATOM 1834 N N . ARG A 1 225 ? -1.98 37.406 -11.25 1 98.44 225 ARG A N 1
ATOM 1835 C CA . ARG A 1 225 ? -3.213 37.906 -10.641 1 98.44 225 ARG A CA 1
ATOM 1836 C C . ARG A 1 225 ? -3.695 36.938 -9.555 1 98.44 225 ARG A C 1
ATOM 1838 O O . ARG A 1 225 ? -3.256 35.812 -9.492 1 98.44 225 ARG A O 1
ATOM 1845 N N . GLU A 1 226 ? -4.465 37.469 -8.672 1 97.38 226 GLU A N 1
ATOM 1846 C CA . GLU A 1 226 ? -5.109 36.656 -7.645 1 97.38 226 GLU A CA 1
ATOM 1847 C C . GLU A 1 226 ? -6.434 36.094 -8.148 1 97.38 226 GLU A C 1
ATOM 1849 O O . GLU A 1 226 ? -7.219 36.781 -8.781 1 97.38 226 GLU A O 1
ATOM 1854 N N . GLU A 1 227 ? -6.605 34.812 -7.977 1 96.31 227 GLU A N 1
ATOM 1855 C CA . GLU A 1 227 ? -7.875 34.188 -8.305 1 96.31 227 GLU A CA 1
ATOM 1856 C C . GLU A 1 227 ? -8.422 33.406 -7.121 1 96.31 227 GLU A C 1
ATOM 1858 O O . GLU A 1 227 ? -7.66 32.844 -6.328 1 96.31 227 GLU A O 1
ATOM 1863 N N . ASN A 1 228 ? -9.734 33.406 -6.992 1 93.69 228 ASN A N 1
ATOM 1864 C CA . ASN A 1 228 ? -10.414 32.562 -6.02 1 93.69 228 ASN A CA 1
ATOM 1865 C C . ASN A 1 228 ? -10.641 31.156 -6.57 1 93.69 228 ASN A C 1
ATOM 1867 O O . ASN A 1 228 ? -11.352 30.984 -7.562 1 93.69 228 ASN A O 1
ATOM 1871 N N . MET A 1 229 ? -10.016 30.188 -5.988 1 89.62 229 MET A N 1
ATOM 1872 C CA . MET A 1 229 ? -10.094 28.812 -6.473 1 89.62 229 MET A CA 1
ATOM 1873 C C . MET A 1 229 ? -11.297 28.078 -5.871 1 89.62 229 MET A C 1
ATOM 1875 O O . MET A 1 229 ? -11.664 27 -6.324 1 89.62 229 MET A O 1
ATOM 1879 N N . ASN A 1 230 ? -11.938 28.609 -4.852 1 85 230 ASN A N 1
ATOM 1880 C CA . ASN A 1 230 ? -13.117 28.078 -4.18 1 85 230 ASN A CA 1
ATOM 1881 C C . ASN A 1 230 ? -12.859 26.672 -3.617 1 85 230 ASN A C 1
ATOM 1883 O O . ASN A 1 230 ? -13.68 25.781 -3.785 1 85 230 ASN A O 1
ATOM 1887 N N . ILE A 1 231 ? -11.695 26.359 -3.158 1 86.81 231 ILE A N 1
ATOM 1888 C CA . ILE A 1 231 ? -11.344 25.141 -2.432 1 86.81 231 ILE A CA 1
ATOM 1889 C C . ILE A 1 231 ? -11.078 25.484 -0.964 1 86.81 231 ILE A C 1
ATOM 1891 O O . ILE A 1 231 ? -9.93 25.609 -0.546 1 86.81 231 ILE A O 1
ATOM 1895 N N . PRO A 1 232 ? -12.141 25.453 -0.283 1 79.69 232 PRO A N 1
ATOM 1896 C CA . PRO A 1 232 ? -12.023 25.953 1.091 1 79.69 232 PRO A CA 1
ATOM 1897 C C . PRO A 1 232 ? -11.023 25.156 1.927 1 79.69 232 PRO A C 1
ATOM 1899 O O . PRO A 1 232 ? -10.922 23.938 1.775 1 79.69 232 PRO A O 1
ATOM 1902 N N . LYS A 1 233 ? -10.312 25.844 2.775 1 85 233 LYS A N 1
ATOM 1903 C CA . LYS A 1 233 ? -9.391 25.344 3.795 1 85 233 LYS A CA 1
ATOM 1904 C C . LYS A 1 233 ? -8.094 24.844 3.164 1 85 233 LYS A C 1
ATOM 1906 O O . LYS A 1 233 ? -7.094 24.656 3.859 1 85 233 LYS A O 1
ATOM 1911 N N . ARG A 1 234 ? -8.094 24.672 1.81 1 87.56 234 ARG A N 1
ATOM 1912 C CA . ARG A 1 234 ? -6.879 24.25 1.122 1 87.56 234 ARG A CA 1
ATOM 1913 C C . ARG A 1 234 ? -6.211 25.422 0.42 1 87.56 234 ARG A C 1
ATOM 1915 O O . ARG A 1 234 ? -5.141 25.875 0.836 1 87.56 234 ARG A O 1
ATOM 1922 N N . ILE A 1 235 ? -6.914 25.844 -0.622 1 87.06 235 ILE A N 1
ATOM 1923 C CA . ILE A 1 235 ? -6.492 27 -1.415 1 87.06 235 ILE A CA 1
ATOM 1924 C C . ILE A 1 235 ? -7.699 27.875 -1.728 1 87.06 235 ILE A C 1
ATOM 1926 O O . ILE A 1 235 ? -8.453 27.609 -2.66 1 87.06 235 ILE A O 1
ATOM 1930 N N . GLU A 1 236 ? -7.863 28.891 -0.903 1 86.75 236 GLU A N 1
ATOM 1931 C CA . GLU A 1 236 ? -8.945 29.812 -1.205 1 86.75 236 GLU A CA 1
ATOM 1932 C C . GLU A 1 236 ? -8.547 30.797 -2.303 1 86.75 236 GLU A C 1
ATOM 1934 O O . GLU A 1 236 ? -9.227 30.906 -3.324 1 86.75 236 GLU A O 1
ATOM 1939 N N . LEU A 1 237 ? -7.414 31.312 -2.127 1 93.56 237 LEU A N 1
ATOM 1940 C CA . LEU A 1 237 ? -6.832 32.25 -3.094 1 93.56 237 LEU A CA 1
ATOM 1941 C C . LEU A 1 237 ? -5.492 31.719 -3.607 1 93.56 237 LEU A C 1
ATOM 1943 O O . LEU A 1 237 ? -4.758 31.047 -2.875 1 93.56 237 LEU A O 1
ATOM 1947 N N . SER A 1 238 ? -5.238 32.031 -4.902 1 96.62 238 SER A N 1
ATOM 1948 C CA . SER A 1 238 ? -3.984 31.609 -5.516 1 96.62 238 SER A CA 1
ATOM 1949 C C . SER A 1 238 ? -3.383 32.719 -6.371 1 96.62 238 SER A C 1
ATOM 1951 O O . SER A 1 238 ? -4.098 33.625 -6.816 1 96.62 238 SER A O 1
ATOM 1953 N N . ALA A 1 239 ? -2.145 32.719 -6.496 1 98.31 239 ALA A N 1
ATOM 1954 C CA . ALA A 1 239 ? -1.464 33.5 -7.535 1 98.31 239 ALA A CA 1
ATOM 1955 C C . ALA A 1 239 ? -1.484 32.75 -8.867 1 98.31 239 ALA A C 1
ATOM 1957 O O . ALA A 1 239 ? -1.064 31.594 -8.945 1 98.31 239 ALA A O 1
ATOM 1958 N N . VAL A 1 240 ? -1.926 33.469 -9.945 1 98.44 240 VAL A N 1
ATOM 1959 C CA . VAL A 1 240 ? -2.141 32.781 -11.211 1 98.44 240 VAL A CA 1
ATOM 1960 C C . VAL A 1 240 ? -1.466 33.562 -12.344 1 98.44 240 VAL A C 1
ATOM 1962 O O . VAL A 1 240 ? -1.501 34.781 -12.359 1 98.44 240 VAL A O 1
ATOM 1965 N N . SER A 1 241 ? -0.828 32.938 -13.18 1 98.62 241 SER A N 1
ATOM 1966 C CA . SER A 1 241 ? -0.413 33.469 -14.469 1 98.62 241 SER A CA 1
ATOM 1967 C C . SER A 1 241 ? -0.539 32.438 -15.578 1 98.62 241 SER A C 1
ATOM 1969 O O . SER A 1 241 ? -0.375 31.25 -15.344 1 98.62 241 SER A O 1
ATOM 1971 N N . ASP A 1 242 ? -0.923 32.875 -16.719 1 97.94 242 ASP A N 1
ATOM 1972 C CA . ASP A 1 242 ? -0.955 32.031 -17.906 1 97.94 242 ASP A CA 1
ATOM 1973 C C . ASP A 1 242 ? -0.133 32.625 -19.047 1 97.94 242 ASP A C 1
ATOM 1975 O O . ASP A 1 242 ? -0.282 32.25 -20.203 1 97.94 242 ASP A O 1
ATOM 1979 N N . VAL A 1 243 ? 0.643 33.594 -18.703 1 98.25 243 VAL A N 1
ATOM 1980 C CA . VAL A 1 243 ? 1.483 34.281 -19.688 1 98.25 243 VAL A CA 1
ATOM 1981 C C . VAL A 1 243 ? 2.887 33.656 -19.656 1 98.25 243 VAL A C 1
ATOM 1983 O O . VAL A 1 243 ? 3.566 33.688 -18.641 1 98.25 243 VAL A O 1
ATOM 1986 N N . VAL A 1 244 ? 3.361 33.219 -20.812 1 98.06 244 VAL A N 1
ATOM 1987 C CA . VAL A 1 244 ? 4.668 32.594 -20.969 1 98.06 244 VAL A CA 1
ATOM 1988 C C . VAL A 1 244 ? 5.762 33.562 -20.531 1 98.06 244 VAL A C 1
ATOM 1990 O O . VAL A 1 244 ? 5.742 34.75 -20.906 1 98.06 244 VAL A O 1
ATOM 1993 N N . GLY A 1 245 ? 6.66 33.031 -19.688 1 98.06 245 GLY A N 1
ATOM 1994 C CA . GLY A 1 245 ? 7.789 33.844 -19.266 1 98.06 245 GLY A CA 1
ATOM 1995 C C . GLY A 1 245 ? 7.594 34.469 -17.906 1 98.06 245 GLY A C 1
ATOM 1996 O O . GLY A 1 245 ? 8.562 34.906 -17.266 1 98.06 245 GLY A O 1
ATOM 1997 N N . ASP A 1 246 ? 6.27 34.656 -17.453 1 98.75 246 ASP A N 1
ATOM 1998 C CA . ASP A 1 246 ? 6.02 35.156 -16.094 1 98.75 246 ASP A CA 1
ATOM 1999 C C . ASP A 1 246 ? 6.633 34.219 -15.062 1 98.75 246 ASP A C 1
ATOM 2001 O O . ASP A 1 246 ? 6.645 33 -15.242 1 98.75 246 ASP A O 1
ATOM 2005 N N . TYR A 1 247 ? 7.137 34.719 -14.008 1 98.62 247 TYR A N 1
ATOM 2006 C CA . TYR A 1 247 ? 7.664 33.844 -12.961 1 98.62 247 TYR A CA 1
ATOM 2007 C C . TYR A 1 247 ? 7.484 34.5 -11.586 1 98.62 247 TYR A C 1
ATOM 2009 O O . TYR A 1 247 ? 7.227 35.688 -11.469 1 98.62 247 TYR A O 1
ATOM 2017 N N . LEU A 1 248 ? 7.5 33.719 -10.555 1 98.69 248 LEU A N 1
ATOM 2018 C CA . LEU A 1 248 ? 7.535 34.156 -9.172 1 98.69 248 LEU A CA 1
ATOM 2019 C C . LEU A 1 248 ? 8.781 33.656 -8.461 1 98.69 248 LEU A C 1
ATOM 2021 O O . LEU A 1 248 ? 9.367 32.656 -8.875 1 98.69 248 LEU A O 1
ATOM 2025 N N . GLU A 1 249 ? 9.211 34.438 -7.496 1 98.62 249 GLU A N 1
ATOM 2026 C CA . GLU A 1 249 ? 10.344 34.094 -6.637 1 98.62 249 GLU A CA 1
ATOM 2027 C C . GLU A 1 249 ? 9.906 33.969 -5.18 1 98.62 249 GLU A C 1
ATOM 2029 O O . GLU A 1 249 ? 9.234 34.844 -4.637 1 98.62 249 GLU A O 1
ATOM 2034 N N . PHE A 1 250 ? 10.227 32.875 -4.586 1 97.94 250 PHE A N 1
ATOM 2035 C CA . PHE A 1 250 ? 9.922 32.625 -3.184 1 97.94 250 PHE A CA 1
ATOM 2036 C C . PHE A 1 250 ? 11.188 32.219 -2.416 1 97.94 250 PHE A C 1
ATOM 2038 O O . PHE A 1 250 ? 11.82 31.219 -2.719 1 97.94 250 PHE A O 1
ATOM 2045 N N . ASN A 1 251 ? 11.508 33.062 -1.45 1 96.5 251 ASN A N 1
ATOM 2046 C CA . ASN A 1 251 ? 12.664 32.812 -0.593 1 96.5 251 ASN A CA 1
ATOM 2047 C C . ASN A 1 251 ? 12.25 32.188 0.733 1 96.5 251 ASN A C 1
ATOM 2049 O O . ASN A 1 251 ? 11.273 32.625 1.352 1 96.5 251 ASN A O 1
ATOM 2053 N N . PHE A 1 252 ? 12.93 31.125 1.096 1 94.81 252 PHE A N 1
ATOM 2054 C CA . PHE A 1 252 ? 12.617 30.453 2.348 1 94.81 252 PHE A CA 1
ATOM 2055 C C . PHE A 1 252 ? 13.875 29.875 2.986 1 94.81 252 PHE A C 1
ATOM 2057 O O . PHE A 1 252 ? 14.945 29.875 2.373 1 94.81 252 PHE A O 1
ATOM 2064 N N . LYS A 1 253 ? 13.773 29.516 4.246 1 93.56 253 LYS A N 1
ATOM 2065 C CA . LYS A 1 253 ? 14.844 28.844 4.969 1 93.56 253 LYS A CA 1
ATOM 2066 C C . LYS A 1 253 ? 14.375 27.484 5.504 1 93.56 253 LYS A C 1
ATOM 2068 O O . LYS A 1 253 ? 13.312 27.391 6.121 1 93.56 253 LYS A O 1
ATOM 2073 N N . GLY A 1 254 ? 15.156 26.5 5.215 1 92.88 254 GLY A N 1
ATOM 2074 C CA . GLY A 1 254 ? 14.82 25.203 5.801 1 92.88 254 GLY A CA 1
ATOM 2075 C C . GLY A 1 254 ? 15.156 24.047 4.895 1 92.88 254 GLY A C 1
ATOM 2076 O O . GLY A 1 254 ? 15.812 24.219 3.867 1 92.88 254 GLY A O 1
ATOM 2077 N N . LYS A 1 255 ? 14.766 22.844 5.246 1 94.38 255 LYS A N 1
ATOM 2078 C CA . LYS A 1 255 ? 15.234 21.625 4.594 1 94.38 255 LYS A CA 1
ATOM 2079 C C . LYS A 1 255 ? 14.141 21.016 3.734 1 94.38 255 LYS A C 1
ATOM 2081 O O . LYS A 1 255 ? 14.328 19.938 3.16 1 94.38 255 LYS A O 1
ATOM 2086 N N . TYR A 1 256 ? 12.977 21.688 3.727 1 96 256 TYR A N 1
ATOM 2087 C CA . TYR A 1 256 ? 11.844 21.125 2.996 1 96 256 TYR A CA 1
ATOM 2088 C C . TYR A 1 256 ? 11.055 22.219 2.293 1 96 256 TYR A C 1
ATOM 2090 O O . TYR A 1 256 ? 10.859 23.312 2.846 1 96 256 TYR A O 1
ATOM 2098 N N . ILE A 1 257 ? 10.602 21.922 1.073 1 95.69 257 ILE A N 1
ATOM 2099 C CA . ILE A 1 257 ? 9.711 22.859 0.391 1 95.69 257 ILE A CA 1
ATOM 2100 C C . ILE A 1 257 ? 8.711 22.094 -0.462 1 95.69 257 ILE A C 1
ATOM 2102 O O . ILE A 1 257 ? 9.055 21.078 -1.073 1 95.69 257 ILE A O 1
ATOM 2106 N N . SER A 1 258 ? 7.543 22.453 -0.384 1 96.31 258 SER A N 1
ATOM 2107 C CA . SER A 1 258 ? 6.461 22.078 -1.287 1 96.31 258 SER A CA 1
ATOM 2108 C C . SER A 1 258 ? 5.59 23.281 -1.64 1 96.31 258 SER A C 1
ATOM 2110 O O . SER A 1 258 ? 5.742 24.359 -1.056 1 96.31 258 SER A O 1
ATOM 2112 N N . ALA A 1 259 ? 4.84 23.172 -2.674 1 96.31 259 ALA A N 1
ATOM 2113 C CA . ALA A 1 259 ? 3.887 24.219 -3.047 1 96.31 259 ALA A CA 1
ATOM 2114 C C . ALA A 1 259 ? 2.529 23.609 -3.398 1 96.31 259 ALA A C 1
ATOM 2116 O O . ALA A 1 259 ? 2.449 22.656 -4.168 1 96.31 259 ALA A O 1
ATOM 2117 N N . LEU A 1 260 ? 1.507 24.156 -2.768 1 95.56 260 LEU A N 1
ATOM 2118 C CA . LEU A 1 260 ? 0.165 23.75 -3.178 1 95.56 260 LEU A CA 1
ATOM 2119 C C . LEU A 1 260 ? -0.241 24.453 -4.465 1 95.56 260 LEU A C 1
ATOM 2121 O O . LEU A 1 260 ? -0.251 25.688 -4.527 1 95.56 260 LEU A O 1
ATOM 2125 N N . ALA A 1 261 ? -0.537 23.672 -5.453 1 95.75 261 ALA A N 1
ATOM 2126 C CA . ALA A 1 261 ? -0.883 24.219 -6.77 1 95.75 261 ALA A CA 1
ATOM 2127 C C . ALA A 1 261 ? -2.152 23.562 -7.309 1 95.75 261 ALA A C 1
ATOM 2129 O O . ALA A 1 261 ? -2.619 22.547 -6.77 1 95.75 261 ALA A O 1
ATOM 2130 N N . ILE A 1 262 ? -2.701 24.25 -8.297 1 95.19 262 ILE A N 1
ATOM 2131 C CA . ILE A 1 262 ? -3.85 23.688 -9 1 95.19 262 ILE A CA 1
ATOM 2132 C C . ILE A 1 262 ? -3.383 23.016 -10.289 1 95.19 262 ILE A C 1
ATOM 2134 O O . ILE A 1 262 ? -2.562 23.562 -11.023 1 95.19 262 ILE A O 1
ATOM 2138 N N . VAL A 1 263 ? -3.84 21.828 -10.484 1 95.06 263 VAL A N 1
ATOM 2139 C CA . VAL A 1 263 ? -3.57 21.109 -11.734 1 95.06 263 VAL A CA 1
ATOM 2140 C C . VAL A 1 263 ? -4.875 20.891 -12.492 1 95.06 263 VAL A C 1
ATOM 2142 O O . VAL A 1 263 ? -5.949 20.812 -11.883 1 95.06 263 VAL A O 1
ATOM 2145 N N . GLY A 1 264 ? -4.742 20.797 -13.805 1 95.44 264 GLY A N 1
ATOM 2146 C CA . GLY A 1 264 ? -5.938 20.609 -14.609 1 95.44 264 GLY A CA 1
ATOM 2147 C C . GLY A 1 264 ? -5.676 20.734 -16.094 1 95.44 264 GLY A C 1
ATOM 2148 O O . GLY A 1 264 ? -4.523 20.844 -16.531 1 95.44 264 GLY A O 1
ATOM 2149 N N . ARG A 1 265 ? -6.719 20.75 -16.859 1 96.56 265 ARG A N 1
ATOM 2150 C CA . ARG A 1 265 ? -6.664 20.688 -18.312 1 96.56 265 ARG A CA 1
ATOM 2151 C C . ARG A 1 265 ? -6.105 21.984 -18.891 1 96.56 265 ARG A C 1
ATOM 2153 O O . ARG A 1 265 ? -5.594 21.984 -20.016 1 96.56 265 ARG A O 1
ATOM 2160 N N . GLU A 1 266 ? -6.246 23.078 -18.172 1 96.12 266 GLU A N 1
ATOM 2161 C CA . GLU A 1 266 ? -5.797 24.375 -18.672 1 96.12 266 GLU A CA 1
ATOM 2162 C C . GLU A 1 266 ? -4.387 24.703 -18.188 1 96.12 266 GLU A C 1
ATOM 2164 O O . GLU A 1 266 ? -3.834 25.75 -18.516 1 96.12 266 GLU A O 1
ATOM 2169 N N . CYS A 1 267 ? -3.844 23.797 -17.406 1 97.44 267 CYS A N 1
ATOM 2170 C CA . CYS A 1 267 ? -2.572 24.094 -16.75 1 97.44 267 CYS A CA 1
ATOM 2171 C C . CYS A 1 267 ? -1.401 23.781 -17.672 1 97.44 267 CYS A C 1
ATOM 2173 O O . CYS A 1 267 ? -1.516 22.938 -18.562 1 97.44 267 CYS A O 1
ATOM 2175 N N . GLY A 1 268 ? -0.396 24.562 -17.469 1 97.38 268 GLY A N 1
ATOM 2176 C CA . GLY A 1 268 ? 0.789 24.422 -18.297 1 97.38 268 GLY A CA 1
ATOM 2177 C C . GLY A 1 268 ? 1.942 23.75 -17.578 1 97.38 268 GLY A C 1
ATOM 2178 O O . GLY A 1 268 ? 1.731 22.984 -16.641 1 97.38 268 GLY A O 1
ATOM 2179 N N . ILE A 1 269 ? 3.111 23.953 -18.203 1 98.12 269 ILE A N 1
ATOM 2180 C CA . ILE A 1 269 ? 4.352 23.422 -17.641 1 98.12 269 ILE A CA 1
ATOM 2181 C C . ILE A 1 269 ? 5.035 24.5 -16.797 1 98.12 269 ILE A C 1
ATOM 2183 O O . ILE A 1 269 ? 5.156 25.656 -17.234 1 98.12 269 ILE A O 1
ATOM 2187 N N . ALA A 1 270 ? 5.367 24.188 -15.578 1 98.06 270 ALA A N 1
ATOM 2188 C CA . ALA A 1 270 ? 6.137 25.078 -14.711 1 98.06 270 ALA A CA 1
ATOM 2189 C C . ALA A 1 270 ? 7.629 24.766 -14.805 1 98.06 270 ALA A C 1
ATOM 2191 O O . ALA A 1 270 ? 8.055 23.625 -14.609 1 98.06 270 ALA A O 1
ATOM 2192 N N . GLU A 1 271 ? 8.414 25.703 -15.109 1 98.12 271 GLU A N 1
ATOM 2193 C CA . GLU A 1 271 ? 9.859 25.609 -14.969 1 98.12 271 GLU A CA 1
ATOM 2194 C C . GLU A 1 271 ? 10.305 26 -13.562 1 98.12 271 GLU A C 1
ATOM 2196 O O . GLU A 1 271 ? 10.031 27.109 -13.102 1 98.12 271 GLU A O 1
ATOM 2201 N N . ILE A 1 272 ? 10.984 25.078 -12.969 1 98.06 272 ILE A N 1
ATOM 2202 C CA . ILE A 1 272 ? 11.383 25.266 -11.578 1 98.06 272 ILE A CA 1
ATOM 2203 C C . ILE A 1 272 ? 12.891 25.5 -11.5 1 98.06 272 ILE A C 1
ATOM 2205 O O . ILE A 1 272 ? 13.664 24.812 -12.18 1 98.06 272 ILE A O 1
ATOM 2209 N N . ASN A 1 273 ? 13.281 26.484 -10.734 1 98 273 ASN A N 1
ATOM 2210 C CA . ASN A 1 273 ? 14.68 26.688 -10.375 1 98 273 ASN A CA 1
ATOM 2211 C C . ASN A 1 273 ? 14.852 26.859 -8.867 1 98 273 ASN A C 1
ATOM 2213 O O . ASN A 1 273 ? 14.234 27.734 -8.266 1 98 273 ASN A O 1
ATOM 2217 N N . LEU A 1 274 ? 15.57 25.969 -8.25 1 97.62 274 LEU A N 1
ATOM 2218 C CA . LEU A 1 274 ? 15.898 26.078 -6.828 1 97.62 274 LEU A CA 1
ATOM 2219 C C . LEU A 1 274 ? 17.406 26.172 -6.625 1 97.62 274 LEU A C 1
ATOM 2221 O O . LEU A 1 274 ? 18.125 25.188 -6.781 1 97.62 274 LEU A O 1
ATOM 2225 N N . ASP A 1 275 ? 17.859 27.359 -6.219 1 97.44 275 ASP A N 1
ATOM 2226 C CA . ASP A 1 275 ? 19.281 27.609 -5.977 1 97.44 275 ASP A CA 1
ATOM 2227 C C . ASP A 1 275 ? 20.125 27.219 -7.188 1 97.44 275 ASP A C 1
ATOM 2229 O O . ASP A 1 275 ? 21.188 26.609 -7.039 1 97.44 275 ASP A O 1
ATOM 2233 N N . GLY A 1 276 ? 19.578 27.344 -8.391 1 96.31 276 GLY A N 1
ATOM 2234 C CA . GLY A 1 276 ? 20.344 27.078 -9.602 1 96.31 276 GLY A CA 1
ATOM 2235 C C . GLY A 1 276 ? 20 25.75 -10.242 1 96.31 276 GLY A C 1
ATOM 2236 O O . GLY A 1 276 ? 20.297 25.531 -11.422 1 96.31 276 GLY A O 1
ATOM 2237 N N . ALA A 1 277 ? 19.469 24.828 -9.5 1 95.75 277 ALA A N 1
ATOM 2238 C CA . ALA A 1 277 ? 19.047 23.547 -10.07 1 95.75 277 ALA A CA 1
ATOM 2239 C C . ALA A 1 277 ? 17.688 23.656 -10.734 1 95.75 277 ALA A C 1
ATOM 2241 O O . ALA A 1 277 ? 16.734 24.172 -10.141 1 95.75 277 ALA A O 1
ATOM 2242 N N . SER A 1 278 ? 17.625 23.172 -11.984 1 96.06 278 SER A N 1
ATOM 2243 C CA . SER A 1 278 ? 16.406 23.391 -12.758 1 96.06 278 SER A CA 1
ATOM 2244 C C . SER A 1 278 ? 15.664 22.078 -12.992 1 96.06 278 SER A C 1
ATOM 2246 O O . SER A 1 278 ? 16.281 21.016 -13.055 1 96.06 278 SER A O 1
ATOM 2248 N N . ALA A 1 279 ? 14.398 22.172 -13.008 1 95.56 279 ALA A N 1
ATOM 2249 C CA . ALA A 1 279 ? 13.516 21.078 -13.359 1 95.56 279 ALA A CA 1
ATOM 2250 C C . ALA A 1 279 ? 12.227 21.594 -14.008 1 95.56 279 ALA A C 1
ATOM 2252 O O . ALA A 1 279 ? 11.992 22.797 -14.055 1 95.56 279 ALA A O 1
ATOM 2253 N N . ILE A 1 280 ? 11.492 20.734 -14.617 1 96 280 ILE A N 1
ATOM 2254 C CA . ILE A 1 280 ? 10.203 21.094 -15.188 1 96 280 ILE A CA 1
ATOM 2255 C C . ILE A 1 280 ? 9.102 20.25 -14.555 1 96 280 ILE A C 1
ATOM 2257 O O . ILE A 1 280 ? 9.328 19.078 -14.219 1 96 280 ILE A O 1
ATOM 2261 N N . LEU A 1 281 ? 7.961 20.812 -14.352 1 96.56 281 LEU A N 1
ATOM 2262 C CA . LEU A 1 281 ? 6.781 20.125 -13.852 1 96.56 281 LEU A CA 1
ATOM 2263 C C . LEU A 1 281 ? 5.594 20.328 -14.789 1 96.56 281 LEU A C 1
ATOM 2265 O O . LEU A 1 281 ? 5.156 21.469 -15 1 96.56 281 LEU A O 1
ATOM 2269 N N . ASP A 1 282 ? 5.164 19.25 -15.406 1 97.19 282 ASP A N 1
ATOM 2270 C CA . ASP A 1 282 ? 3.936 19.312 -16.188 1 97.19 282 ASP A CA 1
ATOM 2271 C C . ASP A 1 282 ? 2.705 19.297 -15.281 1 97.19 282 ASP A C 1
ATOM 2273 O O . ASP A 1 282 ? 2.41 18.297 -14.641 1 97.19 282 ASP A O 1
ATOM 2277 N N . LEU A 1 283 ? 1.896 20.359 -15.242 1 97.19 283 LEU A N 1
ATOM 2278 C CA . LEU A 1 283 ? 0.774 20.5 -14.32 1 97.19 283 LEU A CA 1
ATOM 2279 C C . LEU A 1 283 ? -0.544 20.172 -15.008 1 97.19 283 LEU A C 1
ATOM 2281 O O . LEU A 1 283 ? -1.619 20.422 -14.453 1 97.19 283 LEU A O 1
ATOM 2285 N N . TYR A 1 284 ? -0.449 19.578 -16.172 1 96.75 284 TYR A N 1
ATOM 2286 C CA . TYR A 1 284 ? -1.65 19.109 -16.859 1 96.75 284 TYR A CA 1
ATOM 2287 C C . TYR A 1 284 ? -2.277 17.938 -16.125 1 96.75 284 TYR A C 1
ATOM 2289 O O . TYR A 1 284 ? -1.568 17.078 -15.602 1 96.75 284 TYR A O 1
ATOM 2297 N N . SER A 1 285 ? -3.496 17.875 -16.125 1 94.62 285 SER A N 1
ATOM 2298 C CA . SER A 1 285 ? -4.301 16.734 -15.695 1 94.62 285 SER A CA 1
ATOM 2299 C C . SER A 1 285 ? -5.586 16.625 -16.5 1 94.62 285 SER A C 1
ATOM 2301 O O . SER A 1 285 ? -6.102 17.641 -17 1 94.62 285 SER A O 1
ATOM 2303 N N . ASP A 1 286 ? -6.078 15.32 -16.688 1 93.5 286 ASP A N 1
ATOM 2304 C CA . ASP A 1 286 ? -7.316 15.094 -17.422 1 93.5 286 ASP A CA 1
ATOM 2305 C C . ASP A 1 286 ? -8.531 15.57 -16.625 1 93.5 286 ASP A C 1
ATOM 2307 O O . ASP A 1 286 ? -9.633 15.672 -17.172 1 93.5 286 ASP A O 1
ATOM 2311 N N . THR A 1 287 ? -8.328 15.914 -15.375 1 89.69 287 THR A N 1
ATOM 2312 C CA . THR A 1 287 ? -9.375 16.422 -14.492 1 89.69 287 THR A CA 1
ATOM 2313 C C . THR A 1 287 ? -9.047 17.844 -14.016 1 89.69 287 THR A C 1
ATOM 2315 O O . THR A 1 287 ? -7.875 18.172 -13.797 1 89.69 287 THR A O 1
ATOM 2318 N N . ASP A 1 288 ? -10.094 18.609 -13.789 1 87.38 288 ASP A N 1
ATOM 2319 C CA . ASP A 1 288 ? -9.867 20.016 -13.438 1 87.38 288 ASP A CA 1
ATOM 2320 C C . ASP A 1 288 ? -9.883 20.203 -11.93 1 87.38 288 ASP A C 1
ATOM 2322 O O . ASP A 1 288 ? -10.445 19.391 -11.195 1 87.38 288 ASP A O 1
ATOM 2326 N N . ASN A 1 289 ? -9.227 21.297 -11.57 1 80.12 289 ASN A N 1
ATOM 2327 C CA . ASN A 1 289 ? -9.305 21.938 -10.258 1 80.12 289 ASN A CA 1
ATOM 2328 C C . ASN A 1 289 ? -8.891 20.969 -9.148 1 80.12 289 ASN A C 1
ATOM 2330 O O . ASN A 1 289 ? -9.531 20.906 -8.102 1 80.12 289 ASN A O 1
ATOM 2334 N N . TYR A 1 290 ? -7.891 20.266 -9.43 1 87.94 290 TYR A N 1
ATOM 2335 C CA . TYR A 1 290 ? -7.309 19.422 -8.391 1 87.94 290 TYR A CA 1
ATOM 2336 C C . TYR A 1 290 ? -6.148 20.141 -7.699 1 87.94 290 TYR A C 1
ATOM 2338 O O . TYR A 1 290 ? -5.242 20.641 -8.359 1 87.94 290 TYR A O 1
ATOM 2346 N N . CYS A 1 291 ? -6.289 20.312 -6.418 1 90.75 291 CYS A N 1
ATOM 2347 C CA . CYS A 1 291 ? -5.227 20.906 -5.613 1 90.75 291 CYS A CA 1
ATOM 2348 C C . CYS A 1 291 ? -4.246 19.844 -5.129 1 90.75 291 CYS A C 1
ATOM 2350 O O . CYS A 1 291 ? -4.648 18.844 -4.523 1 90.75 291 CYS A O 1
ATOM 2352 N N . THR A 1 292 ? -3.002 20.031 -5.406 1 90.12 292 THR A N 1
ATOM 2353 C CA . THR A 1 292 ? -2.008 19.031 -5.004 1 90.12 292 THR A CA 1
ATOM 2354 C C . THR A 1 292 ? -0.672 19.703 -4.691 1 90.12 292 THR A C 1
ATOM 2356 O O . THR A 1 292 ? -0.367 20.781 -5.23 1 90.12 292 THR A O 1
ATOM 2359 N N . PRO A 1 293 ? 0.032 19.109 -3.725 1 91.81 293 PRO A N 1
ATOM 2360 C CA . PRO A 1 293 ? 1.398 19.594 -3.531 1 91.81 293 PRO A CA 1
ATOM 2361 C C . PRO A 1 293 ? 2.314 19.266 -4.711 1 91.81 293 PRO A C 1
ATOM 2363 O O . PRO A 1 293 ? 2.289 18.156 -5.227 1 91.81 293 PRO A O 1
ATOM 2366 N N . ILE A 1 294 ? 3.004 20.25 -5.082 1 90.69 294 ILE A N 1
ATOM 2367 C CA . ILE A 1 294 ? 4.02 20.016 -6.102 1 90.69 294 ILE A CA 1
ATOM 2368 C C . ILE A 1 294 ? 5.41 20.234 -5.504 1 90.69 294 ILE A C 1
ATOM 2370 O O . ILE A 1 294 ? 5.535 20.719 -4.371 1 90.69 294 ILE A O 1
ATOM 2374 N N . LEU A 1 295 ? 6.715 19.906 -6.152 1 90.06 295 LEU A N 1
ATOM 2375 C CA . LEU A 1 295 ? 8.117 20.078 -5.793 1 90.06 295 LEU A CA 1
ATOM 2376 C C . LEU A 1 295 ? 8.508 19.125 -4.668 1 90.06 295 LEU A C 1
ATOM 2378 O O . LEU A 1 295 ? 9.516 18.422 -4.766 1 90.06 295 LEU A O 1
ATOM 2382 N N . ASN A 1 296 ? 7.676 18.984 -3.572 1 92.25 296 ASN A N 1
ATOM 2383 C CA . ASN A 1 296 ? 7.887 18.141 -2.4 1 92.25 296 ASN A CA 1
ATOM 2384 C C . ASN A 1 296 ? 9.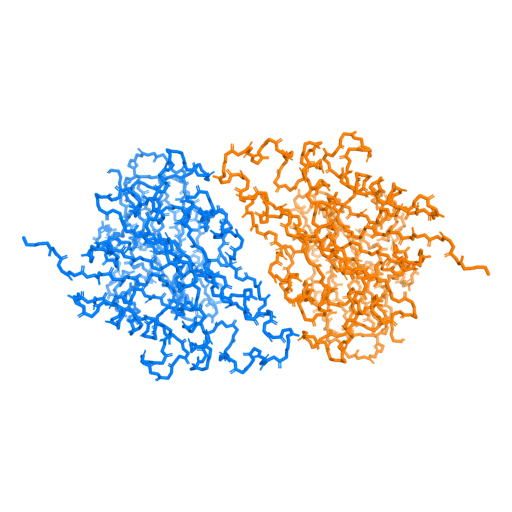352 17.75 -2.244 1 92.25 296 ASN A C 1
ATOM 2386 O O . ASN A 1 296 ? 9.688 16.578 -2.191 1 92.25 296 ASN A O 1
ATOM 2390 N N . LEU A 1 297 ? 10.266 18.719 -2.133 1 94.06 297 LEU A N 1
ATOM 2391 C CA . LEU A 1 297 ? 11.711 18.547 -2.027 1 94.06 297 LEU A CA 1
ATOM 2392 C C . LEU A 1 297 ? 12.141 18.469 -0.567 1 94.06 297 LEU A C 1
ATOM 2394 O O . LEU A 1 297 ? 11.828 19.359 0.226 1 94.06 297 LEU A O 1
ATOM 2398 N N . LYS A 1 298 ? 12.805 17.422 -0.215 1 94.25 298 LYS A N 1
ATOM 2399 C CA . LYS A 1 298 ? 13.289 17.188 1.144 1 94.25 298 LYS A CA 1
ATOM 2400 C C . LYS A 1 298 ? 14.812 17.094 1.177 1 94.25 298 LYS A C 1
ATOM 2402 O O . LYS A 1 298 ? 15.461 17.109 0.13 1 94.25 298 LYS A O 1
ATOM 2407 N N . ASP A 1 299 ? 15.391 17.078 2.328 1 93.81 299 ASP A N 1
ATOM 2408 C CA . ASP A 1 299 ? 16.828 16.922 2.578 1 93.81 299 ASP A CA 1
ATOM 2409 C C . ASP A 1 299 ? 17.625 18.062 1.964 1 93.81 299 ASP A C 1
ATOM 2411 O O . ASP A 1 299 ? 18.75 17.859 1.503 1 93.81 299 ASP A O 1
ATOM 2415 N N . LEU A 1 300 ? 17 19.234 1.848 1 94 300 LEU A N 1
ATOM 2416 C CA . LEU A 1 300 ? 17.734 20.438 1.473 1 94 300 LEU A CA 1
ATOM 2417 C C . LEU A 1 300 ? 18.703 20.844 2.584 1 94 300 LEU A C 1
ATOM 2419 O O . LEU A 1 300 ? 18.531 20.453 3.738 1 94 300 LEU A O 1
ATOM 2423 N N . LYS A 1 301 ? 19.719 21.625 2.178 1 93 301 LYS A N 1
ATOM 2424 C CA . LYS A 1 301 ? 20.547 22.219 3.219 1 93 301 LYS A CA 1
ATOM 2425 C C . LYS A 1 301 ? 19.719 23.156 4.098 1 93 301 LYS A C 1
ATOM 2427 O O . LYS A 1 301 ? 18.844 23.875 3.602 1 93 301 LYS A O 1
ATOM 2432 N N . ASP A 1 302 ? 20.047 23.094 5.363 1 91.94 302 ASP A N 1
ATOM 2433 C CA . ASP A 1 302 ? 19.312 23.969 6.281 1 91.94 302 ASP A CA 1
ATOM 2434 C C . ASP A 1 302 ? 19.828 25.406 6.188 1 91.94 302 ASP A C 1
ATOM 2436 O O . ASP A 1 302 ? 20.422 25.922 7.137 1 91.94 302 ASP A O 1
ATOM 2440 N N . THR A 1 303 ? 19.594 26.047 5.07 1 93.69 303 THR A N 1
ATOM 2441 C CA . THR A 1 303 ? 20.016 27.406 4.777 1 93.69 303 THR A CA 1
ATOM 2442 C C . THR A 1 303 ? 18.953 28.156 3.988 1 93.69 303 THR A C 1
ATOM 2444 O O . THR A 1 303 ? 17.812 27.688 3.885 1 93.69 303 THR A O 1
ATOM 2447 N N . LYS A 1 304 ? 19.281 29.344 3.594 1 95.5 304 LYS A N 1
ATOM 2448 C CA . LYS A 1 304 ? 18.375 30.125 2.752 1 95.5 304 LYS A CA 1
ATOM 2449 C C . LYS A 1 304 ? 18.344 29.578 1.326 1 95.5 304 LYS A C 1
ATOM 2451 O O . LYS A 1 304 ? 19.375 29.203 0.782 1 95.5 304 LYS A O 1
ATOM 2456 N N . HIS A 1 305 ? 17.156 29.562 0.785 1 96.56 305 HIS A N 1
ATOM 2457 C CA . HIS A 1 305 ? 16.953 29.062 -0.575 1 96.56 305 HIS A CA 1
ATOM 2458 C C . HIS A 1 305 ? 16.125 30.047 -1.396 1 96.56 305 HIS A C 1
ATOM 2460 O O . HIS A 1 305 ? 15.305 30.797 -0.847 1 96.56 305 HIS A O 1
ATOM 2466 N N . LYS A 1 306 ? 16.438 30.062 -2.621 1 97.69 306 LYS A N 1
ATOM 2467 C CA . LYS A 1 306 ? 15.656 30.828 -3.59 1 97.69 306 LYS A CA 1
ATOM 2468 C C . LYS A 1 306 ? 14.945 29.906 -4.574 1 97.69 306 LYS A C 1
ATOM 2470 O O . LYS A 1 306 ? 15.586 29.141 -5.301 1 97.69 306 LYS A O 1
ATOM 2475 N N . LEU A 1 307 ? 13.625 29.938 -4.582 1 97.88 307 LEU A N 1
ATOM 2476 C CA . LEU A 1 307 ? 12.797 29.156 -5.5 1 97.88 307 LEU A CA 1
ATOM 2477 C C . LEU A 1 307 ? 12.195 30.047 -6.582 1 97.88 307 LEU A C 1
ATOM 2479 O O . LEU A 1 307 ? 11.633 31.094 -6.277 1 97.88 307 LEU A O 1
ATOM 2483 N N . ILE A 1 308 ? 12.359 29.641 -7.793 1 98.62 308 ILE A N 1
ATOM 2484 C CA . ILE A 1 308 ? 11.719 30.328 -8.914 1 98.62 308 ILE A CA 1
ATOM 2485 C C . ILE A 1 308 ? 10.75 29.375 -9.617 1 98.62 308 ILE A C 1
ATOM 2487 O O . ILE A 1 308 ? 11.094 28.234 -9.898 1 98.62 308 ILE A O 1
ATOM 2491 N N . ILE A 1 309 ? 9.531 29.781 -9.852 1 98.56 309 ILE A N 1
ATOM 2492 C CA . ILE A 1 309 ? 8.547 29.078 -10.664 1 98.56 309 ILE A CA 1
ATOM 2493 C C . ILE A 1 309 ? 8.156 29.938 -11.867 1 98.56 309 ILE A C 1
ATOM 2495 O O . ILE A 1 309 ? 7.625 31.0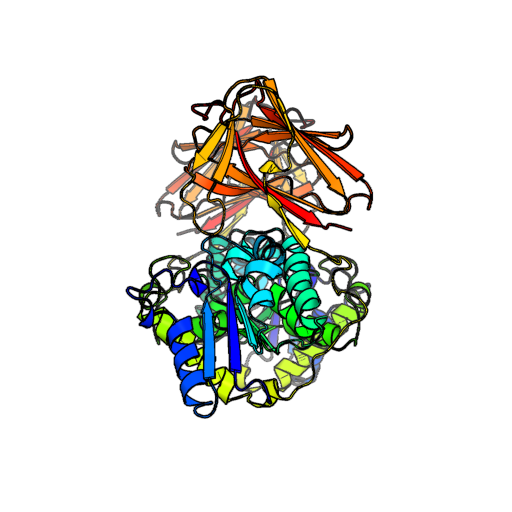31 -11.719 1 98.56 309 ILE A O 1
ATOM 2499 N N . LYS A 1 310 ? 8.391 29.422 -13.023 1 98.62 310 LYS A N 1
ATOM 2500 C CA . LYS A 1 310 ? 8.195 30.172 -14.258 1 98.62 310 LYS A CA 1
ATOM 2501 C C . LYS A 1 310 ? 7.223 29.453 -15.188 1 98.62 310 LYS A C 1
ATOM 2503 O O . LYS A 1 310 ? 7.266 28.234 -15.312 1 98.62 310 LYS A O 1
ATOM 2508 N N . VAL A 1 311 ? 6.402 30.266 -15.844 1 98.56 311 VAL A N 1
ATOM 2509 C CA . VAL A 1 311 ? 5.516 29.703 -16.859 1 98.56 311 VAL A CA 1
ATOM 2510 C C . VAL A 1 311 ? 6.316 29.344 -18.109 1 98.56 311 VAL A C 1
ATOM 2512 O O . VAL A 1 311 ? 6.906 30.203 -18.75 1 98.56 311 VAL A O 1
ATOM 2515 N N . SER A 1 312 ? 6.262 28.125 -18.438 1 98.19 312 SER A N 1
ATOM 2516 C CA . SER A 1 312 ? 7.082 27.609 -19.531 1 98.19 312 SER A CA 1
ATOM 2517 C C . SER A 1 312 ? 6.492 27.969 -20.891 1 98.19 312 SER A C 1
ATOM 2519 O O . SER A 1 312 ? 5.277 28.156 -21.016 1 98.19 312 SER A O 1
ATOM 2521 N N . GLU A 1 313 ? 7.395 28 -21.891 1 96.44 313 GLU A N 1
ATOM 2522 C CA . GLU A 1 313 ? 6.961 28.125 -23.266 1 96.44 313 GLU A CA 1
ATOM 2523 C C . GLU A 1 313 ? 6.441 26.797 -23.812 1 96.44 313 GLU A C 1
ATOM 2525 O O . GLU A 1 313 ? 5.637 26.781 -24.75 1 96.44 313 GLU A O 1
ATOM 2530 N N . ASN A 1 314 ? 6.988 25.797 -23.234 1 95.06 314 ASN A N 1
ATOM 2531 C CA . ASN A 1 314 ? 6.539 24.453 -23.641 1 95.06 314 ASN A CA 1
ATOM 2532 C C . ASN A 1 314 ? 5.188 24.125 -23.016 1 95.06 314 ASN A C 1
ATOM 2534 O O . ASN A 1 314 ? 4.859 24.609 -21.922 1 95.06 314 ASN A O 1
ATOM 2538 N N . LYS A 1 315 ? 4.453 23.312 -23.766 1 92.94 315 LYS A N 1
ATOM 2539 C CA . LYS A 1 315 ? 3.105 22.984 -23.312 1 92.94 315 LYS A CA 1
ATOM 2540 C C . LYS A 1 315 ? 2.77 21.516 -23.609 1 92.94 315 LYS A C 1
ATOM 2542 O O . LYS A 1 315 ? 3.143 21 -24.656 1 92.94 315 LYS A O 1
ATOM 2547 N N . ASN A 1 316 ? 2.232 20.844 -22.609 1 94.88 316 ASN A N 1
ATOM 2548 C CA . ASN A 1 316 ? 1.619 19.562 -22.891 1 94.88 316 ASN A CA 1
ATOM 2549 C C . ASN A 1 316 ? 0.598 19.656 -24.031 1 94.88 316 ASN A C 1
ATOM 2551 O O . ASN A 1 316 ? -0.314 20.484 -23.969 1 94.88 316 ASN A O 1
ATOM 2555 N N . PRO A 1 317 ? 0.831 18.781 -25.031 1 94.25 317 PRO A N 1
ATOM 2556 C CA . PRO A 1 317 ? -0.084 18.891 -26.172 1 94.25 317 PRO A CA 1
ATOM 2557 C C . PRO A 1 317 ? -1.545 18.688 -25.781 1 94.25 317 PRO A C 1
ATOM 2559 O O . PRO A 1 317 ? -2.445 19.188 -26.453 1 94.25 317 PRO A O 1
ATOM 2562 N N . LYS A 1 318 ? -1.778 18 -24.75 1 95.69 318 LYS A N 1
ATOM 2563 C CA . LYS A 1 318 ? -3.143 17.75 -24.312 1 95.69 318 LYS A CA 1
ATOM 2564 C C . LYS A 1 318 ? -3.705 18.938 -23.531 1 95.69 318 LYS A C 1
ATOM 2566 O O . LYS A 1 318 ? -4.914 19.031 -23.328 1 95.69 318 LYS A O 1
ATOM 2571 N N . SER A 1 319 ? -2.885 19.859 -23.109 1 96.88 319 SER A N 1
ATOM 2572 C CA . SER A 1 319 ? -3.318 21 -22.312 1 96.88 319 SER A CA 1
ATOM 2573 C C . SER A 1 319 ? -4 22.062 -23.172 1 96.88 319 SER A C 1
ATOM 2575 O O . SER A 1 319 ? -3.613 22.281 -24.312 1 96.88 319 SER A O 1
ATOM 2577 N N . LYS A 1 320 ? -4.949 22.75 -22.562 1 96.56 320 LYS A N 1
ATOM 2578 C CA . LYS A 1 320 ? -5.672 23.812 -23.266 1 96.56 320 LYS A CA 1
ATOM 2579 C C . LYS A 1 320 ? -5.059 25.188 -22.969 1 96.56 320 LYS A C 1
ATOM 2581 O O . LYS A 1 320 ? -5.523 26.203 -23.484 1 96.56 320 LYS A O 1
ATOM 2586 N N . GLY A 1 321 ? -4.031 25.25 -22.094 1 96.12 321 GLY A N 1
ATOM 2587 C CA . GLY A 1 321 ? -3.439 26.531 -21.734 1 96.12 321 GLY A CA 1
ATOM 2588 C C . GLY A 1 321 ? -2.109 26.391 -21.016 1 96.12 321 GLY A C 1
ATOM 2589 O O . GLY A 1 321 ? -1.511 25.312 -21.016 1 96.12 321 GLY A O 1
ATOM 2590 N N . ASN A 1 322 ? -1.638 27.516 -20.453 1 96.94 322 ASN A N 1
ATOM 2591 C CA . ASN A 1 322 ? -0.352 27.578 -19.766 1 96.94 322 ASN A CA 1
ATOM 2592 C C . ASN A 1 322 ? -0.515 28 -18.312 1 96.94 322 ASN A C 1
ATOM 2594 O O . ASN A 1 322 ? 0.453 28.406 -17.656 1 96.94 322 ASN A O 1
ATOM 2598 N N . LYS A 1 323 ? -1.638 27.844 -17.828 1 97.5 323 LYS A N 1
ATOM 2599 C CA . LYS A 1 323 ? -1.986 28.422 -16.531 1 97.5 323 LYS A CA 1
ATOM 2600 C C . LYS A 1 323 ? -1.181 27.766 -15.406 1 97.5 323 LYS A C 1
ATOM 2602 O O . LYS A 1 323 ? -1.063 26.547 -15.344 1 97.5 323 LYS A O 1
ATOM 2607 N N . ILE A 1 324 ? -0.57 28.578 -14.586 1 98.06 324 ILE A N 1
ATOM 2608 C CA . ILE A 1 324 ? 0.039 28.156 -13.328 1 98.06 324 ILE A CA 1
ATOM 2609 C C . ILE A 1 324 ? -0.664 28.828 -12.156 1 98.06 324 ILE A C 1
ATOM 2611 O O . ILE A 1 324 ? -0.869 30.047 -12.172 1 98.06 324 ILE A O 1
ATOM 2615 N N . SER A 1 325 ? -1.104 28.078 -11.188 1 97.56 325 SER A N 1
ATOM 2616 C CA . SER A 1 325 ? -1.807 28.578 -10.008 1 97.56 325 SER A CA 1
ATOM 2617 C C . SER A 1 325 ? -1.163 28.062 -8.727 1 97.56 325 SER A C 1
ATOM 2619 O O . SER A 1 325 ? -1.2 26.875 -8.438 1 97.56 325 SER A O 1
ATOM 2621 N N . ILE A 1 326 ? -0.626 28.984 -7.93 1 97.81 326 ILE A N 1
ATOM 2622 C CA . ILE A 1 326 ? 0.053 28.641 -6.688 1 97.81 326 ILE A CA 1
ATOM 2623 C C . ILE A 1 326 ? -0.736 29.172 -5.496 1 97.81 326 ILE A C 1
ATOM 2625 O O . ILE A 1 326 ? -0.919 30.391 -5.367 1 97.81 326 ILE A O 1
ATOM 2629 N N . GLY A 1 327 ? -1.104 28.266 -4.633 1 96.5 327 GLY A N 1
ATOM 2630 C CA . GLY A 1 327 ? -1.921 28.656 -3.496 1 96.5 327 GLY A CA 1
ATOM 2631 C C . GLY A 1 327 ? -1.104 28.984 -2.26 1 96.5 327 GLY A C 1
ATOM 2632 O O . GLY A 1 327 ? -1.437 29.906 -1.515 1 96.5 327 GLY A O 1
ATOM 2633 N N . SER A 1 328 ? -0.124 28.234 -1.97 1 96.44 328 SER A N 1
ATOM 2634 C CA . SER A 1 328 ? 0.714 28.406 -0.788 1 96.44 328 SER A CA 1
ATOM 2635 C C . SER A 1 328 ? 2.004 27.594 -0.901 1 96.44 328 SER A C 1
ATOM 2637 O O . SER A 1 328 ? 2.174 26.812 -1.843 1 96.44 328 SER A O 1
ATOM 2639 N N . PHE A 1 329 ? 2.893 27.875 0.007 1 96.69 329 PHE A N 1
ATOM 2640 C CA . PHE A 1 329 ? 4.129 27.109 0.129 1 96.69 329 PHE A CA 1
ATOM 2641 C C . PHE A 1 329 ? 4.184 26.375 1.464 1 96.69 329 PHE A C 1
ATOM 2643 O O . PHE A 1 329 ? 3.773 26.922 2.492 1 96.69 329 PHE A O 1
ATOM 2650 N N . LEU A 1 330 ? 4.547 25.141 1.444 1 96.69 330 LEU A N 1
ATOM 2651 C CA . LEU A 1 330 ? 4.789 24.328 2.635 1 96.69 330 LEU A CA 1
ATOM 2652 C C . LEU A 1 330 ? 6.281 24.266 2.951 1 96.69 330 LEU A C 1
ATOM 2654 O O . LEU A 1 330 ? 7.047 23.641 2.211 1 96.69 330 LEU A O 1
ATOM 2658 N N . VAL A 1 331 ? 6.707 24.906 4.035 1 95.12 331 VAL A N 1
ATOM 2659 C CA . VAL A 1 331 ? 8.133 25.031 4.301 1 95.12 331 VAL A CA 1
ATOM 2660 C C . VAL A 1 331 ? 8.422 24.672 5.762 1 95.12 331 VAL A C 1
ATOM 2662 O O . VAL A 1 331 ? 7.508 24.672 6.594 1 95.12 331 VAL A O 1
ATOM 2665 N N . GLU A 1 332 ? 9.664 24.219 5.988 1 86.19 332 GLU A N 1
ATOM 2666 C CA . GLU A 1 332 ? 10.195 24.047 7.34 1 86.19 332 GLU A CA 1
ATOM 2667 C C . GLU A 1 332 ? 10.984 25.281 7.777 1 86.19 332 GLU A C 1
ATOM 2669 O O . GLU A 1 332 ? 12.062 25.562 7.242 1 86.19 332 GLU A O 1
ATOM 2674 N N . ASN A 1 333 ? 10.305 26.188 8.5 1 73.5 333 ASN A N 1
ATOM 2675 C CA . ASN A 1 333 ? 11.008 27.438 8.812 1 73.5 333 ASN A CA 1
ATOM 2676 C C . ASN A 1 333 ? 11.945 27.266 10 1 73.5 333 ASN A C 1
ATOM 2678 O O . ASN A 1 333 ? 11.594 26.625 10.992 1 73.5 333 ASN A O 1
ATOM 2682 N N . MET A 1 334 ? 13.289 27.328 9.781 1 62.91 334 MET A N 1
ATOM 2683 C CA . MET A 1 334 ? 14.219 27.438 10.906 1 62.91 334 MET A CA 1
ATOM 2684 C C . MET A 1 334 ? 14.188 28.828 11.5 1 62.91 334 MET A C 1
ATOM 2686 O O . MET A 1 334 ? 13.914 29.812 10.797 1 62.91 334 MET A O 1
ATOM 2690 N N . MET B 1 1 ? -3.58 -48.312 2.887 1 38.03 1 MET B N 1
ATOM 2691 C CA . MET B 1 1 ? -2.578 -47.875 3.861 1 38.03 1 MET B CA 1
ATOM 2692 C C . MET B 1 1 ? -2.656 -46.375 4.094 1 38.03 1 MET B C 1
ATOM 2694 O O . MET B 1 1 ? -2.727 -45.594 3.143 1 38.03 1 MET B O 1
ATOM 2698 N N . LYS B 1 2 ? -3.18 -45.938 5.164 1 48.34 2 LYS B N 1
ATOM 2699 C CA . LYS B 1 2 ? -3.432 -44.531 5.52 1 48.34 2 LYS B CA 1
ATOM 2700 C C . LYS B 1 2 ? -2.213 -43.688 5.227 1 48.34 2 LYS B C 1
ATOM 2702 O O . LYS B 1 2 ? -1.099 -44 5.645 1 48.34 2 LYS B O 1
ATOM 2707 N N . ASN B 1 3 ? -2.053 -42.969 4.023 1 64.56 3 ASN B N 1
ATOM 2708 C CA . ASN B 1 3 ? -0.933 -42.156 3.562 1 64.56 3 ASN B CA 1
ATOM 2709 C C . ASN B 1 3 ? -0.287 -41.406 4.711 1 64.56 3 ASN B C 1
ATOM 2711 O O . ASN B 1 3 ? -0.951 -40.594 5.387 1 64.56 3 ASN B O 1
ATOM 2715 N N . ASN B 1 4 ? 0.762 -42 5.332 1 84.38 4 ASN B N 1
ATOM 2716 C CA . ASN B 1 4 ? 1.532 -41.594 6.508 1 84.38 4 ASN B CA 1
ATOM 2717 C C . ASN B 1 4 ? 2.318 -40.312 6.258 1 84.38 4 ASN B C 1
ATOM 2719 O O . ASN B 1 4 ? 2.979 -39.812 7.164 1 84.38 4 ASN B O 1
ATOM 2723 N N . ASP B 1 5 ? 2.119 -39.781 5.117 1 93.31 5 ASP B N 1
ATOM 2724 C CA . ASP B 1 5 ? 2.883 -38.594 4.77 1 93.31 5 ASP B CA 1
ATOM 2725 C C . ASP B 1 5 ? 2.145 -37.312 5.195 1 93.31 5 ASP B C 1
ATOM 2727 O O . ASP B 1 5 ? 0.913 -37.281 5.18 1 93.31 5 ASP B O 1
ATOM 2731 N N . PHE B 1 6 ? 2.861 -36.438 5.738 1 95.31 6 PHE B N 1
ATOM 2732 C CA . PHE B 1 6 ? 2.402 -35.094 5.961 1 95.31 6 PHE B CA 1
ATOM 2733 C C . PHE B 1 6 ? 3.201 -34.094 5.113 1 95.31 6 PHE B C 1
ATOM 2735 O O . PHE B 1 6 ? 4.359 -33.812 5.418 1 95.31 6 PHE B O 1
ATOM 2742 N N . ASN B 1 7 ? 2.572 -33.625 4 1 97.69 7 ASN B N 1
ATOM 2743 C CA . ASN B 1 7 ? 3.256 -32.812 3.02 1 97.69 7 ASN B CA 1
ATOM 2744 C C . ASN B 1 7 ? 2.971 -31.328 3.254 1 97.69 7 ASN B C 1
ATOM 2746 O O . ASN B 1 7 ? 1.814 -30.891 3.248 1 97.69 7 ASN B O 1
ATOM 2750 N N . ILE B 1 8 ? 4.031 -30.562 3.492 1 98.12 8 ILE B N 1
ATOM 2751 C CA . ILE B 1 8 ? 3.926 -29.125 3.719 1 98.12 8 ILE B CA 1
ATOM 2752 C C . ILE B 1 8 ? 4.598 -28.359 2.572 1 98.12 8 ILE B C 1
ATOM 2754 O O . ILE B 1 8 ? 5.762 -28.625 2.252 1 98.12 8 ILE B O 1
ATOM 2758 N N . VAL B 1 9 ? 3.873 -27.469 1.921 1 98.81 9 VAL B N 1
ATOM 2759 C CA . VAL B 1 9 ? 4.445 -26.656 0.857 1 98.81 9 VAL B CA 1
ATOM 2760 C C . VAL B 1 9 ? 4.465 -25.188 1.288 1 98.81 9 VAL B C 1
ATOM 2762 O O . VAL B 1 9 ? 3.463 -24.672 1.787 1 98.81 9 VAL B O 1
ATOM 2765 N N . PHE B 1 10 ? 5.609 -24.547 1.188 1 98.88 10 PHE B N 1
ATOM 2766 C CA . PHE B 1 10 ? 5.738 -23.109 1.346 1 98.88 10 PHE B CA 1
ATOM 2767 C C . PHE B 1 10 ? 5.73 -22.406 -0.011 1 98.88 10 PHE B C 1
ATOM 2769 O O . PHE B 1 10 ? 6.707 -22.484 -0.759 1 98.88 10 PHE B O 1
ATOM 2776 N N . LEU B 1 11 ? 4.637 -21.812 -0.333 1 98.88 11 LEU B N 1
ATOM 2777 C CA . LEU B 1 11 ? 4.5 -21.062 -1.568 1 98.88 11 LEU B CA 1
ATOM 2778 C C . LEU B 1 11 ? 4.824 -19.578 -1.337 1 98.88 11 LEU B C 1
ATOM 2780 O O . LEU B 1 11 ? 4.234 -18.938 -0.464 1 98.88 11 LEU B O 1
ATOM 2784 N N . GLY B 1 12 ? 5.785 -19.062 -2.092 1 98.56 12 GLY B N 1
ATOM 2785 C CA . GLY B 1 12 ? 6.109 -17.672 -1.829 1 98.56 12 GLY B CA 1
ATOM 2786 C C . GLY B 1 12 ? 7.168 -17.125 -2.764 1 98.56 12 GLY B C 1
ATOM 2787 O O . GLY B 1 12 ? 7.43 -17.688 -3.822 1 98.56 12 GLY B O 1
ATOM 2788 N N . GLY B 1 13 ? 7.691 -15.914 -2.451 1 97.38 13 GLY B N 1
ATOM 2789 C CA . GLY B 1 13 ? 8.727 -15.242 -3.221 1 97.38 13 GLY B CA 1
ATOM 2790 C C . GLY B 1 13 ? 10.125 -15.5 -2.688 1 97.38 13 GLY B C 1
ATOM 2791 O O . GLY B 1 13 ? 10.469 -16.641 -2.348 1 97.38 13 GLY B O 1
ATOM 2792 N N . SER B 1 14 ? 10.961 -14.484 -2.738 1 97.56 14 SER B N 1
ATOM 2793 C CA . SER B 1 14 ? 12.367 -14.617 -2.387 1 97.56 14 SER B CA 1
ATOM 2794 C C . SER B 1 14 ? 12.539 -14.898 -0.896 1 97.56 14 SER B C 1
ATOM 2796 O O . SER B 1 14 ? 13.477 -15.594 -0.491 1 97.56 14 SER B O 1
ATOM 2798 N N . ILE B 1 15 ? 11.664 -14.352 -0.093 1 98.5 15 ILE B N 1
ATOM 2799 C CA . ILE B 1 15 ? 11.789 -14.57 1.345 1 98.5 15 ILE B CA 1
ATOM 2800 C C . ILE B 1 15 ? 11.539 -16.031 1.67 1 98.5 15 ILE B C 1
ATOM 2802 O O . ILE B 1 15 ? 12.281 -16.641 2.439 1 98.5 15 ILE B O 1
ATOM 2806 N N . THR B 1 16 ? 10.578 -16.562 1.109 1 98.69 16 THR B N 1
ATOM 2807 C CA . THR B 1 16 ? 10.281 -17.984 1.248 1 98.69 16 THR B CA 1
ATOM 2808 C C . THR B 1 16 ? 11.398 -18.828 0.64 1 98.69 16 THR B C 1
ATOM 2810 O O . THR B 1 16 ? 11.797 -19.859 1.208 1 98.69 16 THR B O 1
ATOM 2813 N N . GLU B 1 17 ? 11.93 -18.375 -0.498 1 97.75 17 GLU B N 1
ATOM 2814 C CA . GLU B 1 17 ? 13.039 -19.062 -1.137 1 97.75 17 GLU B CA 1
ATOM 2815 C C . GLU B 1 17 ? 14.242 -19.156 -0.203 1 97.75 17 GLU B C 1
ATOM 2817 O O . GLU B 1 17 ? 15.016 -20.109 -0.276 1 97.75 17 GLU B O 1
ATOM 2822 N N . GLY B 1 18 ? 14.414 -18.188 0.681 1 98.12 18 GLY B N 1
ATOM 2823 C CA . GLY B 1 18 ? 15.492 -18.203 1.657 1 98.12 18 GLY B CA 1
ATOM 2824 C C . GLY B 1 18 ? 16.516 -17.094 1.45 1 98.12 18 GLY B C 1
ATOM 2825 O O . GLY B 1 18 ? 17.594 -17.125 2.039 1 98.12 18 GLY B O 1
ATOM 2826 N N . THR B 1 19 ? 16.172 -16.141 0.605 1 97.12 19 THR B N 1
ATOM 2827 C CA . THR B 1 19 ? 17.094 -15.039 0.324 1 97.12 19 THR B CA 1
ATOM 2828 C C . THR B 1 19 ? 17.484 -14.312 1.61 1 97.12 19 THR B C 1
ATOM 2830 O O . THR B 1 19 ? 16.625 -14.023 2.445 1 97.12 19 THR B O 1
ATOM 2833 N N . GLY B 1 20 ? 18.719 -13.984 1.742 1 96.88 20 GLY B N 1
ATOM 2834 C CA . GLY B 1 20 ? 19.234 -13.289 2.908 1 96.88 20 GLY B CA 1
ATOM 2835 C C . GLY B 1 20 ? 19.844 -14.227 3.936 1 96.88 20 GLY B C 1
ATOM 2836 O O . GLY B 1 20 ? 20.641 -13.805 4.781 1 96.88 20 GLY B O 1
ATOM 2837 N N . ALA B 1 21 ? 19.406 -15.508 3.963 1 97.31 21 ALA B N 1
ATOM 2838 C CA . ALA B 1 21 ? 20.016 -16.516 4.824 1 97.31 21 ALA B CA 1
ATOM 2839 C C . ALA B 1 21 ? 21.359 -16.984 4.254 1 97.31 21 ALA B C 1
ATOM 2841 O O . ALA B 1 21 ? 21.484 -17.172 3.045 1 97.31 21 ALA B O 1
ATOM 2842 N N . VAL B 1 22 ? 22.328 -17.234 5.121 1 96.62 22 VAL B N 1
ATOM 2843 C CA . VAL B 1 22 ? 23.656 -17.625 4.672 1 96.62 22 VAL B CA 1
ATOM 2844 C C . VAL B 1 22 ? 23.641 -19.094 4.234 1 96.62 22 VAL B C 1
ATOM 2846 O O . VAL B 1 22 ? 24.516 -19.531 3.488 1 96.62 22 VAL B O 1
ATOM 2849 N N . ALA B 1 23 ? 22.688 -19.875 4.801 1 96.88 23 ALA B N 1
ATOM 2850 C CA . ALA B 1 23 ? 22.516 -21.281 4.496 1 96.88 23 ALA B CA 1
ATOM 2851 C C . ALA B 1 23 ? 21.047 -21.688 4.57 1 96.88 23 ALA B C 1
ATOM 2853 O O . ALA B 1 23 ? 20.234 -20.984 5.176 1 96.88 23 ALA B O 1
ATOM 2854 N N . LYS B 1 24 ? 20.734 -22.766 3.941 1 95.38 24 LYS B N 1
ATOM 2855 C CA . LYS B 1 24 ? 19.344 -23.219 3.848 1 95.38 24 LYS B CA 1
ATOM 2856 C C . LYS B 1 24 ? 18.766 -23.484 5.23 1 95.38 24 LYS B C 1
ATOM 2858 O O . LYS B 1 24 ? 17.578 -23.266 5.457 1 95.38 24 LYS B O 1
ATOM 2863 N N . ASP B 1 25 ? 19.547 -23.953 6.133 1 97.38 25 ASP B N 1
ATOM 2864 C CA . ASP B 1 25 ? 19.047 -24.344 7.445 1 97.38 25 ASP B CA 1
ATOM 2865 C C . ASP B 1 25 ? 18.812 -23.125 8.328 1 97.38 25 ASP B C 1
ATOM 2867 O O . ASP B 1 25 ? 18.297 -23.25 9.445 1 97.38 25 ASP B O 1
ATOM 2871 N N . LYS B 1 26 ? 19.203 -21.906 7.801 1 98.19 26 LYS B N 1
ATOM 2872 C CA . LYS B 1 26 ? 18.984 -20.656 8.539 1 98.19 26 LYS B CA 1
ATOM 2873 C C . LYS B 1 26 ? 17.703 -19.969 8.07 1 98.19 26 LYS B C 1
ATOM 2875 O O . LYS B 1 26 ? 17.219 -19.047 8.734 1 98.19 26 LYS B O 1
ATOM 2880 N N . ALA B 1 27 ? 17.156 -20.469 6.973 1 98.69 27 ALA B N 1
ATOM 2881 C CA . ALA B 1 27 ? 15.945 -19.875 6.434 1 98.69 27 ALA B CA 1
ATOM 2882 C C . ALA B 1 27 ? 14.719 -20.297 7.246 1 98.69 27 ALA B C 1
ATOM 2884 O O . ALA B 1 27 ? 14.672 -21.406 7.773 1 98.69 27 ALA B O 1
ATOM 2885 N N . TYR B 1 28 ? 13.695 -19.453 7.344 1 98.88 28 TYR B N 1
ATOM 2886 C CA . TYR B 1 28 ? 12.547 -19.688 8.203 1 98.88 28 TYR B CA 1
ATOM 2887 C C . TYR B 1 28 ? 11.812 -20.953 7.781 1 98.88 28 TYR B C 1
ATOM 2889 O O . TYR B 1 28 ? 11.219 -21.656 8.617 1 98.88 28 TYR B O 1
ATOM 2897 N N . VAL B 1 29 ? 11.836 -21.297 6.461 1 98.88 29 VAL B N 1
ATOM 2898 C CA . VAL B 1 29 ? 11.18 -22.5 5.953 1 98.88 29 VAL B CA 1
ATOM 2899 C C . VAL B 1 29 ? 11.766 -23.734 6.629 1 98.88 29 VAL B C 1
ATOM 2901 O O . VAL B 1 29 ? 11.031 -24.641 7.031 1 98.88 29 VAL B O 1
ATOM 2904 N N . HIS B 1 30 ? 13.102 -23.781 6.727 1 98.62 30 HIS B N 1
ATOM 2905 C CA . HIS B 1 30 ? 13.758 -24.891 7.398 1 98.62 30 HIS B CA 1
ATOM 2906 C C . HIS B 1 30 ? 13.414 -24.922 8.883 1 98.62 30 HIS B C 1
ATOM 2908 O O . HIS B 1 30 ? 13.133 -25.984 9.445 1 98.62 30 HIS B O 1
ATOM 2914 N N . ILE B 1 31 ? 13.422 -23.766 9.531 1 98.69 31 ILE B N 1
ATOM 2915 C CA . ILE B 1 31 ? 13.156 -23.641 10.953 1 98.69 31 ILE B CA 1
ATOM 2916 C C . ILE B 1 31 ? 11.75 -24.141 11.266 1 98.69 31 ILE B C 1
ATOM 2918 O O . ILE B 1 31 ? 11.555 -24.969 12.164 1 98.69 31 ILE B O 1
ATOM 2922 N N . VAL B 1 32 ? 10.797 -23.719 10.516 1 98.56 32 VAL B N 1
ATOM 2923 C CA . VAL B 1 32 ? 9.406 -24.125 10.711 1 98.56 32 VAL B CA 1
ATOM 2924 C C . VAL B 1 32 ? 9.234 -25.594 10.336 1 98.56 32 VAL B C 1
ATOM 2926 O O . VAL B 1 32 ? 8.492 -26.328 11 1 98.56 32 VAL B O 1
ATOM 2929 N N . GLY B 1 33 ? 9.914 -26.031 9.219 1 97.94 33 GLY B N 1
ATOM 2930 C CA . GLY B 1 33 ? 9.875 -27.438 8.82 1 97.94 33 GLY B CA 1
ATOM 2931 C C . GLY B 1 33 ? 10.328 -28.375 9.914 1 97.94 33 GLY B C 1
ATOM 2932 O O . GLY B 1 33 ? 9.68 -29.391 10.172 1 97.94 33 GLY B O 1
ATOM 2933 N N . GLU B 1 34 ? 11.391 -28.016 10.57 1 97.44 34 GLU B N 1
ATOM 2934 C CA . GLU B 1 34 ? 11.93 -28.844 11.648 1 97.44 34 GLU B CA 1
ATOM 2935 C C . GLU B 1 34 ? 10.938 -28.938 12.812 1 97.44 34 GLU B C 1
ATOM 2937 O O . GLU B 1 34 ? 10.82 -29.984 13.453 1 97.44 34 GLU B O 1
ATOM 2942 N N . TYR B 1 35 ? 10.305 -27.906 13.078 1 96.62 35 TYR B N 1
ATOM 2943 C CA . TYR B 1 35 ? 9.258 -27.906 14.102 1 96.62 35 TYR B CA 1
ATOM 2944 C C . TYR B 1 35 ? 8.203 -28.969 13.797 1 96.62 35 TYR B C 1
ATOM 2946 O O . TYR B 1 35 ? 7.832 -29.75 14.664 1 96.62 35 TYR B O 1
ATOM 2954 N N . PHE B 1 36 ? 7.742 -29.031 12.508 1 95.44 36 PHE B N 1
ATOM 2955 C CA . PHE B 1 36 ? 6.688 -29.969 12.133 1 95.44 36 PHE B CA 1
ATOM 2956 C C . PHE B 1 36 ? 7.203 -31.406 12.148 1 95.44 36 PHE B C 1
ATOM 2958 O O . PHE B 1 36 ? 6.469 -32.344 12.492 1 95.44 36 PHE B O 1
ATOM 2965 N N . LYS B 1 37 ? 8.438 -31.594 11.75 1 96.25 37 LYS B N 1
ATOM 2966 C CA . LYS B 1 37 ? 9.023 -32.938 11.828 1 96.25 37 LYS B CA 1
ATOM 2967 C C . LYS B 1 37 ? 9.062 -33.438 13.266 1 96.25 37 LYS B C 1
ATOM 2969 O O . LYS B 1 37 ? 8.828 -34.625 13.508 1 96.25 37 LYS B O 1
ATOM 2974 N N . ASN B 1 38 ? 9.328 -32.5 14.156 1 95.06 38 ASN B N 1
ATOM 2975 C CA . ASN B 1 38 ? 9.359 -32.875 15.57 1 95.06 38 ASN B CA 1
ATOM 2976 C C . ASN B 1 38 ? 7.953 -33.094 16.125 1 95.06 38 ASN B C 1
ATOM 2978 O O . ASN B 1 38 ? 7.75 -33.938 17 1 95.06 38 ASN B O 1
ATOM 2982 N N . LEU B 1 39 ? 6.996 -32.312 15.68 1 90.62 39 LEU B N 1
ATOM 2983 C CA . LEU B 1 39 ? 5.613 -32.406 16.141 1 90.62 39 LEU B CA 1
ATOM 2984 C C . LEU B 1 39 ? 4.969 -33.719 15.688 1 90.62 39 LEU B C 1
ATOM 2986 O O . LEU B 1 39 ? 4.184 -34.312 16.422 1 90.62 39 LEU B O 1
ATOM 2990 N N . TYR B 1 40 ? 5.336 -34.094 14.445 1 90.44 40 TYR B N 1
ATOM 2991 C CA . TYR B 1 40 ? 4.734 -35.312 13.867 1 90.44 40 TYR B CA 1
ATOM 2992 C C . TYR B 1 40 ? 5.773 -36.406 13.695 1 90.44 40 TYR B C 1
ATOM 2994 O O . TYR B 1 40 ? 5.93 -36.969 12.609 1 90.44 40 TYR B O 1
ATOM 3002 N N . LYS B 1 41 ? 6.312 -36.844 14.727 1 88.94 41 LYS B N 1
ATOM 3003 C CA . LYS B 1 41 ? 7.41 -37.781 14.703 1 88.94 41 LYS B CA 1
ATOM 3004 C C . LYS B 1 41 ? 6.945 -39.125 14.156 1 88.94 41 LYS B C 1
ATOM 3006 O O . LYS B 1 41 ? 7.754 -39.906 13.648 1 88.94 41 LYS B O 1
ATOM 3011 N N . HIS B 1 42 ? 5.723 -39.312 14.164 1 90.81 42 HIS B N 1
ATOM 3012 C CA . HIS B 1 42 ? 5.188 -40.625 13.742 1 90.81 42 HIS B C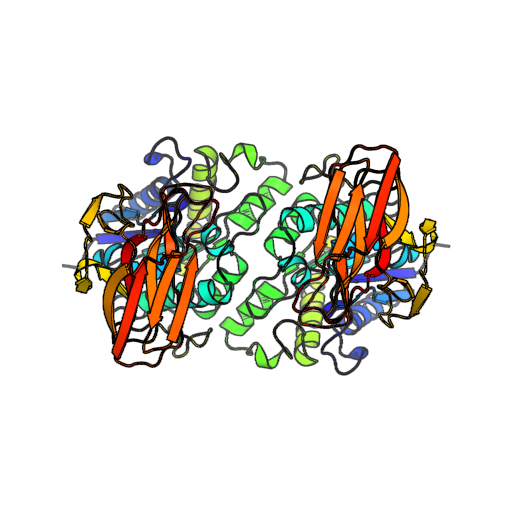A 1
ATOM 3013 C C . HIS B 1 42 ? 4.809 -40.594 12.266 1 90.81 42 HIS B C 1
ATOM 3015 O O . HIS B 1 42 ? 4.43 -41.625 11.711 1 90.81 42 HIS B O 1
ATOM 3021 N N . LYS B 1 43 ? 4.902 -39.469 11.68 1 91.38 43 LYS B N 1
ATOM 3022 C CA . LYS B 1 43 ? 4.629 -39.312 10.258 1 91.38 43 LYS B CA 1
ATOM 3023 C C . LYS B 1 43 ? 5.891 -38.938 9.492 1 91.38 43 LYS B C 1
ATOM 3025 O O . LYS B 1 43 ? 6.883 -38.5 10.086 1 91.38 43 LYS B O 1
ATOM 3030 N N . LYS B 1 44 ? 5.832 -39.312 8.242 1 95.19 44 LYS B N 1
ATOM 3031 C CA . LYS B 1 44 ? 6.855 -38.75 7.352 1 95.19 44 LYS B CA 1
ATOM 3032 C C . LYS B 1 44 ? 6.488 -37.344 6.891 1 95.19 44 LYS B C 1
ATOM 3034 O O . LYS B 1 44 ? 5.625 -37.188 6.027 1 95.19 44 LYS B O 1
ATOM 3039 N N . VAL B 1 45 ? 7.168 -36.406 7.496 1 96.75 45 VAL B N 1
ATOM 3040 C CA . VAL B 1 45 ? 6.891 -35 7.168 1 96.75 45 VAL B CA 1
ATOM 3041 C C . VAL B 1 45 ? 7.789 -34.562 6.016 1 96.75 45 VAL B C 1
ATOM 3043 O O . VAL B 1 45 ? 9.016 -34.625 6.121 1 96.75 45 VAL B O 1
ATOM 3046 N N . ASN B 1 46 ? 7.203 -34.219 4.879 1 97.81 46 ASN B N 1
ATOM 3047 C CA . ASN B 1 46 ? 7.922 -33.656 3.729 1 97.81 46 ASN B CA 1
ATOM 3048 C C . ASN B 1 46 ? 7.727 -32.156 3.609 1 97.81 46 ASN B C 1
ATOM 3050 O O . ASN B 1 46 ? 6.602 -31.656 3.695 1 97.81 46 ASN B O 1
ATOM 3054 N N . ILE B 1 47 ? 8.867 -31.453 3.514 1 98.19 47 ILE B N 1
ATOM 3055 C CA . ILE B 1 47 ? 8.844 -30 3.373 1 98.19 47 ILE B CA 1
ATOM 3056 C C . ILE B 1 47 ? 9.234 -29.609 1.949 1 98.19 47 ILE B C 1
ATOM 3058 O O . ILE B 1 47 ? 10.32 -29.969 1.481 1 98.19 47 ILE B O 1
ATOM 3062 N N . TYR B 1 48 ? 8.383 -28.922 1.246 1 98.38 48 TYR B N 1
ATOM 3063 C CA . TYR B 1 48 ? 8.656 -28.453 -0.106 1 98.38 48 TYR B CA 1
ATOM 3064 C C . TYR B 1 48 ? 8.727 -26.938 -0.149 1 98.38 48 TYR B C 1
ATOM 3066 O O . TYR B 1 48 ? 7.746 -26.25 0.175 1 98.38 48 TYR B O 1
ATOM 3074 N N . ASN B 1 49 ? 9.875 -26.391 -0.481 1 98.38 49 ASN B N 1
ATOM 3075 C CA . ASN B 1 49 ? 10.055 -24.953 -0.652 1 98.38 49 ASN B CA 1
ATOM 3076 C C . ASN B 1 49 ? 9.758 -24.516 -2.084 1 98.38 49 ASN B C 1
ATOM 3078 O O . ASN B 1 49 ? 10.602 -24.656 -2.971 1 98.38 49 ASN B O 1
ATOM 3082 N N . ALA B 1 50 ? 8.617 -23.938 -2.268 1 98.25 50 ALA B N 1
ATOM 3083 C CA . ALA B 1 50 ? 8.203 -23.422 -3.566 1 98.25 50 ALA B CA 1
ATOM 3084 C C . ALA B 1 50 ? 8.375 -21.906 -3.633 1 98.25 50 ALA B C 1
ATOM 3086 O O . ALA B 1 50 ? 7.562 -21.203 -4.234 1 98.25 50 ALA B O 1
ATOM 3087 N N . GLY B 1 51 ? 9.359 -21.391 -2.969 1 98 51 GLY B N 1
ATOM 3088 C CA . GLY B 1 51 ? 9.734 -20 -3.117 1 98 51 GLY B CA 1
ATOM 3089 C C . GLY B 1 51 ? 10.477 -19.719 -4.406 1 98 51 GLY B C 1
ATOM 3090 O O . GLY B 1 51 ? 11.383 -20.453 -4.785 1 98 51 GLY B O 1
ATOM 3091 N N . ILE B 1 52 ? 10.039 -18.75 -5.125 1 96.12 52 ILE B N 1
ATOM 3092 C CA . ILE B 1 52 ? 10.734 -18.25 -6.309 1 96.12 52 ILE B CA 1
ATOM 3093 C C . ILE B 1 52 ? 10.93 -16.75 -6.203 1 96.12 52 ILE B C 1
ATOM 3095 O O . ILE B 1 52 ? 9.953 -15.984 -6.18 1 96.12 52 ILE B O 1
ATOM 3099 N N . GLY B 1 53 ? 12.195 -16.312 -6.168 1 93.81 53 GLY B N 1
ATOM 3100 C CA . GLY B 1 53 ? 12.539 -14.914 -5.996 1 93.81 53 GLY B CA 1
ATOM 3101 C C . GLY B 1 53 ? 11.906 -14.008 -7.039 1 93.81 53 GLY B C 1
ATOM 3102 O O . GLY B 1 53 ? 11.844 -14.359 -8.219 1 93.81 53 GLY B O 1
ATOM 3103 N N . GLY B 1 54 ? 11.383 -12.773 -6.566 1 91.81 54 GLY B N 1
ATOM 3104 C CA . GLY B 1 54 ? 10.891 -11.734 -7.457 1 91.81 54 GLY B CA 1
ATOM 3105 C C . GLY B 1 54 ? 9.492 -12.016 -7.984 1 91.81 54 GLY B C 1
ATOM 3106 O O . GLY B 1 54 ? 9 -11.305 -8.867 1 91.81 54 GLY B O 1
ATOM 3107 N N . THR B 1 55 ? 8.82 -13.047 -7.465 1 94.56 55 THR B N 1
ATOM 3108 C CA . THR B 1 55 ? 7.5 -13.391 -7.977 1 94.56 55 THR B CA 1
ATOM 3109 C C . THR B 1 55 ? 6.414 -13.07 -6.953 1 94.56 55 THR B C 1
ATOM 3111 O O . THR B 1 55 ? 6.695 -12.977 -5.758 1 94.56 55 THR B O 1
ATOM 3114 N N . GLY B 1 56 ? 5.203 -12.82 -7.398 1 96.56 56 GLY B N 1
ATOM 3115 C CA . GLY B 1 56 ? 4.039 -12.57 -6.562 1 96.56 56 GLY B CA 1
ATOM 3116 C C . GLY B 1 56 ? 2.939 -13.602 -6.746 1 96.56 56 GLY B C 1
ATOM 3117 O O . GLY B 1 56 ? 3.186 -14.695 -7.262 1 96.56 56 GLY B O 1
ATOM 3118 N N . SER B 1 57 ? 1.77 -13.266 -6.277 1 98 57 SER B N 1
ATOM 3119 C CA . SER B 1 57 ? 0.64 -14.188 -6.301 1 98 57 SER B CA 1
ATOM 3120 C C . SER B 1 57 ? 0.207 -14.5 -7.73 1 98 57 SER B C 1
ATOM 3122 O O . SER B 1 57 ? -0.323 -15.578 -8.008 1 98 57 SER B O 1
ATOM 3124 N N . ARG B 1 58 ? 0.529 -13.555 -8.656 1 96.06 58 ARG B N 1
ATOM 3125 C CA . ARG B 1 58 ? 0.156 -13.805 -10.047 1 96.06 58 ARG B CA 1
ATOM 3126 C C . ARG B 1 58 ? 0.858 -15.047 -10.586 1 96.06 58 ARG B C 1
ATOM 3128 O O . ARG B 1 58 ? 0.204 -16.016 -10.984 1 96.06 58 ARG B O 1
ATOM 3135 N N . PHE B 1 59 ? 2.148 -15.008 -10.594 1 96.06 59 PHE B N 1
ATOM 3136 C CA . PHE B 1 59 ? 2.885 -16.188 -11.055 1 96.06 59 PHE B CA 1
ATOM 3137 C C . PHE B 1 59 ? 2.611 -17.375 -10.156 1 96.06 59 PHE B C 1
ATOM 3139 O O . PHE B 1 59 ? 2.535 -18.516 -10.633 1 96.06 59 PHE B O 1
ATOM 3146 N N . GLY B 1 60 ? 2.43 -17.125 -8.844 1 97.31 60 GLY B N 1
ATOM 3147 C CA . GLY B 1 60 ? 2.092 -18.172 -7.891 1 97.31 60 GLY B CA 1
ATOM 3148 C C . GLY B 1 60 ? 0.854 -18.953 -8.281 1 97.31 60 GLY B C 1
ATOM 3149 O O . GLY B 1 60 ? 0.825 -20.188 -8.164 1 97.31 60 GLY B O 1
ATOM 3150 N N . LEU B 1 61 ? -0.107 -18.25 -8.727 1 97.88 61 LEU B N 1
ATOM 3151 C CA . LEU B 1 61 ? -1.363 -18.875 -9.133 1 97.88 61 LEU B CA 1
ATOM 3152 C C . LEU B 1 61 ? -1.152 -19.812 -10.328 1 97.88 61 LEU B C 1
ATOM 3154 O O . LEU B 1 61 ? -1.612 -20.953 -10.312 1 97.88 61 LEU B O 1
ATOM 3158 N N . PHE B 1 62 ? -0.4 -19.406 -11.25 1 96.69 62 PHE B N 1
ATOM 3159 C CA . PHE B 1 62 ? -0.302 -20.141 -12.508 1 96.69 62 PHE B CA 1
ATOM 3160 C C . PHE B 1 62 ? 0.653 -21.312 -12.375 1 96.69 62 PHE B C 1
ATOM 3162 O O . PHE B 1 62 ? 0.587 -22.266 -13.156 1 96.69 62 PHE B O 1
ATOM 3169 N N . ARG B 1 63 ? 1.469 -21.234 -11.375 1 96.56 63 ARG B N 1
ATOM 3170 C CA . ARG B 1 63 ? 2.408 -22.328 -11.203 1 96.56 63 ARG B CA 1
ATOM 3171 C C . ARG B 1 63 ? 1.931 -23.297 -10.125 1 96.56 63 ARG B C 1
ATOM 3173 O O . ARG B 1 63 ? 2.688 -24.172 -9.68 1 96.56 63 ARG B O 1
ATOM 3180 N N . LEU B 1 64 ? 0.73 -23.25 -9.695 1 97.31 64 LEU B N 1
ATOM 3181 C CA . LEU B 1 64 ? 0.202 -24.016 -8.562 1 97.31 64 LEU B CA 1
ATOM 3182 C C . LEU B 1 64 ? 0.279 -25.516 -8.836 1 97.31 64 LEU B C 1
ATOM 3184 O O . LEU B 1 64 ? 0.695 -26.281 -7.969 1 97.31 64 LEU B O 1
ATOM 3188 N N . GLU B 1 65 ? -0.168 -25.922 -10.055 1 95.94 65 GLU B N 1
ATOM 3189 C CA . GLU B 1 65 ? -0.166 -27.344 -10.375 1 95.94 65 GLU B CA 1
ATOM 3190 C C . GLU B 1 65 ? 1.243 -27.922 -10.297 1 95.94 65 GLU B C 1
ATOM 3192 O O . GLU B 1 65 ? 1.455 -28.969 -9.695 1 95.94 65 GLU B O 1
ATOM 3197 N N . ARG B 1 66 ? 2.145 -27.188 -10.781 1 94.94 66 ARG B N 1
ATOM 3198 C CA . ARG B 1 66 ? 3.525 -27.641 -10.93 1 94.94 66 ARG B CA 1
ATOM 3199 C C . ARG B 1 66 ? 4.258 -27.594 -9.594 1 94.94 66 ARG B C 1
ATOM 3201 O O . ARG B 1 66 ? 5.051 -28.5 -9.289 1 94.94 66 ARG B O 1
ATOM 3208 N N . ASP B 1 67 ? 3.975 -26.578 -8.789 1 97.56 67 ASP B N 1
ATOM 3209 C CA . ASP B 1 67 ? 4.875 -26.297 -7.676 1 97.56 67 ASP B CA 1
ATOM 3210 C C . ASP B 1 67 ? 4.199 -26.594 -6.34 1 97.56 67 ASP B C 1
ATOM 3212 O O . ASP B 1 67 ? 4.855 -26.609 -5.297 1 97.56 67 ASP B O 1
ATOM 3216 N N . VAL B 1 68 ? 2.896 -26.875 -6.297 1 98.5 68 VAL B N 1
ATOM 3217 C CA . VAL B 1 68 ? 2.219 -27.031 -5.016 1 98.5 68 VAL B CA 1
ATOM 3218 C C . VAL B 1 68 ? 1.338 -28.281 -5.047 1 98.5 68 VAL B C 1
ATOM 3220 O O . VAL B 1 68 ? 1.604 -29.25 -4.34 1 98.5 68 VAL B O 1
ATOM 3223 N N . ILE B 1 69 ? 0.441 -28.375 -5.996 1 98.06 69 ILE B N 1
ATOM 3224 C CA . ILE B 1 69 ? -0.609 -29.391 -6.012 1 98.06 69 ILE B CA 1
ATOM 3225 C C . ILE B 1 69 ? -0.002 -30.766 -6.309 1 98.06 69 ILE B C 1
ATOM 3227 O O . ILE B 1 69 ? -0.449 -31.781 -5.77 1 98.06 69 ILE B O 1
ATOM 3231 N N . CYS B 1 70 ? 1.052 -30.781 -7.109 1 97.31 70 CYS B N 1
ATOM 3232 C CA . CYS B 1 70 ? 1.688 -32.031 -7.496 1 97.31 70 CYS B CA 1
ATOM 3233 C C . CYS B 1 70 ? 2.195 -32.781 -6.27 1 97.31 70 CYS B C 1
ATOM 3235 O O . CYS B 1 70 ? 2.379 -34 -6.316 1 97.31 70 CYS B O 1
ATOM 3237 N N . TYR B 1 71 ? 2.352 -32.125 -5.145 1 97.88 71 TYR B N 1
ATOM 3238 C CA . TYR B 1 71 ? 2.904 -32.75 -3.947 1 97.88 71 TYR B CA 1
ATOM 3239 C C . TYR B 1 71 ? 1.796 -33.25 -3.031 1 97.88 71 TYR B C 1
ATOM 3241 O O . TYR B 1 71 ? 2.068 -33.781 -1.952 1 97.88 71 TYR B O 1
ATOM 3249 N N . ASN B 1 72 ? 0.548 -33.031 -3.439 1 97.44 72 ASN B N 1
ATOM 3250 C CA . ASN B 1 72 ? -0.591 -33.406 -2.613 1 97.44 72 ASN B CA 1
ATOM 3251 C C . ASN B 1 72 ? -0.459 -32.875 -1.191 1 97.44 72 ASN B C 1
ATOM 3253 O O . ASN B 1 72 ? -0.465 -33.625 -0.228 1 97.44 72 ASN B O 1
ATOM 3257 N N . PRO B 1 73 ? -0.458 -31.562 -1.07 1 97.94 73 PRO B N 1
ATOM 3258 C CA . PRO B 1 73 ? -0.125 -30.953 0.222 1 97.94 73 PRO B CA 1
ATOM 3259 C C . PRO B 1 73 ? -1.233 -31.125 1.258 1 97.94 73 PRO B C 1
ATOM 3261 O O . PRO B 1 73 ? -2.418 -31.078 0.916 1 97.94 73 PRO B O 1
ATOM 3264 N N . ASP B 1 74 ? -0.808 -31.312 2.52 1 95.94 74 ASP B N 1
ATOM 3265 C CA . ASP B 1 74 ? -1.691 -31.25 3.68 1 95.94 74 ASP B CA 1
ATOM 3266 C C . ASP B 1 74 ? -1.777 -29.828 4.227 1 95.94 74 ASP B C 1
ATOM 3268 O O . ASP B 1 74 ? -2.797 -29.438 4.801 1 95.94 74 ASP B O 1
ATOM 3272 N N . LEU B 1 75 ? -0.686 -29.078 4.109 1 96.75 75 LEU B N 1
ATOM 3273 C CA . LEU B 1 75 ? -0.556 -27.719 4.609 1 96.75 75 LEU B CA 1
ATOM 3274 C C . LEU B 1 75 ? 0.205 -26.844 3.617 1 96.75 75 LEU B C 1
ATOM 3276 O O . LEU B 1 75 ? 1.239 -27.266 3.088 1 96.75 75 LEU B O 1
ATOM 3280 N N . VAL B 1 76 ? -0.338 -25.688 3.326 1 98.56 76 VAL B N 1
ATOM 3281 C CA . VAL B 1 76 ? 0.316 -24.734 2.441 1 98.56 76 VAL B CA 1
ATOM 3282 C C . VAL B 1 76 ? 0.478 -23.391 3.16 1 98.56 76 VAL B C 1
ATOM 3284 O O . VAL B 1 76 ? -0.497 -22.828 3.666 1 98.56 76 VAL B O 1
ATOM 3287 N N . PHE B 1 77 ? 1.697 -22.938 3.311 1 98.75 77 PHE B N 1
ATOM 3288 C CA . PHE B 1 77 ? 1.958 -21.562 3.695 1 98.75 77 PHE B CA 1
ATOM 3289 C C . PHE B 1 77 ? 2.002 -20.656 2.467 1 98.75 77 PHE B C 1
ATOM 3291 O O . PHE B 1 77 ? 2.639 -20.984 1.467 1 98.75 77 PHE B O 1
ATOM 3298 N N . PHE B 1 78 ? 1.301 -19.594 2.514 1 98.88 78 PHE B N 1
ATOM 3299 C CA . PHE B 1 78 ? 1.221 -18.609 1.439 1 98.88 78 PHE B CA 1
ATOM 3300 C C . PHE B 1 78 ? 1.942 -17.328 1.828 1 98.88 78 PHE B C 1
ATOM 3302 O O . PHE B 1 78 ? 1.575 -16.688 2.809 1 98.88 78 PHE B O 1
ATOM 3309 N N . GLU B 1 79 ? 2.977 -16.922 1.066 1 98.81 79 GLU B N 1
ATOM 3310 C CA . GLU B 1 79 ? 3.771 -15.75 1.402 1 98.81 79 GLU B CA 1
ATOM 3311 C C . GLU B 1 79 ? 4.172 -14.984 0.148 1 98.81 79 GLU B C 1
ATOM 3313 O O . GLU B 1 79 ? 5.145 -15.336 -0.523 1 98.81 79 GLU B O 1
ATOM 3318 N N . PHE B 1 80 ? 3.42 -13.867 -0.168 1 98.75 80 PHE B N 1
ATOM 3319 C CA . PHE B 1 80 ? 3.732 -13.023 -1.316 1 98.75 80 PHE B CA 1
ATOM 3320 C C . PHE B 1 80 ? 3.596 -11.547 -0.959 1 98.75 80 PHE B C 1
ATOM 3322 O O . PHE B 1 80 ? 3.545 -10.695 -1.845 1 98.75 80 PHE B O 1
ATOM 3329 N N . SER B 1 81 ? 3.541 -11.195 0.293 1 98.25 81 SER B N 1
ATOM 3330 C CA . SER B 1 81 ? 3.086 -9.875 0.724 1 98.25 81 SER B CA 1
ATOM 3331 C C . SER B 1 81 ? 4.027 -8.781 0.235 1 98.25 81 SER B C 1
ATOM 3333 O O . SER B 1 81 ? 3.58 -7.691 -0.132 1 98.25 81 SER B O 1
ATOM 3335 N N . VAL B 1 82 ? 5.336 -9.016 0.202 1 98.06 82 VAL B N 1
ATOM 3336 C CA . VAL B 1 82 ? 6.266 -7.945 -0.151 1 98.06 82 VAL B CA 1
ATOM 3337 C C . VAL B 1 82 ? 6.281 -7.754 -1.666 1 98.06 82 VAL B C 1
ATOM 3339 O O . VAL B 1 82 ? 6.465 -6.637 -2.154 1 98.06 82 VAL B O 1
ATOM 3342 N N . ASN B 1 83 ? 6.094 -8.828 -2.395 1 96.75 83 ASN B N 1
ATOM 3343 C CA . ASN B 1 83 ? 6.121 -8.711 -3.848 1 96.75 83 ASN B CA 1
ATOM 3344 C C . ASN B 1 83 ? 4.793 -8.203 -4.398 1 96.75 83 ASN B C 1
ATOM 3346 O O . ASN B 1 83 ? 4.762 -7.484 -5.395 1 96.75 83 ASN B O 1
ATOM 3350 N N . ASP B 1 84 ? 3.73 -8.57 -3.762 1 97.69 84 ASP B N 1
ATOM 3351 C CA . ASP B 1 84 ? 2.41 -8.141 -4.215 1 97.69 84 ASP B CA 1
ATOM 3352 C C . ASP B 1 84 ? 2.203 -6.648 -3.967 1 97.6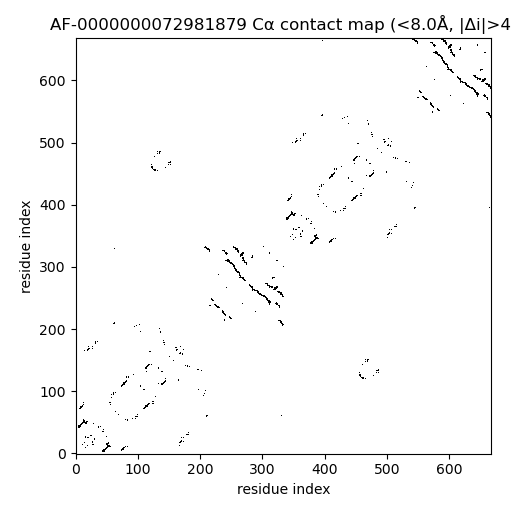9 84 ASP B C 1
ATOM 3354 O O . ASP B 1 84 ? 1.296 -6.039 -4.539 1 97.69 84 ASP B O 1
ATOM 3358 N N . ARG B 1 85 ? 3.059 -6.043 -3.154 1 96.06 85 ARG B N 1
ATOM 3359 C CA . ARG B 1 85 ? 2.875 -4.645 -2.783 1 96.06 85 ARG B CA 1
ATOM 3360 C C . ARG B 1 85 ? 3.051 -3.73 -3.994 1 96.06 85 ARG B C 1
ATOM 3362 O O . ARG B 1 85 ? 2.584 -2.59 -3.988 1 96.06 85 ARG B O 1
ATOM 3369 N N . ILE B 1 86 ? 3.75 -4.188 -4.984 1 92.31 86 ILE B N 1
ATOM 3370 C CA . ILE B 1 86 ? 4.035 -3.324 -6.125 1 92.31 86 ILE B CA 1
ATOM 3371 C C . ILE B 1 86 ? 3.031 -3.6 -7.242 1 92.31 86 ILE B C 1
ATOM 3373 O O . ILE B 1 86 ? 3.09 -2.977 -8.305 1 92.31 86 ILE B O 1
ATOM 3377 N N . GLU B 1 87 ? 2.113 -4.562 -7.039 1 93.88 87 GLU B N 1
ATOM 3378 C CA . GLU B 1 87 ? 1.072 -4.895 -8.008 1 93.88 87 GLU B CA 1
ATOM 3379 C C . GLU B 1 87 ? -0.161 -4.02 -7.82 1 93.88 87 GLU B C 1
ATOM 3381 O O . GLU B 1 87 ? -0.399 -3.502 -6.723 1 93.88 87 GLU B O 1
ATOM 3386 N N . ASN B 1 88 ? -0.853 -3.879 -8.953 1 93.69 88 ASN B N 1
ATOM 3387 C CA . ASN B 1 88 ? -2.193 -3.32 -8.812 1 93.69 88 ASN B CA 1
ATOM 3388 C C . ASN B 1 88 ? -3.01 -4.078 -7.773 1 93.69 88 ASN B C 1
ATOM 3390 O O . ASN B 1 88 ? -3.059 -5.309 -7.793 1 93.69 88 ASN B O 1
ATOM 3394 N N . PRO B 1 89 ? -3.631 -3.281 -6.855 1 96.19 89 PRO B N 1
ATOM 3395 C CA . PRO B 1 89 ? -4.312 -3.949 -5.746 1 96.19 89 PRO B CA 1
ATOM 3396 C C . PRO B 1 89 ? -5.395 -4.922 -6.215 1 96.19 89 PRO B C 1
ATOM 3398 O O . PRO B 1 89 ? -5.582 -5.98 -5.609 1 96.19 89 PRO B O 1
ATOM 3401 N N . PHE B 1 90 ? -6.125 -4.594 -7.211 1 96.94 90 PHE B N 1
ATOM 3402 C CA . PHE B 1 90 ? -7.152 -5.496 -7.715 1 96.94 90 PHE B CA 1
ATOM 3403 C C . PHE B 1 90 ? -6.531 -6.781 -8.242 1 96.94 90 PHE B C 1
ATOM 3405 O O . PHE B 1 90 ? -7.016 -7.879 -7.953 1 96.94 90 PHE B O 1
ATOM 3412 N N . ASP B 1 91 ? -5.434 -6.652 -8.977 1 96.31 91 ASP B N 1
ATOM 3413 C CA . ASP B 1 91 ? -4.762 -7.816 -9.547 1 96.31 91 ASP B CA 1
ATOM 3414 C C . ASP B 1 91 ? -4.203 -8.719 -8.453 1 96.31 91 ASP B C 1
ATOM 3416 O O . ASP B 1 91 ? -4.352 -9.945 -8.523 1 96.31 91 ASP B O 1
ATOM 3420 N N . ALA B 1 92 ? -3.586 -8.094 -7.477 1 97.56 92 ALA B N 1
ATOM 3421 C CA . ALA B 1 92 ? -3.07 -8.875 -6.359 1 97.56 92 ALA B CA 1
ATOM 3422 C C . ALA B 1 92 ? -4.199 -9.602 -5.633 1 97.56 92 ALA B C 1
ATOM 3424 O O . ALA B 1 92 ? -4.031 -10.75 -5.199 1 97.56 92 ALA B O 1
ATOM 3425 N N . SER B 1 93 ? -5.352 -8.953 -5.543 1 98.31 93 SER B N 1
ATOM 3426 C CA . SER B 1 93 ? -6.488 -9.539 -4.844 1 98.31 93 SER B CA 1
ATOM 3427 C C . SER B 1 93 ? -7.039 -10.742 -5.602 1 98.31 93 SER B C 1
ATOM 3429 O O . SER B 1 93 ? -7.262 -11.805 -5.016 1 98.31 93 SER B O 1
ATOM 3431 N N . ILE B 1 94 ? -7.207 -10.617 -6.914 1 97.75 94 ILE B N 1
ATOM 3432 C CA . ILE B 1 94 ? -7.859 -11.695 -7.645 1 97.75 94 ILE B CA 1
ATOM 3433 C C . ILE B 1 94 ? -6.906 -12.883 -7.785 1 97.75 94 ILE B C 1
ATOM 3435 O O . ILE B 1 94 ? -7.336 -14.039 -7.789 1 97.75 94 ILE B O 1
ATOM 3439 N N . THR B 1 95 ? -5.605 -12.617 -7.891 1 97.81 95 THR B N 1
ATOM 3440 C CA . THR B 1 95 ? -4.672 -13.734 -8.008 1 97.81 95 THR B CA 1
ATOM 3441 C C . THR B 1 95 ? -4.488 -14.422 -6.656 1 97.81 95 THR B C 1
ATOM 3443 O O . THR B 1 95 ? -4.375 -15.648 -6.59 1 97.81 95 THR B O 1
ATOM 3446 N N . THR B 1 96 ? -4.469 -13.664 -5.539 1 98.75 96 THR B N 1
ATOM 3447 C CA . THR B 1 96 ? -4.473 -14.258 -4.207 1 98.75 96 THR B CA 1
ATOM 3448 C C . THR B 1 96 ? -5.711 -15.125 -4.004 1 98.75 96 THR B C 1
ATOM 3450 O O . THR B 1 96 ? -5.605 -16.281 -3.57 1 98.75 96 THR B O 1
ATOM 3453 N N . GLU B 1 97 ? -6.859 -14.57 -4.324 1 98.56 97 GLU B N 1
ATOM 3454 C CA . GLU B 1 97 ? -8.102 -15.32 -4.18 1 98.56 97 GLU B CA 1
ATOM 3455 C C . GLU B 1 97 ? -8.109 -16.547 -5.09 1 98.56 97 GLU B C 1
ATOM 3457 O O . GLU B 1 97 ? -8.641 -17.594 -4.715 1 98.56 97 GLU B O 1
ATOM 3462 N N . GLY B 1 98 ? -7.523 -16.406 -6.293 1 98.06 98 GLY B N 1
ATOM 3463 C CA . GLY B 1 98 ? -7.402 -17.531 -7.191 1 98.06 98 GLY B CA 1
ATOM 3464 C C . GLY B 1 98 ? -6.609 -18.688 -6.602 1 98.06 98 GLY B C 1
ATOM 3465 O O . GLY B 1 98 ? -7 -19.844 -6.73 1 98.06 98 GLY B O 1
ATOM 3466 N N . VAL B 1 99 ? -5.512 -18.359 -5.977 1 98.56 99 VAL B N 1
ATOM 3467 C CA . VAL B 1 99 ? -4.707 -19.391 -5.312 1 98.56 99 VAL B CA 1
ATOM 3468 C C . VAL B 1 99 ? -5.547 -20.094 -4.25 1 98.56 99 VAL B C 1
ATOM 3470 O O . VAL B 1 99 ? -5.598 -21.328 -4.211 1 98.56 99 VAL B O 1
ATOM 3473 N N . VAL B 1 100 ? -6.234 -19.312 -3.414 1 98.5 100 VAL B N 1
ATOM 3474 C CA . VAL B 1 100 ? -7.02 -19.844 -2.303 1 98.5 100 VAL B CA 1
ATOM 3475 C C . VAL B 1 100 ? -8.125 -20.75 -2.832 1 98.5 100 VAL B C 1
ATOM 3477 O O . VAL B 1 100 ? -8.266 -21.891 -2.377 1 98.5 100 VAL B O 1
ATOM 3480 N N . ARG B 1 101 ? -8.828 -20.297 -3.809 1 97.88 101 ARG B N 1
ATOM 3481 C CA . ARG B 1 101 ? -9.961 -21.062 -4.324 1 97.88 101 ARG B CA 1
ATOM 3482 C C . ARG B 1 101 ? -9.492 -22.344 -5.004 1 97.88 101 ARG B C 1
ATOM 3484 O O . ARG B 1 101 ? -10.094 -23.406 -4.812 1 97.88 101 ARG B O 1
ATOM 3491 N N . LYS B 1 102 ? -8.438 -22.25 -5.797 1 97.12 102 LYS B N 1
ATOM 3492 C CA . LYS B 1 102 ? -7.918 -23.438 -6.457 1 97.12 102 LYS B CA 1
ATOM 3493 C C . LYS B 1 102 ? -7.547 -24.516 -5.438 1 97.12 102 LYS B C 1
ATOM 3495 O O . LYS B 1 102 ? -7.852 -25.688 -5.633 1 97.12 102 LYS B O 1
ATOM 3500 N N . LEU B 1 103 ? -6.922 -24.141 -4.387 1 97.75 103 LEU B N 1
ATOM 3501 C CA . LEU B 1 103 ? -6.504 -25.094 -3.361 1 97.75 103 LEU B CA 1
ATOM 3502 C C . LEU B 1 103 ? -7.707 -25.641 -2.605 1 97.75 103 LEU B C 1
ATOM 3504 O O . LEU B 1 103 ? -7.781 -26.844 -2.34 1 97.75 103 LEU B O 1
ATOM 3508 N N . LEU B 1 104 ? -8.672 -24.75 -2.273 1 97 104 LEU B N 1
ATOM 3509 C CA . LEU B 1 104 ? -9.812 -25.156 -1.457 1 97 104 LEU B CA 1
ATOM 3510 C C . LEU B 1 104 ? -10.742 -26.078 -2.236 1 97 104 LEU B C 1
ATOM 3512 O O . LEU B 1 104 ? -11.461 -26.891 -1.645 1 97 104 LEU B O 1
ATOM 3516 N N . PHE B 1 105 ? -10.688 -26.062 -3.535 1 95.44 105 PHE B N 1
ATOM 3517 C CA . PHE B 1 105 ? -11.617 -26.828 -4.348 1 95.44 105 PHE B CA 1
ATOM 3518 C C . PHE B 1 105 ? -10.984 -28.141 -4.805 1 95.44 105 PHE B C 1
ATOM 3520 O O . PHE B 1 105 ? -11.602 -28.906 -5.551 1 95.44 105 PHE B O 1
ATOM 3527 N N . LEU B 1 106 ? -9.812 -28.438 -4.387 1 95.94 106 LEU B N 1
ATOM 3528 C CA . LEU B 1 106 ? -9.203 -29.734 -4.652 1 95.94 106 LEU B CA 1
ATOM 3529 C C . LEU B 1 106 ? -9.992 -30.859 -3.986 1 95.94 106 LEU B C 1
ATOM 3531 O O . LEU B 1 106 ? -10.758 -30.609 -3.051 1 95.94 106 LEU B O 1
ATOM 3535 N N . LYS B 1 107 ? -9.75 -32.031 -4.52 1 95.12 107 LYS B N 1
ATOM 3536 C CA . LYS B 1 107 ? -10.391 -33.219 -3.934 1 95.12 107 LYS B CA 1
ATOM 3537 C C . LYS B 1 107 ? -10.023 -33.344 -2.459 1 95.12 107 LYS B C 1
ATOM 3539 O O . LYS B 1 107 ? -10.883 -33.656 -1.627 1 95.12 107 LYS B O 1
ATOM 3544 N N . ASN B 1 108 ? -8.805 -33.219 -2.143 1 94.62 108 ASN B N 1
ATOM 3545 C CA . ASN B 1 108 ? -8.273 -33.188 -0.786 1 94.62 108 ASN B CA 1
ATOM 3546 C C . ASN B 1 108 ? -7.648 -31.828 -0.466 1 94.62 108 ASN B C 1
ATOM 3548 O O . ASN B 1 108 ? -6.426 -31.688 -0.518 1 94.62 108 ASN B O 1
ATOM 3552 N N . PRO B 1 109 ? -8.445 -30.906 -0.048 1 96.19 109 PRO B N 1
ATOM 3553 C CA . PRO B 1 109 ? -7.93 -29.547 0.155 1 96.19 109 PRO B CA 1
ATOM 3554 C C . PRO B 1 109 ? -6.953 -29.453 1.324 1 96.19 109 PRO B C 1
ATOM 3556 O O . PRO B 1 109 ? -7.207 -30.016 2.393 1 96.19 109 PRO B O 1
ATOM 3559 N N . PRO B 1 110 ? -5.895 -28.812 1.117 1 96.94 110 PRO B N 1
ATOM 3560 C CA . PRO B 1 110 ? -4.977 -28.578 2.236 1 96.94 110 PRO B CA 1
ATOM 3561 C C . PRO B 1 110 ? -5.477 -27.484 3.184 1 96.94 110 PRO B C 1
ATOM 3563 O O . PRO B 1 110 ? -6.391 -26.734 2.836 1 96.94 110 PRO B O 1
ATOM 3566 N N . LYS B 1 111 ? -4.895 -27.516 4.402 1 96.12 111 LYS B N 1
ATOM 3567 C CA . LYS B 1 111 ? -4.961 -26.297 5.207 1 96.12 111 LYS B CA 1
ATOM 3568 C C . LYS B 1 111 ? -4.059 -25.203 4.629 1 96.12 111 LYS B C 1
ATOM 3570 O O . LYS B 1 111 ? -3.018 -25.5 4.039 1 96.12 111 LYS B O 1
ATOM 3575 N N . ILE B 1 112 ? -4.527 -24 4.746 1 97.62 112 ILE B N 1
ATOM 3576 C CA . ILE B 1 112 ? -3.768 -22.859 4.242 1 97.62 112 ILE B CA 1
ATOM 3577 C C . ILE B 1 112 ? -3.48 -21.891 5.387 1 97.62 112 ILE B C 1
ATOM 3579 O O . ILE B 1 112 ? -4.352 -21.625 6.219 1 97.62 112 ILE B O 1
ATOM 3583 N N . ILE B 1 113 ? -2.285 -21.359 5.5 1 97.81 113 ILE B N 1
ATOM 3584 C CA . ILE B 1 113 ? -1.925 -20.281 6.426 1 97.81 113 ILE B CA 1
ATOM 3585 C C . ILE B 1 113 ? -1.249 -19.156 5.664 1 97.81 113 ILE B C 1
ATOM 3587 O O . ILE B 1 113 ? -0.303 -19.375 4.906 1 97.81 113 ILE B O 1
ATOM 3591 N N . PHE B 1 114 ? -1.722 -17.938 5.844 1 98.5 114 PHE B N 1
ATOM 3592 C CA . PHE B 1 114 ? -1.111 -16.75 5.242 1 98.5 114 PHE B CA 1
ATOM 3593 C C . PHE B 1 114 ? 0.007 -16.219 6.125 1 98.5 114 PHE B C 1
ATOM 3595 O O . PHE B 1 114 ? -0.165 -16.078 7.336 1 98.5 114 PHE B O 1
ATOM 3602 N N . LEU B 1 115 ? 1.123 -16 5.547 1 98.88 115 LEU B N 1
ATOM 3603 C CA . LEU B 1 115 ? 2.227 -15.305 6.195 1 98.88 115 LEU B CA 1
ATOM 3604 C C . LEU B 1 115 ? 2.402 -13.906 5.609 1 98.88 115 LEU B C 1
ATOM 3606 O O . LEU B 1 115 ? 2.504 -13.742 4.391 1 98.88 115 LEU B O 1
ATOM 3610 N N . ILE B 1 116 ? 2.41 -12.906 6.438 1 98.81 116 ILE B N 1
ATOM 3611 C CA . ILE B 1 116 ? 2.68 -11.539 6.016 1 98.81 116 ILE B CA 1
ATOM 3612 C C . ILE B 1 116 ? 4.098 -11.141 6.422 1 98.81 116 ILE B C 1
ATOM 3614 O O . ILE B 1 116 ? 4.332 -10.727 7.559 1 98.81 116 ILE B O 1
ATOM 3618 N N . THR B 1 117 ? 4.98 -11.242 5.5 1 98.81 117 THR B N 1
ATOM 3619 C CA . THR B 1 117 ? 6.352 -10.844 5.793 1 98.81 117 THR B CA 1
ATOM 3620 C C . THR B 1 117 ? 6.527 -9.336 5.633 1 98.81 117 THR B C 1
ATOM 3622 O O . THR B 1 117 ? 5.828 -8.711 4.836 1 98.81 117 THR B O 1
ATOM 3625 N N . PRO B 1 118 ? 7.41 -8.805 6.387 1 98.56 118 PRO B N 1
ATOM 3626 C CA . PRO B 1 118 ? 7.508 -7.348 6.445 1 98.56 118 PRO B CA 1
ATOM 3627 C C . PRO B 1 118 ? 8.398 -6.77 5.348 1 98.56 118 PRO B C 1
ATOM 3629 O O . PRO B 1 118 ? 9.234 -7.484 4.789 1 98.56 118 PRO B O 1
ATOM 3632 N N . SER B 1 119 ? 8.203 -5.508 5.027 1 98.31 119 SER B N 1
ATOM 3633 C CA . SER B 1 119 ? 9.148 -4.613 4.367 1 98.31 119 SER B CA 1
ATOM 3634 C C . SER B 1 119 ? 9.617 -3.51 5.309 1 98.31 119 SER B C 1
ATOM 3636 O O . SER B 1 119 ? 8.984 -3.256 6.336 1 98.31 119 SER B O 1
ATOM 3638 N N . GLU B 1 120 ? 10.68 -2.916 5 1 97.88 120 GLU B N 1
ATOM 3639 C CA . GLU B 1 120 ? 11.242 -1.865 5.844 1 97.88 120 GLU B CA 1
ATOM 3640 C C . GLU B 1 120 ? 10.234 -0.735 6.059 1 97.88 120 GLU B C 1
ATOM 3642 O O . GLU B 1 120 ? 10.164 -0.161 7.148 1 97.88 120 GLU B O 1
ATOM 3647 N N . MET B 1 121 ? 9.438 -0.452 5.082 1 97.75 121 MET B N 1
ATOM 3648 C CA . MET B 1 121 ? 8.508 0.671 5.152 1 97.75 121 MET B CA 1
ATOM 3649 C C . MET B 1 121 ? 7.152 0.223 5.691 1 97.75 121 MET B C 1
ATOM 3651 O O . MET B 1 121 ? 6.215 1.02 5.77 1 97.75 121 MET B O 1
ATOM 3655 N N . ALA B 1 122 ? 7.008 -1.035 6.012 1 98.06 122 ALA B N 1
ATOM 3656 C CA . ALA B 1 122 ? 5.758 -1.615 6.496 1 98.06 122 ALA B CA 1
ATOM 3657 C C . ALA B 1 122 ? 4.645 -1.464 5.461 1 98.06 122 ALA B C 1
ATOM 3659 O O . ALA B 1 122 ? 3.496 -1.184 5.812 1 98.06 122 ALA B O 1
ATOM 3660 N N . ASP B 1 123 ? 5.02 -1.546 4.191 1 97 123 ASP B N 1
ATOM 3661 C CA . ASP B 1 123 ? 4.008 -1.358 3.158 1 97 123 ASP B CA 1
ATOM 3662 C C . ASP B 1 123 ? 3.719 -2.668 2.428 1 97 123 ASP B C 1
ATOM 3664 O O . ASP B 1 123 ? 3.178 -2.662 1.319 1 97 123 ASP B O 1
ATOM 3668 N N . ALA B 1 124 ? 4.125 -3.844 3.029 1 97.69 124 ALA B N 1
ATOM 3669 C CA . ALA B 1 124 ? 3.711 -5.125 2.461 1 97.69 124 ALA B CA 1
ATOM 3670 C C . ALA B 1 124 ? 2.189 -5.254 2.457 1 97.69 124 ALA B C 1
ATOM 3672 O O . ALA B 1 124 ? 1.503 -4.605 3.25 1 97.69 124 ALA B O 1
ATOM 3673 N N . CYS B 1 125 ? 1.67 -6.098 1.549 1 97 125 CYS B N 1
ATOM 3674 C CA . CYS B 1 125 ? 0.241 -6.215 1.28 1 97 125 CYS B CA 1
ATOM 3675 C C . CYS B 1 125 ? -0.469 -6.941 2.416 1 97 125 CYS B C 1
ATOM 3677 O O . CYS B 1 125 ? -1.217 -7.891 2.18 1 97 125 CYS B O 1
ATOM 3679 N N . SER B 1 126 ? -0.333 -6.457 3.605 1 97.69 126 SER B N 1
ATOM 3680 C CA . SER B 1 126 ? -0.892 -7.117 4.781 1 97.69 126 SER B CA 1
ATOM 3681 C C . SER B 1 126 ? -2.416 -7.109 4.746 1 97.69 126 SER B C 1
ATOM 3683 O O . SER B 1 126 ? -3.049 -8.164 4.707 1 97.69 126 SER B O 1
ATOM 3685 N N . SER B 1 127 ? -3.057 -5.957 4.617 1 98.25 127 SER B N 1
ATOM 3686 C CA . SER B 1 127 ? -4.508 -5.828 4.715 1 98.25 127 SER B CA 1
ATOM 3687 C C . SER B 1 127 ? -5.199 -6.422 3.494 1 98.25 127 SER B C 1
ATOM 3689 O O . SER B 1 127 ? -6.301 -6.969 3.602 1 98.25 127 SER B O 1
ATOM 3691 N N . LEU B 1 128 ? -4.562 -6.309 2.357 1 98.06 128 LEU B N 1
ATOM 3692 C CA . LEU B 1 128 ? -5.109 -6.891 1.14 1 98.06 128 LEU B CA 1
ATOM 3693 C C . LEU B 1 128 ? -5.191 -8.414 1.252 1 98.06 128 LEU B C 1
ATOM 3695 O O . LEU B 1 128 ? -6.227 -9.008 0.954 1 98.06 128 LEU B O 1
ATOM 3699 N N . HIS B 1 129 ? -4.098 -9.031 1.683 1 98.81 129 HIS B N 1
ATOM 3700 C CA . HIS B 1 129 ? -4.094 -10.469 1.888 1 98.81 129 HIS B CA 1
ATOM 3701 C C . HIS B 1 129 ? -5.055 -10.875 3.002 1 98.81 129 HIS B C 1
ATOM 3703 O O . HIS B 1 129 ? -5.758 -11.883 2.891 1 98.81 129 HIS B O 1
ATOM 3709 N N . LYS B 1 130 ? -5.141 -10.109 4.074 1 98.75 130 LYS B N 1
ATOM 3710 C CA . LYS B 1 130 ? -6.043 -10.391 5.191 1 98.75 130 LYS B CA 1
ATOM 3711 C C . LYS B 1 130 ? -7.5 -10.375 4.738 1 98.75 130 LYS B C 1
ATOM 3713 O O . LYS B 1 130 ? -8.289 -11.219 5.16 1 98.75 130 LYS B O 1
ATOM 3718 N N . LYS B 1 131 ? -7.797 -9.383 3.881 1 98.5 131 LYS B N 1
ATOM 3719 C CA . LYS B 1 131 ? -9.164 -9.289 3.381 1 98.5 131 LYS B CA 1
ATOM 3720 C C . LYS B 1 131 ? -9.602 -10.609 2.74 1 98.5 131 LYS B C 1
ATOM 3722 O O . LYS B 1 131 ? -10.703 -11.094 3.004 1 98.5 131 LYS B O 1
ATOM 3727 N N . ILE B 1 132 ? -8.734 -11.227 1.897 1 98.69 132 ILE B N 1
ATOM 3728 C CA . ILE B 1 132 ? -9.023 -12.5 1.247 1 98.69 132 ILE B CA 1
ATOM 3729 C C . ILE B 1 132 ? -9.055 -13.617 2.287 1 98.69 132 ILE B C 1
ATOM 3731 O O . ILE B 1 132 ? -9.969 -14.438 2.299 1 98.69 132 ILE B O 1
ATOM 3735 N N . ALA B 1 133 ? -8.078 -13.617 3.15 1 98.38 133 ALA B N 1
ATOM 3736 C CA . ALA B 1 133 ? -7.992 -14.641 4.184 1 98.38 133 ALA B CA 1
ATOM 3737 C C . ALA B 1 133 ? -9.242 -14.641 5.062 1 98.38 133 ALA B C 1
ATOM 3739 O O . ALA B 1 133 ? -9.812 -15.703 5.34 1 98.38 133 ALA B O 1
ATOM 3740 N N . TYR B 1 134 ? -9.68 -13.438 5.48 1 98.25 134 TYR B N 1
ATOM 3741 C CA . TYR B 1 134 ? -10.852 -13.32 6.336 1 98.25 134 TYR B CA 1
ATOM 3742 C C . TYR B 1 134 ? -12.094 -13.875 5.648 1 98.25 134 TYR B C 1
ATOM 3744 O O . TYR B 1 134 ? -12.906 -14.555 6.277 1 98.25 134 TYR B O 1
ATOM 3752 N N . TYR B 1 135 ? -12.219 -13.594 4.367 1 98.25 135 TYR B N 1
ATOM 3753 C CA . TYR B 1 135 ? -13.398 -14.031 3.627 1 98.25 135 TYR B CA 1
ATOM 3754 C C . TYR B 1 135 ? -13.492 -15.555 3.602 1 98.25 135 TYR B C 1
ATOM 3756 O O . TYR B 1 135 ? -14.578 -16.109 3.705 1 98.25 135 TYR B O 1
ATOM 3764 N N . TYR B 1 136 ? -12.367 -16.25 3.576 1 97.5 136 TYR B N 1
ATOM 3765 C CA . TYR B 1 136 ? -12.336 -17.703 3.463 1 97.5 136 TYR B CA 1
ATOM 3766 C C . TYR B 1 136 ? -11.969 -18.344 4.793 1 97.5 136 TYR B C 1
ATOM 3768 O O . TYR B 1 136 ? -11.727 -19.562 4.859 1 97.5 136 TYR B O 1
ATOM 3776 N N . ASP B 1 137 ? -11.883 -17.547 5.84 1 95.81 137 ASP B N 1
ATOM 3777 C CA . ASP B 1 137 ? -11.578 -18 7.191 1 95.81 137 ASP B CA 1
ATOM 3778 C C . ASP B 1 137 ? -10.219 -18.688 7.246 1 95.81 137 ASP B C 1
ATOM 3780 O O . ASP B 1 137 ? -10.094 -19.797 7.793 1 95.81 137 ASP B O 1
ATOM 3784 N N . ILE B 1 138 ? -9.289 -18.156 6.598 1 96.69 138 ILE B N 1
ATOM 3785 C CA . ILE B 1 138 ? -7.91 -18.641 6.578 1 96.69 138 ILE B CA 1
ATOM 3786 C C . ILE B 1 138 ? -7.098 -17.922 7.66 1 96.69 138 ILE B C 1
ATOM 3788 O O . ILE B 1 138 ? -7.145 -16.703 7.77 1 96.69 138 ILE B O 1
ATOM 3792 N N . PRO B 1 139 ? -6.344 -18.672 8.508 1 96.69 139 PRO B N 1
ATOM 3793 C CA . PRO B 1 139 ? -5.5 -18.016 9.508 1 96.69 139 PRO B CA 1
ATOM 3794 C C . PRO B 1 139 ? -4.391 -17.172 8.891 1 96.69 139 PRO B C 1
ATOM 3796 O O . PRO B 1 139 ? -3.855 -17.531 7.836 1 96.69 139 PRO B O 1
ATOM 3799 N N . VAL B 1 140 ? -4.062 -16.062 9.555 1 97.31 140 VAL B N 1
ATOM 3800 C CA . VAL B 1 140 ? -3.01 -15.148 9.109 1 97.31 140 VAL B CA 1
ATOM 3801 C C . VAL B 1 140 ? -1.973 -14.984 10.219 1 97.31 140 VAL B C 1
ATOM 3803 O O . VAL B 1 140 ? -2.324 -14.766 11.375 1 97.31 140 VAL B O 1
ATOM 3806 N N . ILE B 1 141 ? -0.789 -15.234 9.945 1 98.19 141 ILE B N 1
ATOM 3807 C CA . ILE B 1 141 ? 0.331 -14.883 10.812 1 98.19 141 ILE B CA 1
ATOM 3808 C C . ILE B 1 141 ? 1.007 -13.609 10.289 1 98.19 141 ILE B C 1
ATOM 3810 O O . ILE B 1 141 ? 1.714 -13.648 9.281 1 98.19 141 ILE B O 1
ATOM 3814 N N . ASP B 1 142 ? 0.796 -12.492 10.945 1 98.56 142 ASP B N 1
ATOM 3815 C CA . ASP B 1 142 ? 1.256 -11.164 10.539 1 98.56 142 ASP B CA 1
ATOM 3816 C C . ASP B 1 142 ? 2.635 -10.859 11.117 1 98.56 142 ASP B C 1
ATOM 3818 O O . ASP B 1 142 ? 2.748 -10.164 12.125 1 98.56 142 ASP B O 1
ATOM 3822 N N . ILE B 1 143 ? 3.637 -11.312 10.445 1 98.88 143 ILE B N 1
ATOM 3823 C CA . ILE B 1 143 ? 5.012 -11.125 10.891 1 98.88 143 ILE B CA 1
ATOM 3824 C C . ILE B 1 143 ? 5.379 -9.648 10.844 1 98.88 143 ILE B C 1
ATOM 3826 O O . ILE B 1 143 ? 6.125 -9.156 11.695 1 98.88 143 ILE B O 1
ATOM 3830 N N . GLN B 1 144 ? 4.859 -8.891 9.852 1 98.81 144 GLN B N 1
ATOM 3831 C CA . GLN B 1 144 ? 5.117 -7.457 9.75 1 98.81 144 GLN B CA 1
ATOM 3832 C C . GLN B 1 144 ? 4.672 -6.723 11.008 1 98.81 144 GLN B C 1
ATOM 3834 O O . GLN B 1 144 ? 5.418 -5.91 11.555 1 98.81 144 GLN B O 1
ATOM 3839 N N . ASP B 1 145 ? 3.453 -6.992 11.414 1 98.69 145 ASP B N 1
ATOM 3840 C CA . ASP B 1 145 ? 2.941 -6.352 12.625 1 98.69 145 ASP B CA 1
ATOM 3841 C C . ASP B 1 145 ? 3.822 -6.668 13.828 1 98.69 145 ASP B C 1
ATOM 3843 O O . ASP B 1 145 ? 4.172 -5.777 14.602 1 98.69 145 ASP B O 1
ATOM 3847 N N . TYR B 1 146 ? 4.211 -7.934 13.977 1 98.69 146 TYR B N 1
ATOM 3848 C CA . TYR B 1 146 ? 5.051 -8.383 15.078 1 98.69 146 TYR B CA 1
ATOM 3849 C C . TYR B 1 146 ? 6.387 -7.652 15.078 1 98.69 146 TYR B C 1
ATOM 3851 O O . TYR B 1 146 ? 6.844 -7.172 16.125 1 98.69 146 TYR B O 1
ATOM 3859 N N . VAL B 1 147 ? 7.008 -7.605 13.953 1 98.81 147 VAL B N 1
ATOM 3860 C CA . VAL B 1 147 ? 8.336 -7.023 13.812 1 98.81 147 VAL B CA 1
ATOM 3861 C C . VAL B 1 147 ? 8.297 -5.543 14.188 1 98.81 147 VAL B C 1
ATOM 3863 O O . VAL B 1 147 ? 9.141 -5.066 14.953 1 98.81 147 VAL B O 1
ATOM 3866 N N . PHE B 1 148 ? 7.305 -4.816 13.75 1 98.62 148 PHE B N 1
ATOM 3867 C CA . PHE B 1 148 ? 7.316 -3.377 13.984 1 98.62 148 PHE B CA 1
ATOM 3868 C C . PHE B 1 148 ? 6.887 -3.062 15.414 1 98.62 148 PHE B C 1
ATOM 3870 O O . PHE B 1 148 ? 7.328 -2.07 15.992 1 98.62 148 PHE B O 1
ATOM 3877 N N . LYS B 1 149 ? 6.039 -3.926 16.047 1 98.56 149 LYS B N 1
ATOM 3878 C CA . LYS B 1 149 ? 5.828 -3.801 17.5 1 98.56 149 LYS B CA 1
ATOM 3879 C C . LYS B 1 149 ? 7.137 -3.977 18.266 1 98.56 149 LYS B C 1
ATOM 3881 O O . LYS B 1 149 ? 7.434 -3.207 19.172 1 98.56 149 LYS B O 1
ATOM 3886 N N . ALA B 1 150 ? 7.887 -5.008 17.859 1 98.62 150 ALA B N 1
ATOM 3887 C CA . ALA B 1 150 ? 9.156 -5.289 18.516 1 98.62 150 ALA B CA 1
ATOM 3888 C C . ALA B 1 150 ? 10.141 -4.137 18.328 1 98.62 150 ALA B C 1
ATOM 3890 O O . ALA B 1 150 ? 10.875 -3.783 19.25 1 98.62 150 ALA B O 1
ATOM 3891 N N . ILE B 1 151 ? 10.18 -3.576 17.156 1 97.88 151 ILE B N 1
ATOM 3892 C CA . ILE B 1 151 ? 11.039 -2.424 16.891 1 97.88 151 ILE B CA 1
ATOM 3893 C C . ILE B 1 151 ? 10.586 -1.243 17.75 1 97.88 151 ILE B C 1
ATOM 3895 O O . ILE B 1 151 ? 11.422 -0.541 18.344 1 97.88 151 ILE B O 1
ATOM 3899 N N . GLY B 1 152 ? 9.289 -1.044 17.859 1 96.69 152 GLY B N 1
ATOM 3900 C CA . GLY B 1 152 ? 8.75 0.007 18.719 1 96.69 152 GLY B CA 1
ATOM 3901 C C . GLY B 1 152 ? 9.133 -0.155 20.172 1 96.69 152 GLY B C 1
ATOM 3902 O O . GLY B 1 152 ? 9.25 0.832 20.906 1 96.69 152 GLY B O 1
ATOM 3903 N N . GLN B 1 153 ? 9.383 -1.355 20.609 1 96.62 153 GLN B N 1
ATOM 3904 C CA . GLN B 1 153 ? 9.766 -1.673 21.984 1 96.62 153 GLN B CA 1
ATOM 3905 C C . GLN B 1 153 ? 11.281 -1.69 22.141 1 96.62 153 GLN B C 1
ATOM 3907 O O . GLN B 1 153 ? 11.797 -2.135 23.172 1 96.62 153 GLN B O 1
ATOM 3912 N N . ASP B 1 154 ? 11.992 -1.331 21.109 1 96.12 154 ASP B N 1
ATOM 3913 C CA . ASP B 1 154 ? 13.438 -1.174 21.078 1 96.12 154 ASP B CA 1
ATOM 3914 C C . ASP B 1 154 ? 14.141 -2.521 21.25 1 96.12 154 ASP B C 1
ATOM 3916 O O . ASP B 1 154 ? 15.219 -2.598 21.844 1 96.12 154 ASP B O 1
ATOM 3920 N N . LYS B 1 155 ? 13.484 -3.592 20.766 1 97.94 155 LYS B N 1
ATOM 3921 C CA . LYS B 1 155 ? 14.117 -4.906 20.844 1 97.94 155 LYS B CA 1
ATOM 3922 C C . LYS B 1 155 ? 15.234 -5.039 19.812 1 97.94 155 LYS B C 1
ATOM 3924 O O . LYS B 1 155 ? 16.25 -5.676 20.094 1 97.94 155 LYS B O 1
ATOM 3929 N N . TYR B 1 156 ? 15.023 -4.613 18.672 1 97.94 156 TYR B N 1
ATOM 3930 C CA . TYR B 1 156 ? 15.992 -4.547 17.578 1 97.94 156 TYR B CA 1
ATOM 3931 C C . TYR B 1 156 ? 15.609 -3.463 16.578 1 97.94 156 TYR B C 1
ATOM 3933 O O . TYR B 1 156 ? 14.547 -2.842 16.703 1 97.94 156 TYR B O 1
ATOM 3941 N N . THR B 1 157 ? 16.484 -3.176 15.656 1 97.25 157 THR B N 1
ATOM 3942 C CA . THR B 1 157 ? 16.219 -2.291 14.523 1 97.25 157 THR B CA 1
ATOM 3943 C C . THR B 1 157 ? 16.062 -3.092 13.234 1 97.25 157 THR B C 1
ATOM 3945 O O . THR B 1 157 ? 16.359 -4.285 13.195 1 97.25 157 THR B O 1
ATOM 3948 N N . TRP B 1 158 ? 15.547 -2.467 12.242 1 98.06 158 TRP B N 1
ATOM 3949 C CA . TRP B 1 158 ? 15.414 -3.141 10.953 1 98.06 158 TRP B CA 1
ATOM 3950 C C . TRP B 1 158 ? 16.766 -3.643 10.461 1 98.06 158 TRP B C 1
ATOM 3952 O O . TRP B 1 158 ? 16.891 -4.785 10.016 1 98.06 158 TRP B O 1
ATOM 3962 N N . SER B 1 159 ? 17.797 -2.781 10.586 1 97.44 159 SER B N 1
ATOM 3963 C CA . SER B 1 159 ? 19.125 -3.125 10.07 1 97.44 159 SER B CA 1
ATOM 3964 C C . SER B 1 159 ? 19.703 -4.324 10.805 1 97.44 159 SER B C 1
ATOM 3966 O O . SER B 1 159 ? 20.562 -5.027 10.273 1 97.44 159 SER B O 1
ATOM 3968 N N . HIS B 1 160 ? 19.156 -4.59 11.969 1 98.06 160 HIS B N 1
ATOM 3969 C CA . HIS B 1 160 ? 19.625 -5.727 12.758 1 98.06 160 HIS B CA 1
ATOM 3970 C C . HIS B 1 160 ? 19.094 -7.039 12.188 1 98.06 160 HIS B C 1
ATOM 3972 O O . HIS B 1 160 ? 19.75 -8.078 12.312 1 98.06 160 HIS B O 1
ATOM 3978 N N . ILE B 1 161 ? 17.969 -7 11.492 1 98.62 161 ILE B N 1
ATOM 3979 C CA . ILE B 1 161 ? 17.328 -8.273 11.188 1 98.62 161 ILE B CA 1
ATOM 3980 C C . ILE B 1 161 ? 17.234 -8.453 9.672 1 98.62 161 ILE B C 1
ATOM 3982 O O . ILE B 1 161 ? 16.75 -9.484 9.195 1 98.62 161 ILE B O 1
ATOM 3986 N N . SER B 1 162 ? 17.641 -7.504 8.922 1 98.31 162 SER B N 1
ATOM 3987 C CA . SER B 1 162 ? 17.469 -7.566 7.477 1 98.31 162 SER B CA 1
ATOM 3988 C C . SER B 1 162 ? 18.719 -7.066 6.75 1 98.31 162 SER B C 1
ATOM 3990 O O . SER B 1 162 ? 19.469 -6.246 7.285 1 98.31 162 SER B O 1
ATOM 3992 N N . THR B 1 163 ? 18.875 -7.547 5.547 1 94.56 163 THR B N 1
ATOM 3993 C CA . THR B 1 163 ? 20.031 -7.188 4.734 1 94.56 163 THR B CA 1
ATOM 3994 C C . THR B 1 163 ? 19.719 -5.977 3.857 1 94.56 163 THR B C 1
ATOM 3996 O O . THR B 1 163 ? 20.641 -5.316 3.363 1 94.56 163 THR B O 1
ATOM 3999 N N . ASP B 1 164 ? 18.547 -5.785 3.564 1 96.75 164 ASP B N 1
ATOM 4000 C CA . ASP B 1 164 ? 18.047 -4.699 2.725 1 96.75 164 ASP B CA 1
ATOM 4001 C C . ASP B 1 164 ? 16.641 -4.293 3.139 1 96.75 164 ASP B C 1
ATOM 4003 O O . ASP B 1 164 ? 16.297 -4.352 4.32 1 96.75 164 ASP B O 1
ATOM 4007 N N . ASN B 1 165 ? 15.891 -3.85 2.205 1 96.06 165 ASN B N 1
ATOM 4008 C CA . ASN B 1 165 ? 14.562 -3.346 2.545 1 96.06 165 ASN B CA 1
ATOM 4009 C C . ASN B 1 165 ? 13.539 -4.477 2.625 1 96.06 165 ASN B C 1
ATOM 4011 O O . ASN B 1 165 ? 12.398 -4.25 3.018 1 96.06 165 ASN B O 1
ATOM 4015 N N . LEU B 1 166 ? 13.961 -5.691 2.361 1 97.44 166 LEU B N 1
ATOM 4016 C CA . LEU B 1 166 ? 12.953 -6.746 2.266 1 97.44 166 LEU B CA 1
ATOM 4017 C C . LEU B 1 166 ? 13.445 -8.031 2.928 1 97.44 166 LEU B C 1
ATOM 4019 O O . LEU B 1 166 ? 12.703 -8.672 3.67 1 97.44 166 LEU B O 1
ATOM 4023 N N . HIS B 1 167 ? 14.734 -8.43 2.613 1 98.62 167 HIS B N 1
ATOM 4024 C CA . HIS B 1 167 ? 15.172 -9.797 2.861 1 98.62 167 HIS B CA 1
ATOM 4025 C C . HIS B 1 167 ? 15.766 -9.938 4.258 1 98.62 167 HIS B C 1
ATOM 4027 O O . HIS B 1 167 ? 16.719 -9.234 4.613 1 98.62 167 HIS B O 1
ATOM 4033 N N . PRO B 1 168 ? 15.219 -10.859 5.035 1 98.75 168 PRO B N 1
ATOM 4034 C CA . PRO B 1 168 ? 15.805 -11.117 6.355 1 98.75 168 PRO B CA 1
ATOM 4035 C C . PRO B 1 168 ? 17.188 -11.742 6.273 1 98.75 168 PRO B C 1
ATOM 4037 O O . PRO B 1 168 ? 17.453 -12.539 5.375 1 98.75 168 PRO B O 1
ATOM 4040 N N . ASN B 1 169 ? 18.047 -11.289 7.172 1 98.56 169 ASN B N 1
ATOM 4041 C CA . ASN B 1 169 ? 19.281 -12.039 7.395 1 98.56 169 ASN B CA 1
ATOM 4042 C C . ASN B 1 169 ? 19.031 -13.25 8.305 1 98.56 169 ASN B C 1
ATOM 4044 O O . ASN B 1 169 ? 17.891 -13.617 8.562 1 98.56 169 ASN B O 1
ATOM 4048 N N . ASP B 1 170 ? 20.078 -13.93 8.734 1 98.75 170 ASP B N 1
ATOM 4049 C CA . ASP B 1 170 ? 19.938 -15.109 9.578 1 98.75 170 ASP B CA 1
ATOM 4050 C C . ASP B 1 170 ? 19.094 -14.805 10.812 1 98.75 170 ASP B C 1
ATOM 4052 O O . ASP B 1 170 ? 18.219 -15.586 11.195 1 98.75 170 ASP B O 1
ATOM 4056 N N . VAL B 1 171 ? 19.344 -13.648 11.422 1 98.81 171 VAL B N 1
ATOM 4057 C CA . VAL B 1 171 ? 18.609 -13.242 12.617 1 98.81 171 VAL B CA 1
ATOM 4058 C C . VAL B 1 171 ? 17.141 -13.039 12.273 1 98.81 171 VAL B C 1
ATOM 4060 O O . VAL B 1 171 ? 16.25 -13.492 13 1 98.81 171 VAL B O 1
ATOM 4063 N N . GLY B 1 172 ? 16.906 -12.336 11.156 1 98.88 172 GLY B N 1
ATOM 4064 C CA . GLY B 1 172 ? 15.531 -12.117 10.711 1 98.88 172 GLY B CA 1
ATOM 4065 C C . GLY B 1 172 ? 14.789 -13.406 10.422 1 98.88 172 GLY B C 1
ATOM 4066 O O . GLY B 1 172 ? 13.648 -13.578 10.859 1 98.88 172 GLY B O 1
ATOM 4067 N N . HIS B 1 173 ? 15.438 -14.32 9.734 1 98.88 173 HIS B N 1
ATOM 4068 C CA . HIS B 1 173 ? 14.812 -15.609 9.453 1 98.88 173 HIS B CA 1
ATOM 4069 C C . HIS B 1 173 ? 14.477 -16.344 10.742 1 98.88 173 HIS B C 1
ATOM 4071 O O . HIS B 1 173 ? 13.422 -16.984 10.836 1 98.88 173 HIS B O 1
ATOM 4077 N N . LYS B 1 174 ? 15.336 -16.312 11.664 1 98.88 174 LYS B N 1
ATOM 4078 C CA . LYS B 1 174 ? 15.086 -16.953 12.953 1 98.88 174 LYS B CA 1
ATOM 4079 C C . LYS B 1 174 ? 13.883 -16.344 13.656 1 98.88 174 LYS B C 1
ATOM 4081 O O . LYS B 1 174 ? 13.023 -17.062 14.164 1 98.88 174 LYS B O 1
ATOM 4086 N N . ILE B 1 175 ? 13.82 -15.039 13.664 1 98.88 175 ILE B N 1
ATOM 4087 C CA . ILE B 1 175 ? 12.719 -14.32 14.297 1 98.88 175 ILE B CA 1
ATOM 4088 C C . ILE B 1 175 ? 11.406 -14.695 13.617 1 98.88 175 ILE B C 1
ATOM 4090 O O . ILE B 1 175 ? 10.414 -14.992 14.289 1 98.88 175 ILE B O 1
ATOM 4094 N N . TYR B 1 176 ? 11.414 -14.68 12.25 1 98.88 176 TYR B N 1
ATOM 4095 C CA . TYR B 1 176 ? 10.211 -15.047 11.5 1 98.88 176 TYR B CA 1
ATOM 4096 C C . TYR B 1 176 ? 9.781 -16.469 11.836 1 98.88 176 TYR B C 1
ATOM 4098 O O . TYR B 1 176 ? 8.609 -16.703 12.164 1 98.88 176 TYR B O 1
ATOM 4106 N N . GLY B 1 177 ? 10.742 -17.422 11.766 1 98.88 177 GLY B N 1
ATOM 4107 C CA . GLY B 1 177 ? 10.438 -18.828 12.039 1 98.88 177 GLY B CA 1
ATOM 4108 C C . GLY B 1 177 ? 9.883 -19.047 13.43 1 98.88 177 GLY B C 1
ATOM 4109 O O . GLY B 1 177 ? 8.875 -19.75 13.594 1 98.88 177 GLY B O 1
ATOM 4110 N N . GLU B 1 178 ? 10.477 -18.438 14.414 1 98.75 178 GLU B N 1
ATOM 4111 C CA . GLU B 1 178 ? 10.047 -18.594 15.805 1 98.75 178 GLU B CA 1
ATOM 4112 C C . GLU B 1 178 ? 8.664 -18 16.031 1 98.75 178 GLU B C 1
ATOM 4114 O O . GLU B 1 178 ? 7.852 -18.562 16.766 1 98.75 178 GLU B O 1
ATOM 4119 N N . TYR B 1 179 ? 8.461 -16.922 15.422 1 98.69 179 TYR B N 1
ATOM 4120 C CA . TYR B 1 179 ? 7.148 -16.312 15.578 1 98.69 179 TYR B CA 1
ATOM 4121 C C . TYR B 1 179 ? 6.066 -17.156 14.922 1 98.69 179 TYR B C 1
ATOM 4123 O O . TYR B 1 179 ? 4.957 -17.281 15.445 1 98.69 179 TYR B O 1
ATOM 4131 N N . ILE B 1 180 ? 6.336 -17.688 13.711 1 98.56 180 ILE B N 1
ATOM 4132 C CA . ILE B 1 180 ? 5.406 -18.578 13.023 1 98.56 180 ILE B CA 1
ATOM 4133 C C . ILE B 1 180 ? 5.086 -19.766 13.922 1 98.56 180 ILE B C 1
ATOM 4135 O O . ILE B 1 180 ? 3.914 -20.094 14.133 1 98.56 180 ILE B O 1
ATOM 4139 N N . ILE B 1 181 ? 6.102 -20.406 14.508 1 97.94 181 ILE B N 1
ATOM 4140 C CA . ILE B 1 181 ? 5.949 -21.562 15.375 1 97.94 181 ILE B CA 1
ATOM 4141 C C . ILE B 1 181 ? 5.094 -21.203 16.578 1 97.94 181 ILE B C 1
ATOM 4143 O O . ILE B 1 181 ? 4.145 -21.906 16.922 1 97.94 181 ILE B O 1
ATOM 4147 N N . LYS B 1 182 ? 5.418 -20.062 17.188 1 97.88 182 LYS B N 1
ATOM 4148 C CA . LYS B 1 182 ? 4.66 -19.609 18.359 1 97.88 182 LYS B CA 1
ATOM 4149 C C . LYS B 1 182 ? 3.191 -19.391 18 1 97.88 182 LYS B C 1
ATOM 4151 O O . LYS B 1 182 ? 2.307 -19.734 18.797 1 97.88 182 LYS B O 1
ATOM 4156 N N . SER B 1 183 ? 2.951 -18.797 16.875 1 97.06 183 SER B N 1
ATOM 4157 C CA . SER B 1 183 ? 1.589 -18.516 16.422 1 97.06 183 SER B CA 1
ATOM 4158 C C . SER B 1 183 ? 0.815 -19.812 16.188 1 97.06 183 SER B C 1
ATOM 4160 O O . SER B 1 183 ? -0.373 -19.891 16.5 1 97.06 183 SER B O 1
ATOM 4162 N N . ILE B 1 184 ? 1.469 -20.812 15.586 1 95.12 184 ILE B N 1
ATOM 4163 C CA . ILE B 1 184 ? 0.848 -22.094 15.32 1 95.12 184 ILE B CA 1
ATOM 4164 C C . ILE B 1 184 ? 0.542 -22.812 16.641 1 95.12 184 ILE B C 1
ATOM 4166 O O . ILE B 1 184 ? -0.54 -23.375 16.797 1 95.12 184 ILE B O 1
ATOM 4170 N N . ASP B 1 185 ? 1.437 -22.719 17.562 1 93 185 ASP B N 1
ATOM 4171 C CA . ASP B 1 185 ? 1.277 -23.375 18.859 1 93 185 ASP B CA 1
ATOM 4172 C C . ASP B 1 185 ? 0.11 -22.781 19.641 1 93 185 ASP B C 1
ATOM 4174 O O . ASP B 1 185 ? -0.572 -23.469 20.391 1 93 185 ASP B O 1
ATOM 4178 N N . LYS B 1 186 ? -0.061 -21.531 19.453 1 91.88 186 LYS B N 1
ATOM 4179 C CA . LYS B 1 186 ? -1.117 -20.828 20.188 1 91.88 186 LYS B CA 1
ATOM 4180 C C . LYS B 1 186 ? -2.486 -21.125 19.578 1 91.88 186 LYS B C 1
ATOM 4182 O O . LYS B 1 186 ? -3.512 -20.969 20.25 1 91.88 186 LYS B O 1
ATOM 4187 N N . ASN B 1 187 ? -2.473 -21.406 18.375 1 84.5 187 ASN B N 1
ATOM 4188 C CA . ASN B 1 187 ? -3.73 -21.609 17.656 1 84.5 187 ASN B CA 1
ATOM 4189 C C . ASN B 1 187 ? -3.795 -22.984 17.031 1 84.5 187 ASN B C 1
ATOM 4191 O O . ASN B 1 187 ? -4.004 -23.109 15.812 1 84.5 187 ASN B O 1
ATOM 4195 N N . LYS B 1 188 ? -3.771 -24 17.797 1 76.75 188 LYS B N 1
ATOM 4196 C CA . LYS B 1 188 ? -3.729 -25.375 17.297 1 76.75 188 LYS B CA 1
ATOM 4197 C C . LYS B 1 188 ? -5.062 -25.766 16.672 1 76.75 188 LYS B C 1
ATOM 4199 O O . LYS B 1 188 ? -5.125 -26.719 15.891 1 76.75 188 LYS B O 1
ATOM 4204 N N . ASP B 1 189 ? -6.008 -24.922 16.969 1 77.06 189 ASP B N 1
ATOM 4205 C CA . ASP B 1 189 ? -7.355 -25.25 16.516 1 77.06 189 ASP B CA 1
ATOM 4206 C C . ASP B 1 189 ? -7.469 -25.078 15 1 77.06 189 ASP B C 1
ATOM 4208 O O . ASP B 1 189 ? -8.391 -25.625 14.383 1 77.06 189 ASP B O 1
ATOM 4212 N N . PHE B 1 190 ? -6.551 -24.422 14.414 1 74.12 190 PHE B N 1
ATOM 4213 C CA . PHE B 1 190 ? -6.688 -24.156 12.984 1 74.12 190 PHE B CA 1
ATOM 4214 C C . PHE B 1 190 ? -6.625 -25.453 12.18 1 74.12 190 PHE B C 1
ATOM 4216 O O . PHE B 1 190 ? -7.238 -25.562 11.117 1 74.12 190 PHE B O 1
ATOM 4223 N N . TYR B 1 191 ? -5.98 -26.422 12.695 1 73.12 191 TYR B N 1
ATOM 4224 C CA . TYR B 1 191 ? -5.793 -27.703 11.992 1 73.12 191 TYR B CA 1
ATOM 4225 C C . TYR B 1 191 ? -7.094 -28.484 11.945 1 73.12 191 TYR B C 1
ATOM 4227 O O . TYR B 1 191 ? -7.285 -29.328 11.055 1 73.12 191 TYR B O 1
ATOM 4235 N N . PHE B 1 192 ? -7.945 -28.062 12.82 1 77.5 192 PHE B N 1
ATOM 4236 C CA . PHE B 1 192 ? -9.148 -28.875 12.945 1 77.5 192 PHE B CA 1
ATOM 4237 C C . PHE B 1 192 ? -10.336 -28.188 12.289 1 77.5 192 PHE B C 1
ATOM 4239 O O . PHE B 1 192 ? -11.375 -28.812 12.055 1 77.5 192 PHE B O 1
ATOM 4246 N N . LYS B 1 193 ? -10.117 -27.016 12.016 1 81 193 LYS B N 1
ATOM 4247 C CA . LYS B 1 193 ? -11.227 -26.266 11.438 1 81 193 LYS B CA 1
ATOM 4248 C C . LYS B 1 193 ? -11.461 -26.656 9.977 1 81 193 LYS B C 1
ATOM 4250 O O . LYS B 1 193 ? -10.508 -26.859 9.227 1 81 193 LYS B O 1
ATOM 4255 N N . LYS B 1 194 ? -12.734 -26.828 9.734 1 85.5 194 LYS B N 1
ATOM 4256 C CA . LYS B 1 194 ? -13.086 -27.094 8.344 1 85.5 194 LYS B CA 1
ATOM 4257 C C . LYS B 1 194 ? -12.82 -25.891 7.461 1 85.5 194 LYS B C 1
ATOM 4259 O O . LYS B 1 194 ? -12.961 -24.75 7.902 1 85.5 194 LYS B O 1
ATOM 4264 N N . ASN B 1 195 ? -12.469 -26.188 6.27 1 88.44 195 ASN B N 1
ATOM 4265 C CA . ASN B 1 195 ? -12.297 -25.109 5.297 1 88.44 195 ASN B CA 1
ATOM 4266 C C . ASN B 1 195 ? -13.617 -24.422 4.992 1 88.44 195 ASN B C 1
ATOM 4268 O O . ASN B 1 195 ? -14.664 -25.062 4.934 1 88.44 195 ASN B O 1
ATOM 4272 N N . ASN B 1 196 ? -13.547 -23.156 4.895 1 90.38 196 ASN B N 1
ATOM 4273 C CA . ASN B 1 196 ? -14.719 -22.359 4.523 1 90.38 196 ASN B CA 1
ATOM 4274 C C . ASN B 1 196 ? -14.797 -22.156 3.016 1 90.38 196 ASN B C 1
ATOM 4276 O O . ASN B 1 196 ? -14.195 -21.219 2.486 1 90.38 196 ASN B O 1
ATOM 4280 N N . LEU B 1 197 ? -15.57 -22.969 2.359 1 91.81 197 LEU B N 1
ATOM 4281 C CA . LEU B 1 197 ? -15.766 -22.844 0.92 1 91.81 197 LEU B CA 1
ATOM 4282 C C . LEU B 1 197 ? -16.844 -21.812 0.608 1 91.81 197 LEU B C 1
ATOM 4284 O O . LEU B 1 197 ? -17.922 -21.844 1.2 1 91.81 197 LEU B O 1
ATOM 4288 N N . LYS B 1 198 ? -16.5 -20.797 -0.169 1 93.38 198 LYS B N 1
ATOM 4289 C CA . LYS B 1 198 ? -17.438 -19.781 -0.619 1 93.38 198 LYS B CA 1
ATOM 4290 C C . LYS B 1 198 ? -17.859 -20.031 -2.066 1 93.38 198 LYS B C 1
ATOM 4292 O O . LYS B 1 198 ? -17.016 -20.25 -2.936 1 93.38 198 LYS B O 1
ATOM 4297 N N . GLU B 1 199 ? -19.141 -20.031 -2.248 1 92.38 199 GLU B N 1
ATOM 4298 C CA . GLU B 1 199 ? -19.641 -20.203 -3.609 1 92.38 199 GLU B CA 1
ATOM 4299 C C . GLU B 1 199 ? -19.219 -19.047 -4.512 1 92.38 199 GLU B C 1
ATOM 4301 O O . GLU B 1 199 ? -18.766 -19.266 -5.637 1 92.38 199 GLU B O 1
ATOM 4306 N N . LYS B 1 200 ? -19.328 -17.906 -3.975 1 94.69 200 LYS B N 1
ATOM 4307 C CA . LYS B 1 200 ? -18.953 -16.719 -4.742 1 94.69 200 LYS B CA 1
ATOM 4308 C C . LYS B 1 200 ? -17.609 -16.172 -4.297 1 94.69 200 LYS B C 1
ATOM 4310 O O . LYS B 1 200 ? -17.281 -16.172 -3.105 1 94.69 200 LYS B O 1
ATOM 4315 N N . SER B 1 201 ? -16.844 -15.734 -5.328 1 96.88 201 SER B N 1
ATOM 4316 C CA . SER B 1 201 ? -15.594 -15.07 -4.98 1 96.88 201 SER B CA 1
ATOM 4317 C C . SER B 1 201 ? -15.852 -13.68 -4.41 1 96.88 201 SER B C 1
ATOM 4319 O O . SER B 1 201 ? -16.859 -13.039 -4.73 1 96.88 201 SER B O 1
ATOM 4321 N N . LEU B 1 202 ? -15 -13.219 -3.582 1 97.5 202 LEU B N 1
ATOM 4322 C CA . LEU B 1 202 ? -15.109 -11.891 -2.986 1 97.5 202 LEU B CA 1
ATOM 4323 C C . LEU B 1 202 ? -14.922 -10.805 -4.039 1 97.5 202 LEU B C 1
ATOM 4325 O O . LEU B 1 202 ? -15.664 -9.82 -4.059 1 97.5 202 LEU B O 1
ATOM 4329 N N . MET B 1 203 ? -13.969 -11 -5 1 97 203 MET B N 1
ATOM 4330 C CA . MET B 1 203 ? -13.555 -9.945 -5.93 1 97 203 MET B CA 1
ATOM 4331 C C . MET B 1 203 ? -14.391 -9.992 -7.207 1 97 203 MET B C 1
ATOM 4333 O O . MET B 1 203 ? -14.273 -9.109 -8.055 1 97 203 MET B O 1
ATOM 4337 N N . GLY B 1 204 ? -15.125 -11.023 -7.348 1 95.44 204 GLY B N 1
ATOM 4338 C CA . GLY B 1 204 ? -15.977 -11.133 -8.523 1 95.44 204 GLY B CA 1
ATOM 4339 C C . GLY B 1 204 ? -15.227 -11.625 -9.75 1 95.44 204 GLY B C 1
ATOM 4340 O O . GLY B 1 204 ? -15.703 -11.477 -10.875 1 95.44 204 GLY B O 1
ATOM 4341 N N . TYR B 1 205 ? -14.039 -12.117 -9.609 1 95.12 205 TYR B N 1
ATOM 4342 C CA . TYR B 1 205 ? -13.211 -12.703 -10.664 1 95.12 205 TYR B CA 1
ATOM 4343 C C . TYR B 1 205 ? -12.734 -14.094 -10.273 1 95.12 205 TYR B C 1
ATOM 4345 O O . TYR B 1 205 ? -12.117 -14.266 -9.211 1 95.12 205 TYR B O 1
ATOM 4353 N N . GLU B 1 206 ? -12.969 -15.047 -11.07 1 94.06 206 GLU B N 1
ATOM 4354 C CA . GLU B 1 206 ? -12.594 -16.422 -10.758 1 94.06 206 GLU B CA 1
ATOM 4355 C C . GLU B 1 206 ? -11.742 -17.031 -11.867 1 94.06 206 GLU B C 1
ATOM 4357 O O . GLU B 1 206 ? -12.07 -16.906 -13.047 1 94.06 206 GLU B O 1
ATOM 4362 N N . PHE B 1 207 ? -10.625 -17.562 -11.453 1 94 207 PHE B N 1
ATOM 4363 C CA . PHE B 1 207 ? -9.797 -18.344 -12.359 1 94 207 PHE B CA 1
ATOM 4364 C C . PHE B 1 207 ? -10.234 -19.812 -12.375 1 94 207 PHE B C 1
ATOM 4366 O O . PHE B 1 207 ? -10.375 -20.422 -11.32 1 94 207 PHE B O 1
ATOM 4373 N N . LYS B 1 208 ? -10.469 -20.328 -13.438 1 86.38 208 LYS B N 1
ATOM 4374 C CA . LYS B 1 208 ? -10.93 -21.719 -13.523 1 86.38 208 LYS B CA 1
ATOM 4375 C C . LYS B 1 208 ? -9.758 -22.672 -13.656 1 86.38 208 LYS B C 1
ATOM 4377 O O . LYS B 1 208 ? -9.625 -23.609 -12.859 1 86.38 208 LYS B O 1
ATOM 4382 N N . ASN B 1 209 ? -8.93 -22.531 -14.664 1 91.19 209 ASN B N 1
ATOM 4383 C CA . ASN B 1 209 ? -7.797 -23.406 -14.93 1 91.19 209 ASN B CA 1
ATOM 4384 C C . ASN B 1 209 ? -6.555 -22.625 -15.32 1 91.19 209 ASN B C 1
ATOM 4386 O O . ASN B 1 209 ? -6.059 -22.75 -16.438 1 91.19 209 ASN B O 1
ATOM 4390 N N . PRO B 1 210 ? -6.043 -21.875 -14.328 1 95.44 210 PRO B N 1
ATOM 4391 C CA . PRO B 1 210 ? -4.805 -21.141 -14.625 1 95.44 210 PRO B CA 1
ATOM 4392 C C . PRO B 1 210 ? -3.627 -22.078 -14.891 1 95.44 210 PRO B C 1
ATOM 4394 O O . PRO B 1 210 ? -3.396 -23.016 -14.133 1 95.44 210 PRO B O 1
ATOM 4397 N N . GLN B 1 211 ? -2.869 -21.797 -15.969 1 93.94 211 GLN B N 1
ATOM 4398 C CA . GLN B 1 211 ? -1.76 -22.672 -16.359 1 93.94 211 GLN B CA 1
ATOM 4399 C C . GLN B 1 211 ? -0.652 -21.875 -17.047 1 93.94 211 GLN B C 1
ATOM 4401 O O . GLN B 1 211 ? -0.886 -20.766 -17.531 1 93.94 211 GLN B O 1
ATOM 4406 N N . ILE B 1 212 ? 0.502 -22.453 -17.047 1 95.12 212 ILE B N 1
ATOM 4407 C CA . ILE B 1 212 ? 1.643 -21.922 -17.781 1 95.12 212 ILE B CA 1
ATOM 4408 C C . ILE B 1 212 ? 1.799 -22.703 -19.094 1 95.12 212 ILE B C 1
ATOM 4410 O O . ILE B 1 212 ? 1.854 -23.922 -19.094 1 95.12 212 ILE B O 1
ATOM 4414 N N . GLU B 1 213 ? 1.79 -22 -20.172 1 95 213 GLU B N 1
ATOM 4415 C CA . GLU B 1 213 ? 2.047 -22.609 -21.469 1 95 213 GLU B CA 1
ATOM 4416 C C . GLU B 1 213 ? 3.426 -22.219 -22 1 95 213 GLU B C 1
ATOM 4418 O O . GLU B 1 213 ? 3.809 -21.047 -21.953 1 95 213 GLU B O 1
ATOM 4423 N N . SER B 1 214 ? 4.102 -23.172 -22.469 1 94.06 214 SER B N 1
ATOM 4424 C CA . SER B 1 214 ? 5.438 -22.938 -23.016 1 94.06 214 SER B CA 1
ATOM 4425 C C . SER B 1 214 ? 5.391 -22.031 -24.234 1 94.06 214 SER B C 1
ATOM 4427 O O . SER B 1 214 ? 4.445 -22.094 -25.031 1 94.06 214 SER B O 1
ATOM 4429 N N . TYR B 1 215 ? 6.477 -21.266 -24.391 1 96.12 215 TYR B N 1
ATOM 4430 C CA . TYR B 1 215 ? 6.602 -20.453 -25.609 1 96.12 215 TYR B CA 1
ATOM 4431 C C . TYR B 1 215 ? 6.602 -21.328 -26.859 1 96.12 215 TYR B C 1
ATOM 4433 O O . TYR B 1 215 ? 6.305 -20.844 -27.953 1 96.12 215 TYR B O 1
ATOM 4441 N N . GLU B 1 216 ? 6.859 -22.578 -26.703 1 96.44 216 GLU B N 1
ATOM 4442 C CA . GLU B 1 216 ? 6.965 -23.516 -27.812 1 96.44 216 GLU B CA 1
ATOM 4443 C C . GLU B 1 216 ? 5.617 -23.703 -28.516 1 96.44 216 GLU B C 1
ATOM 4445 O O . GLU B 1 216 ? 5.559 -24.188 -29.641 1 96.44 216 GLU B O 1
ATOM 4450 N N . LYS B 1 217 ? 4.625 -23.359 -27.812 1 96.31 217 LYS B N 1
ATOM 4451 C CA . LYS B 1 217 ? 3.289 -23.531 -28.391 1 96.31 217 LYS B CA 1
ATOM 4452 C C . LYS B 1 217 ? 2.971 -22.406 -29.375 1 96.31 217 LYS B C 1
ATOM 4454 O O . LYS B 1 217 ? 1.963 -22.453 -30.078 1 96.31 217 LYS B O 1
ATOM 4459 N N . ALA B 1 218 ? 3.824 -21.469 -29.422 1 98.19 218 ALA B N 1
ATOM 4460 C CA . ALA B 1 218 ? 3.637 -20.375 -30.375 1 98.19 218 ALA B CA 1
ATOM 4461 C C . ALA B 1 218 ? 4.145 -20.766 -31.766 1 98.19 218 ALA B C 1
ATOM 4463 O O . ALA B 1 218 ? 4.898 -21.734 -31.906 1 98.19 218 ALA B O 1
ATOM 4464 N N . ILE B 1 219 ? 3.654 -20.031 -32.781 1 98.69 219 ILE B N 1
ATOM 4465 C CA . ILE B 1 219 ? 4.164 -20.094 -34.125 1 98.69 219 ILE B CA 1
ATOM 4466 C C . ILE B 1 219 ? 5.109 -18.922 -34.375 1 98.69 219 ILE B C 1
ATOM 4468 O O . ILE B 1 219 ? 4.785 -17.781 -34.094 1 98.69 219 ILE B O 1
ATOM 4472 N N . PHE B 1 220 ? 6.258 -19.25 -35 1 98.75 220 PHE B N 1
ATOM 4473 C CA . PHE B 1 220 ? 7.312 -18.25 -35.094 1 98.75 220 PHE B CA 1
ATOM 4474 C C . PHE B 1 220 ? 7.543 -17.875 -36.562 1 98.75 220 PHE B C 1
ATOM 4476 O O . PHE B 1 220 ? 7.605 -18.734 -37.438 1 98.75 220 PHE B O 1
ATOM 4483 N N . TYR B 1 221 ? 7.594 -16.641 -36.812 1 98.75 221 TYR B N 1
ATOM 4484 C CA . TYR B 1 221 ? 7.883 -16.094 -38.125 1 98.75 221 TYR B CA 1
ATOM 4485 C C . TYR B 1 221 ? 9.125 -15.203 -38.094 1 98.75 221 TYR B C 1
ATOM 4487 O O . TYR B 1 221 ? 9.141 -14.188 -37.375 1 98.75 221 TYR B O 1
ATOM 4495 N N . GLY B 1 222 ? 10.117 -15.633 -38.812 1 98.56 222 GLY B N 1
ATOM 4496 C CA . GLY B 1 222 ? 11.344 -14.859 -38.844 1 98.56 222 GLY B CA 1
ATOM 4497 C C . GLY B 1 222 ? 12.523 -15.578 -38.219 1 98.56 222 GLY B C 1
ATOM 4498 O O . GLY B 1 222 ? 12.734 -16.766 -38.469 1 98.56 222 GLY B O 1
ATOM 4499 N N . HIS B 1 223 ? 13.359 -14.906 -37.406 1 98.56 223 HIS B N 1
ATOM 4500 C CA . HIS B 1 223 ? 14.664 -15.375 -36.969 1 98.56 223 HIS B CA 1
ATOM 4501 C C . HIS B 1 223 ? 14.664 -15.664 -35.469 1 98.56 223 HIS B C 1
ATOM 4503 O O . HIS B 1 223 ? 15.609 -15.305 -34.75 1 98.56 223 HIS B O 1
ATOM 4509 N N . TRP B 1 224 ? 13.555 -16.156 -35.031 1 98.56 224 TRP B N 1
ATOM 4510 C CA . TRP B 1 224 ? 13.477 -16.5 -33.594 1 98.56 224 TRP B CA 1
ATOM 4511 C C . TRP B 1 224 ? 14.438 -17.625 -33.25 1 98.56 224 TRP B C 1
ATOM 4513 O O . TRP B 1 224 ? 14.617 -18.562 -34.031 1 98.56 224 TRP B O 1
ATOM 4523 N N . ARG B 1 225 ? 15.047 -17.578 -32.062 1 98.44 225 ARG B N 1
ATOM 4524 C CA . ARG B 1 225 ? 15.938 -18.594 -31.531 1 98.44 225 ARG B CA 1
ATOM 4525 C C . ARG B 1 225 ? 15.656 -18.844 -30.047 1 98.44 225 ARG B C 1
ATOM 4527 O O . ARG B 1 225 ? 15.008 -18.047 -29.391 1 98.44 225 ARG B O 1
ATOM 4534 N N . GLU B 1 226 ? 16.047 -20 -29.609 1 97.38 226 GLU B N 1
ATOM 4535 C CA . GLU B 1 226 ? 15.953 -20.328 -28.203 1 97.38 226 GLU B CA 1
ATOM 4536 C C . GLU B 1 226 ? 17.203 -19.875 -27.453 1 97.38 226 GLU B C 1
ATOM 4538 O O . GLU B 1 226 ? 18.328 -20.031 -27.938 1 97.38 226 GLU B O 1
ATOM 4543 N N . GLU B 1 227 ? 17 -19.188 -26.375 1 96.31 227 GLU B N 1
ATOM 4544 C CA . GLU B 1 227 ? 18.109 -18.797 -25.516 1 96.31 227 GLU B CA 1
ATOM 4545 C C . GLU B 1 227 ? 17.875 -19.234 -24.078 1 96.31 227 GLU B C 1
ATOM 4547 O O . GLU B 1 227 ? 16.734 -19.281 -23.609 1 96.31 227 GLU B O 1
ATOM 4552 N N . ASN B 1 228 ? 18.953 -19.625 -23.406 1 93.62 228 ASN B N 1
ATOM 4553 C CA . ASN B 1 228 ? 18.922 -19.906 -21.984 1 93.62 228 ASN B CA 1
ATOM 4554 C C . ASN B 1 228 ? 19.062 -18.625 -21.156 1 93.62 228 ASN B C 1
ATOM 4556 O O . ASN B 1 228 ? 20.094 -17.938 -21.234 1 93.62 228 ASN B O 1
ATOM 4560 N N . MET B 1 229 ? 18.047 -18.266 -20.438 1 89.5 229 MET B N 1
ATOM 4561 C CA . MET B 1 229 ? 18.031 -17.016 -19.672 1 89.5 229 MET B CA 1
ATOM 4562 C C . MET B 1 229 ? 18.656 -17.234 -18.297 1 89.5 229 MET B C 1
ATOM 4564 O O . MET B 1 229 ? 18.938 -16.266 -17.594 1 89.5 229 MET B O 1
ATOM 4568 N N . ASN B 1 230 ? 18.859 -18.438 -17.844 1 84.88 230 ASN B N 1
ATOM 4569 C CA . ASN B 1 230 ? 19.453 -18.812 -16.562 1 84.88 230 ASN B CA 1
ATOM 4570 C C . ASN B 1 230 ? 18.672 -18.25 -15.391 1 84.88 230 ASN B C 1
ATOM 4572 O O . ASN B 1 230 ? 19.25 -17.703 -14.453 1 84.88 230 ASN B O 1
ATOM 4576 N N . ILE B 1 231 ? 17.375 -18.125 -15.445 1 86.94 231 ILE B N 1
ATOM 4577 C CA . ILE B 1 231 ? 16.469 -17.781 -14.352 1 86.94 231 ILE B CA 1
ATOM 4578 C C . ILE B 1 231 ? 15.656 -19.016 -13.953 1 86.94 231 ILE B C 1
ATOM 4580 O O . ILE B 1 231 ? 14.5 -19.156 -14.352 1 86.94 231 ILE B O 1
ATOM 4584 N N . PRO B 1 232 ? 16.25 -19.703 -13.102 1 80 232 PRO B N 1
ATOM 4585 C CA . PRO B 1 232 ? 15.641 -21 -12.789 1 80 232 PRO B CA 1
ATOM 4586 C C . PRO B 1 232 ? 14.219 -20.875 -12.234 1 80 232 PRO B C 1
ATOM 4588 O O . PRO B 1 232 ? 13.938 -19.938 -11.477 1 80 232 PRO B O 1
ATOM 4591 N N . LYS B 1 233 ? 13.375 -21.797 -12.594 1 85 233 LYS B N 1
ATOM 4592 C CA . LYS B 1 233 ? 12.008 -22 -12.125 1 85 233 LYS B CA 1
ATOM 4593 C C . LYS B 1 233 ? 11.062 -20.938 -12.68 1 85 233 LYS B C 1
ATOM 4595 O O . LYS B 1 233 ? 9.844 -21.109 -12.641 1 85 233 LYS B O 1
ATOM 4600 N N . ARG B 1 234 ? 11.641 -19.859 -13.266 1 87.5 234 ARG B N 1
ATOM 4601 C CA . ARG B 1 234 ? 10.812 -18.828 -13.875 1 87.5 234 ARG B CA 1
ATOM 4602 C C . ARG B 1 234 ? 10.797 -18.938 -15.391 1 87.5 234 ARG B C 1
ATOM 4604 O O . ARG B 1 234 ? 9.781 -19.312 -15.984 1 87.5 234 ARG B O 1
ATOM 4611 N N . ILE B 1 235 ? 11.977 -18.625 -15.93 1 86.88 235 ILE B N 1
ATOM 4612 C CA . ILE B 1 235 ? 12.219 -18.719 -17.359 1 86.88 235 ILE B CA 1
ATOM 4613 C C . ILE B 1 235 ? 13.602 -19.328 -17.609 1 86.88 235 ILE B C 1
ATOM 4615 O O . ILE B 1 235 ? 14.609 -18.625 -17.578 1 86.88 235 ILE B O 1
ATOM 4619 N N . GLU B 1 236 ? 13.586 -20.609 -17.828 1 86.56 236 GLU B N 1
ATOM 4620 C CA . GLU B 1 236 ? 14.867 -21.234 -18.156 1 86.56 236 GLU B CA 1
ATOM 4621 C C . GLU B 1 236 ? 15.234 -21.016 -19.609 1 86.56 236 GLU B C 1
ATOM 4623 O O . GLU B 1 236 ? 16.297 -20.484 -19.922 1 86.56 236 GLU B O 1
ATOM 4628 N N . LEU B 1 237 ? 14.281 -21.25 -20.406 1 93.62 237 LEU B N 1
ATOM 4629 C CA . LEU B 1 237 ? 14.414 -21.047 -21.844 1 93.62 237 LEU B CA 1
ATOM 4630 C C . LEU B 1 237 ? 13.383 -20.047 -22.359 1 93.62 237 LEU B C 1
ATOM 4632 O O . LEU B 1 237 ? 12.266 -19.984 -21.828 1 93.62 237 LEU B O 1
ATOM 4636 N N . SER B 1 238 ? 13.812 -19.266 -23.375 1 96.62 238 SER B N 1
ATOM 4637 C CA . SER B 1 238 ? 12.914 -18.281 -23.969 1 96.62 238 SER B CA 1
ATOM 4638 C C . SER B 1 238 ? 13.031 -18.281 -25.484 1 96.62 238 SER B C 1
ATOM 4640 O O . SER B 1 238 ? 14.039 -18.703 -26.047 1 96.62 238 SER B O 1
ATOM 4642 N N . ALA B 1 239 ? 12.031 -17.938 -26.125 1 98.31 239 ALA B N 1
ATOM 4643 C CA . ALA B 1 239 ? 12.078 -17.547 -27.531 1 98.31 239 ALA B CA 1
ATOM 4644 C C . ALA B 1 239 ? 12.539 -16.094 -27.688 1 98.31 239 ALA B C 1
ATOM 4646 O O . ALA B 1 239 ? 11.961 -15.188 -27.094 1 98.31 239 ALA B O 1
ATOM 4647 N N . VAL B 1 240 ? 13.555 -15.891 -28.562 1 98.44 240 VAL B N 1
ATOM 4648 C CA . VAL B 1 240 ? 14.164 -14.57 -28.641 1 98.44 240 VAL B CA 1
ATOM 4649 C C . VAL B 1 240 ? 14.266 -14.125 -30.109 1 98.44 240 VAL B C 1
ATOM 4651 O O . VAL B 1 240 ? 14.578 -14.938 -30.984 1 98.44 240 VAL B O 1
ATOM 4654 N N . SER B 1 241 ? 13.961 -12.969 -30.391 1 98.62 241 SER B N 1
ATOM 4655 C CA . SER B 1 241 ? 14.305 -12.32 -31.656 1 98.62 241 SER B CA 1
ATOM 4656 C C . SER B 1 241 ? 14.695 -10.867 -31.438 1 98.62 241 SER B C 1
ATOM 4658 O O . SER B 1 241 ? 14.188 -10.203 -30.531 1 98.62 241 SER B O 1
ATOM 4660 N N . ASP B 1 242 ? 15.641 -10.406 -32.156 1 98 242 ASP B N 1
ATOM 4661 C CA . ASP B 1 242 ? 16.016 -9 -32.188 1 98 242 ASP B CA 1
ATOM 4662 C C . ASP B 1 242 ? 15.961 -8.414 -33.594 1 98 242 ASP B C 1
ATOM 4664 O O . ASP B 1 242 ? 16.531 -7.359 -33.844 1 98 242 ASP B O 1
ATOM 4668 N N . VAL B 1 243 ? 15.336 -9.133 -34.438 1 98.25 243 VAL B N 1
ATOM 4669 C CA . VAL B 1 243 ? 15.203 -8.695 -35.812 1 98.25 243 VAL B CA 1
ATOM 4670 C C . VAL B 1 243 ? 13.852 -8.016 -36.031 1 98.25 243 VAL B C 1
ATOM 4672 O O . VAL B 1 243 ? 12.805 -8.633 -35.812 1 98.25 243 VAL B O 1
ATOM 4675 N N . VAL B 1 244 ? 13.867 -6.801 -36.531 1 98.06 244 VAL B N 1
ATOM 4676 C CA . VAL B 1 244 ? 12.672 -6 -36.75 1 98.06 244 VAL B CA 1
ATOM 4677 C C . VAL B 1 244 ? 11.734 -6.727 -37.719 1 98.06 244 VAL B C 1
ATOM 4679 O O . VAL B 1 244 ? 12.18 -7.238 -38.75 1 98.06 244 VAL B O 1
ATOM 4682 N N . GLY B 1 245 ? 10.477 -6.781 -37.312 1 98.06 245 GLY B N 1
ATOM 4683 C CA . GLY B 1 245 ? 9.484 -7.387 -38.188 1 98.06 245 GLY B CA 1
ATOM 4684 C C . GLY B 1 245 ? 9.172 -8.828 -37.844 1 98.06 245 GLY B C 1
ATOM 4685 O O . GLY B 1 245 ? 8.141 -9.359 -38.25 1 98.06 245 GLY B O 1
ATOM 4686 N N . ASP B 1 246 ? 10.141 -9.547 -37.125 1 98.75 246 ASP B N 1
ATOM 4687 C CA . ASP B 1 246 ? 9.852 -10.891 -36.656 1 98.75 246 ASP B CA 1
ATOM 4688 C C . ASP B 1 246 ? 8.648 -10.891 -35.719 1 98.75 246 ASP B C 1
ATOM 4690 O O . ASP B 1 246 ? 8.461 -9.953 -34.938 1 98.75 246 ASP B O 1
ATOM 4694 N N . TYR B 1 247 ? 7.848 -11.883 -35.75 1 98.62 247 TYR B N 1
ATOM 4695 C CA . TYR B 1 247 ? 6.73 -11.953 -34.812 1 98.62 247 TYR B CA 1
ATOM 4696 C C . TYR B 1 247 ? 6.398 -13.398 -34.469 1 98.62 247 TYR B C 1
ATOM 4698 O O . TYR B 1 247 ? 6.832 -14.32 -35.156 1 98.62 247 TYR B O 1
ATOM 4706 N N . LEU B 1 248 ? 5.754 -13.625 -33.375 1 98.69 248 LEU B N 1
ATOM 4707 C CA . LEU B 1 248 ? 5.195 -14.922 -32.969 1 98.69 248 LEU B CA 1
ATOM 4708 C C . LEU B 1 248 ? 3.684 -14.828 -32.812 1 98.69 248 LEU B C 1
ATOM 4710 O O . LEU B 1 248 ? 3.145 -13.742 -32.562 1 98.69 248 LEU B O 1
ATOM 4714 N N . GLU B 1 249 ? 3.047 -15.953 -33.062 1 98.69 249 GLU B N 1
ATOM 4715 C CA . GLU B 1 249 ? 1.604 -16.109 -32.875 1 98.69 249 GLU B CA 1
ATOM 4716 C C . GLU B 1 249 ? 1.287 -17.156 -31.812 1 98.69 249 GLU B C 1
ATOM 4718 O O . GLU B 1 249 ? 1.812 -18.281 -31.859 1 98.69 249 GLU B O 1
ATOM 4723 N N . PHE B 1 250 ? 0.497 -16.797 -30.859 1 98 250 PHE B N 1
ATOM 4724 C CA . PHE B 1 250 ? 0.068 -17.703 -29.812 1 98 250 PHE B CA 1
ATOM 4725 C C . PHE B 1 250 ? -1.452 -17.734 -29.703 1 98 250 PHE B C 1
ATOM 4727 O O . PHE B 1 250 ? -2.08 -16.703 -29.422 1 98 250 PHE B O 1
ATOM 4734 N N . ASN B 1 251 ? -1.989 -18.906 -29.938 1 96.56 251 ASN B N 1
ATOM 4735 C CA . ASN B 1 251 ? -3.43 -19.125 -29.828 1 96.56 251 ASN B CA 1
ATOM 4736 C C . ASN B 1 251 ? -3.809 -19.75 -28.5 1 96.56 251 ASN B C 1
ATOM 4738 O O . ASN B 1 251 ? -3.15 -20.672 -28.031 1 96.56 251 ASN B O 1
ATOM 4742 N N . PHE B 1 252 ? -4.789 -19.172 -27.859 1 94.88 252 PHE B N 1
ATOM 4743 C CA . PHE B 1 252 ? -5.227 -19.688 -26.562 1 94.88 252 PHE B CA 1
ATOM 4744 C C . PHE B 1 252 ? -6.73 -19.5 -26.391 1 94.88 252 PHE B C 1
ATOM 4746 O O . PHE B 1 252 ? -7.379 -18.844 -27.203 1 94.88 252 PHE B O 1
ATOM 4753 N N . LYS B 1 253 ? -7.301 -20.188 -25.422 1 93.75 253 LYS B N 1
ATOM 4754 C CA . LYS B 1 253 ? -8.703 -20.031 -25.047 1 93.75 253 LYS B CA 1
ATOM 4755 C C . LYS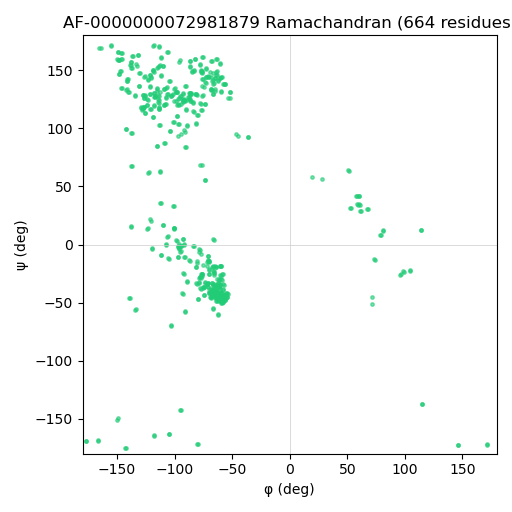 B 1 253 ? -8.828 -19.625 -23.578 1 93.75 253 LYS B C 1
ATOM 4757 O O . LYS B 1 253 ? -8.211 -20.219 -22.703 1 93.75 253 LYS B O 1
ATOM 4762 N N . GLY B 1 254 ? -9.586 -18.594 -23.375 1 93.06 254 GLY B N 1
ATOM 4763 C CA . GLY B 1 254 ? -9.844 -18.234 -22 1 93.06 254 GLY B CA 1
ATOM 4764 C C . GLY B 1 254 ? -9.977 -16.734 -21.781 1 93.06 254 GLY B C 1
ATOM 4765 O O . GLY B 1 254 ? -10.039 -15.969 -22.75 1 93.06 254 GLY B O 1
ATOM 4766 N N . LYS B 1 255 ? -10.062 -16.266 -20.578 1 94.44 255 LYS B N 1
ATOM 4767 C CA . LYS B 1 255 ? -10.438 -14.891 -20.25 1 94.44 255 LYS B CA 1
ATOM 4768 C C . LYS B 1 255 ? -9.234 -14.094 -19.766 1 94.44 255 LYS B C 1
ATOM 4770 O O . LYS B 1 255 ? -9.367 -12.93 -19.375 1 94.44 255 LYS B O 1
ATOM 4775 N N . TYR B 1 256 ? -8.078 -14.789 -19.719 1 96.06 256 TYR B N 1
ATOM 4776 C CA . TYR B 1 256 ? -6.891 -14.133 -19.188 1 96.06 256 TYR B CA 1
ATOM 4777 C C . TYR B 1 256 ? -5.652 -14.523 -19.984 1 96.06 256 TYR B C 1
ATOM 4779 O O . TYR B 1 256 ? -5.496 -15.68 -20.375 1 96.06 256 TYR B O 1
ATOM 4787 N N . ILE B 1 257 ? -4.762 -13.539 -20.203 1 95.75 257 ILE B N 1
ATOM 4788 C CA . ILE B 1 257 ? -3.48 -13.852 -20.812 1 95.75 257 ILE B CA 1
ATOM 4789 C C . ILE B 1 257 ? -2.395 -12.945 -20.25 1 95.75 257 ILE B C 1
ATOM 4791 O O . ILE B 1 257 ? -2.635 -11.758 -20 1 95.75 257 ILE B O 1
ATOM 4795 N N . SER B 1 258 ? -1.35 -13.484 -19.938 1 96.38 258 SER B N 1
ATOM 4796 C CA . SER B 1 258 ? -0.084 -12.82 -19.656 1 96.38 258 SER B CA 1
ATOM 4797 C C . SER B 1 258 ? 1.086 -13.555 -20.297 1 96.38 258 SER B C 1
ATOM 4799 O O . SER B 1 258 ? 0.92 -14.648 -20.844 1 96.38 258 SER B O 1
ATOM 4801 N N . ALA B 1 259 ? 2.189 -12.898 -20.422 1 96.44 259 ALA B N 1
ATOM 4802 C CA . ALA B 1 259 ? 3.406 -13.523 -20.938 1 96.44 259 ALA B CA 1
ATOM 4803 C C . ALA B 1 259 ? 4.613 -13.164 -20.078 1 96.44 259 ALA B C 1
ATOM 4805 O O . ALA B 1 259 ? 4.82 -11.992 -19.75 1 96.44 259 ALA B O 1
ATOM 4806 N N . LEU B 1 260 ? 5.324 -14.188 -19.656 1 95.62 260 LEU B N 1
ATOM 4807 C CA . LEU B 1 260 ? 6.586 -13.906 -18.984 1 95.62 260 LEU B CA 1
ATOM 4808 C C . LEU B 1 260 ? 7.672 -13.531 -19.984 1 95.62 260 LEU B C 1
ATOM 4810 O O . LEU B 1 260 ? 7.973 -14.297 -20.906 1 95.62 260 LEU B O 1
ATOM 4814 N N . ALA B 1 261 ? 8.203 -12.367 -19.812 1 95.81 261 ALA B N 1
ATOM 4815 C CA . ALA B 1 261 ? 9.211 -11.836 -20.734 1 95.81 261 ALA B CA 1
ATOM 4816 C C . ALA B 1 261 ? 10.414 -11.281 -19.969 1 95.81 261 ALA B C 1
ATOM 4818 O O . ALA B 1 261 ? 10.359 -11.109 -18.75 1 95.81 261 ALA B O 1
ATOM 4819 N N . ILE B 1 262 ? 11.469 -11.133 -20.734 1 95.19 262 ILE B N 1
ATOM 4820 C CA . ILE B 1 262 ? 12.664 -10.5 -20.188 1 95.19 262 ILE B CA 1
ATOM 4821 C C . ILE B 1 262 ? 12.695 -9.023 -20.578 1 95.19 262 ILE B C 1
ATOM 4823 O O . ILE B 1 262 ? 12.43 -8.672 -21.734 1 95.19 262 ILE B O 1
ATOM 4827 N N . VAL B 1 263 ? 12.93 -8.195 -19.625 1 95.06 263 VAL B N 1
ATOM 4828 C CA . VAL B 1 263 ? 13.102 -6.77 -19.875 1 95.06 263 VAL B CA 1
ATOM 4829 C C . VAL B 1 263 ? 14.531 -6.348 -19.516 1 95.06 263 VAL B C 1
ATOM 4831 O O . VAL B 1 263 ? 15.164 -6.961 -18.656 1 95.06 263 VAL B O 1
ATOM 4834 N N . GLY B 1 264 ? 14.992 -5.316 -20.203 1 95.44 264 GLY B N 1
ATOM 4835 C CA . GLY B 1 264 ? 16.359 -4.871 -19.953 1 95.44 264 GLY B CA 1
ATOM 4836 C C . GLY B 1 264 ? 16.828 -3.828 -20.938 1 95.44 264 GLY B C 1
ATOM 4837 O O . GLY B 1 264 ? 16.062 -3.354 -21.781 1 95.44 264 GLY B O 1
ATOM 4838 N N . ARG B 1 265 ? 18.078 -3.508 -20.859 1 96.56 265 ARG B N 1
ATOM 4839 C CA . ARG B 1 265 ? 18.672 -2.406 -21.594 1 96.56 265 ARG B CA 1
ATOM 4840 C C . ARG B 1 265 ? 18.734 -2.727 -23.094 1 96.56 265 ARG B C 1
ATOM 4842 O O . ARG B 1 265 ? 18.812 -1.82 -23.922 1 96.56 265 ARG B O 1
ATOM 4849 N N . GLU B 1 266 ? 18.766 -4.004 -23.453 1 96.12 266 GLU B N 1
ATOM 4850 C CA . GLU B 1 266 ? 18.891 -4.41 -24.844 1 96.12 266 GLU B CA 1
ATOM 4851 C C . GLU B 1 266 ? 17.516 -4.68 -25.469 1 96.12 266 GLU B C 1
ATOM 4853 O O . GLU B 1 266 ? 17.422 -5.02 -26.641 1 96.12 266 GLU B O 1
ATOM 4858 N N . CYS B 1 267 ? 16.5 -4.535 -24.656 1 97.5 267 CYS B N 1
ATOM 4859 C CA . CYS B 1 267 ? 15.172 -4.934 -25.125 1 97.5 267 CYS B CA 1
ATOM 4860 C C . CYS B 1 267 ? 14.508 -3.814 -25.906 1 97.5 267 CYS B C 1
ATOM 4862 O O . CYS B 1 267 ? 14.82 -2.639 -25.719 1 97.5 267 CYS B O 1
ATOM 4864 N N . GLY B 1 268 ? 13.719 -4.27 -26.828 1 97.38 268 GLY B N 1
ATOM 4865 C CA . GLY B 1 268 ? 13.039 -3.324 -27.703 1 97.38 268 GLY B CA 1
ATOM 4866 C C . GLY B 1 268 ? 11.57 -3.158 -27.375 1 97.38 268 GLY B C 1
ATOM 4867 O O . GLY B 1 268 ? 11.156 -3.381 -26.234 1 97.38 268 GLY B O 1
ATOM 4868 N N . ILE B 1 269 ? 10.891 -2.598 -28.375 1 98.12 269 ILE B N 1
ATOM 4869 C CA . ILE B 1 269 ? 9.453 -2.395 -28.266 1 98.12 269 ILE B CA 1
ATOM 4870 C C . ILE B 1 269 ? 8.711 -3.566 -28.922 1 98.12 269 ILE B C 1
ATOM 4872 O O . ILE B 1 269 ? 9.055 -3.984 -30.031 1 98.12 269 ILE B O 1
ATOM 4876 N N . ALA B 1 270 ? 7.801 -4.164 -28.188 1 98.06 270 ALA B N 1
ATOM 4877 C CA . ALA B 1 270 ? 6.934 -5.211 -28.719 1 98.06 270 ALA B CA 1
ATOM 4878 C C . ALA B 1 270 ? 5.621 -4.625 -29.234 1 98.06 270 ALA B C 1
ATOM 4880 O O . ALA B 1 270 ? 4.918 -3.922 -28.5 1 98.06 270 ALA B O 1
ATOM 4881 N N . GLU B 1 271 ? 5.285 -4.859 -30.438 1 98.19 271 GLU B N 1
ATOM 4882 C CA . GLU B 1 271 ? 3.949 -4.594 -30.953 1 98.19 271 GLU B CA 1
ATOM 4883 C C . GLU B 1 271 ? 3.012 -5.766 -30.688 1 98.19 271 GLU B C 1
ATOM 4885 O O . GLU B 1 271 ? 3.279 -6.891 -31.125 1 98.19 271 GLU B O 1
ATOM 4890 N N . ILE B 1 272 ? 1.952 -5.449 -30.031 1 98.12 272 ILE B N 1
ATOM 4891 C CA . ILE B 1 272 ? 1.014 -6.484 -29.609 1 98.12 272 ILE B CA 1
ATOM 4892 C C . ILE B 1 272 ? -0.275 -6.371 -30.422 1 98.12 272 ILE B C 1
ATOM 4894 O O . ILE B 1 272 ? -0.783 -5.27 -30.641 1 98.12 272 ILE B O 1
ATOM 4898 N N . ASN B 1 273 ? -0.75 -7.492 -30.906 1 98.06 273 ASN B N 1
ATOM 4899 C CA . ASN B 1 273 ? -2.08 -7.59 -31.5 1 98.06 273 ASN B CA 1
ATOM 4900 C C . ASN B 1 273 ? -2.873 -8.75 -30.906 1 98.06 273 ASN B C 1
ATOM 4902 O O . ASN B 1 273 ? -2.42 -9.898 -30.953 1 98.06 273 ASN B O 1
ATOM 4906 N N . LEU B 1 274 ? -3.967 -8.453 -30.281 1 97.75 274 LEU B N 1
ATOM 4907 C CA . LEU B 1 274 ? -4.871 -9.469 -29.75 1 97.75 274 LEU B CA 1
ATOM 4908 C C . LEU B 1 274 ? -6.246 -9.359 -30.406 1 97.75 274 LEU B C 1
ATOM 4910 O O . LEU B 1 274 ? -7.012 -8.445 -30.109 1 97.75 274 LEU B O 1
ATOM 4914 N N . ASP B 1 275 ? -6.574 -10.352 -31.25 1 97.5 275 ASP B N 1
ATOM 4915 C CA . ASP B 1 275 ? -7.852 -10.398 -31.953 1 97.5 275 ASP B CA 1
ATOM 4916 C C . ASP B 1 275 ? -8.117 -9.094 -32.688 1 97.5 275 ASP B C 1
ATOM 4918 O O . ASP B 1 275 ? -9.234 -8.57 -32.656 1 97.5 275 ASP B O 1
ATOM 4922 N N . GLY B 1 276 ? -7.074 -8.43 -33.156 1 96.44 276 GLY B N 1
ATOM 4923 C CA . GLY B 1 276 ? -7.246 -7.223 -33.969 1 96.44 276 GLY B CA 1
ATOM 4924 C C . GLY B 1 276 ? -6.949 -5.953 -33.188 1 96.44 276 GLY B C 1
ATOM 4925 O O . GLY B 1 276 ? -6.715 -4.898 -33.781 1 96.44 276 GLY B O 1
ATOM 4926 N N . ALA B 1 277 ? -7.016 -5.984 -31.891 1 95.88 277 ALA B N 1
ATOM 4927 C CA . ALA B 1 277 ? -6.676 -4.816 -31.078 1 95.88 277 ALA B CA 1
ATOM 4928 C C . ALA B 1 277 ? -5.168 -4.699 -30.891 1 95.88 277 ALA B C 1
ATOM 4930 O O . ALA B 1 277 ? -4.504 -5.668 -30.5 1 95.88 277 ALA B O 1
ATOM 4931 N N . SER B 1 278 ? -4.648 -3.486 -31.172 1 96.19 278 SER B N 1
ATOM 4932 C CA . SER B 1 278 ? -3.199 -3.326 -31.188 1 96.19 278 SER B CA 1
ATOM 4933 C C . SER B 1 278 ? -2.73 -2.449 -30.031 1 96.19 278 SER B C 1
ATOM 4935 O O . SER B 1 278 ? -3.467 -1.573 -29.562 1 96.19 278 SER B O 1
ATOM 4937 N N . ALA B 1 279 ? -1.61 -2.77 -29.531 1 95.62 279 ALA B N 1
ATOM 4938 C CA . ALA B 1 279 ? -0.922 -1.972 -28.516 1 95.62 279 ALA B CA 1
ATOM 4939 C C . ALA B 1 279 ? 0.592 -2.123 -28.641 1 95.62 279 ALA B C 1
ATOM 4941 O O . ALA B 1 279 ? 1.08 -2.943 -29.422 1 95.62 279 ALA B O 1
ATOM 4942 N N . ILE B 1 280 ? 1.323 -1.271 -28.016 1 96.06 280 ILE B N 1
ATOM 4943 C CA . ILE B 1 280 ? 2.777 -1.379 -27.984 1 96.06 280 ILE B CA 1
ATOM 4944 C C . ILE B 1 280 ? 3.256 -1.501 -26.531 1 96.06 280 ILE B C 1
ATOM 4946 O O . ILE B 1 280 ? 2.662 -0.917 -25.625 1 96.06 280 ILE B O 1
ATOM 4950 N N . LEU B 1 281 ? 4.262 -2.268 -26.312 1 96.56 281 LEU B N 1
ATOM 4951 C CA . LEU B 1 281 ? 4.906 -2.412 -25.016 1 96.56 281 LEU B CA 1
ATOM 4952 C C . LEU B 1 281 ? 6.402 -2.133 -25.109 1 96.56 281 LEU B C 1
ATOM 4954 O O . LEU B 1 281 ? 7.117 -2.824 -25.828 1 96.56 281 LEU B O 1
ATOM 4958 N N . ASP B 1 282 ? 6.816 -1.061 -24.469 1 97.19 282 ASP B N 1
ATOM 4959 C CA . ASP B 1 282 ? 8.25 -0.797 -24.359 1 97.19 282 ASP B CA 1
ATOM 4960 C C . ASP B 1 282 ? 8.891 -1.7 -23.312 1 97.19 282 ASP B C 1
ATOM 4962 O O . ASP B 1 282 ? 8.633 -1.556 -22.109 1 97.19 282 ASP B O 1
ATOM 4966 N N . LEU B 1 283 ? 9.812 -2.611 -23.688 1 97.19 283 LEU B N 1
ATOM 4967 C CA . LEU B 1 283 ? 10.391 -3.605 -22.781 1 97.19 283 LEU B CA 1
ATOM 4968 C C . LEU B 1 283 ? 11.766 -3.166 -22.312 1 97.19 283 LEU B C 1
ATOM 4970 O O . LEU B 1 283 ? 12.5 -3.955 -21.703 1 97.19 283 LEU B O 1
ATOM 4974 N N . TYR B 1 284 ? 12.086 -1.907 -22.531 1 96.81 284 TYR B N 1
ATOM 4975 C CA . TYR B 1 284 ? 13.336 -1.361 -22.016 1 96.81 284 TYR B CA 1
ATOM 4976 C C . TYR B 1 284 ? 13.289 -1.24 -20.5 1 96.81 284 TYR B C 1
ATOM 4978 O O . TYR B 1 284 ? 12.25 -0.896 -19.922 1 96.81 284 TYR B O 1
ATOM 4986 N N . SER B 1 285 ? 14.328 -1.457 -19.891 1 94.62 285 SER B N 1
ATOM 4987 C CA . SER B 1 285 ? 14.586 -1.187 -18.484 1 94.62 285 SER B CA 1
ATOM 4988 C C . SER B 1 285 ? 16.031 -0.8 -18.25 1 94.62 285 SER B C 1
ATOM 4990 O O . SER B 1 285 ? 16.922 -1.218 -18.984 1 94.62 285 SER B O 1
ATOM 4992 N N . ASP B 1 286 ? 16.25 0.09 -17.172 1 93.44 286 ASP B N 1
ATOM 4993 C CA . ASP B 1 286 ? 17.609 0.509 -16.844 1 93.44 286 ASP B CA 1
ATOM 4994 C C . ASP B 1 286 ? 18.406 -0.635 -16.219 1 93.44 286 ASP B C 1
ATOM 4996 O O . ASP B 1 286 ? 19.625 -0.544 -16.062 1 93.44 286 ASP B O 1
ATOM 5000 N N . THR B 1 287 ? 17.734 -1.726 -15.883 1 89.56 287 THR B N 1
ATOM 5001 C CA . THR B 1 287 ? 18.344 -2.916 -15.312 1 89.56 287 THR B CA 1
ATOM 5002 C C . THR B 1 287 ? 18.156 -4.121 -16.219 1 89.56 287 THR B C 1
ATOM 5004 O O . THR B 1 287 ? 17.109 -4.254 -16.875 1 89.56 287 THR B O 1
ATOM 5007 N N . ASP B 1 288 ? 19.125 -5.023 -16.188 1 87.31 288 ASP B N 1
ATOM 5008 C CA . ASP B 1 288 ? 19.062 -6.152 -17.109 1 87.31 288 ASP B CA 1
ATOM 5009 C C . ASP B 1 288 ? 18.438 -7.375 -16.453 1 87.31 288 ASP B C 1
ATOM 5011 O O . ASP B 1 288 ? 18.422 -7.48 -15.219 1 87.31 288 ASP B O 1
ATOM 5015 N N . ASN B 1 289 ? 17.969 -8.219 -17.359 1 79.75 289 ASN B N 1
ATOM 5016 C CA . ASN B 1 289 ? 17.578 -9.602 -17.078 1 79.75 289 ASN B CA 1
ATOM 5017 C C . ASN B 1 289 ? 16.5 -9.672 -15.992 1 79.75 289 ASN B C 1
ATOM 5019 O O . ASN B 1 289 ? 16.578 -10.523 -15.102 1 79.75 289 ASN B O 1
ATOM 5023 N N . TYR B 1 290 ? 15.617 -8.789 -16.109 1 87.81 290 TYR B N 1
ATOM 5024 C CA . TYR B 1 290 ? 14.461 -8.852 -15.219 1 87.81 290 TYR B CA 1
ATOM 5025 C C . TYR B 1 290 ? 13.289 -9.562 -15.891 1 87.81 290 TYR B C 1
ATOM 5027 O O . TYR B 1 290 ? 12.906 -9.227 -17.016 1 87.81 290 TYR B O 1
ATOM 5035 N N . CYS B 1 291 ? 12.875 -10.648 -15.273 1 90.62 291 CYS B N 1
ATOM 5036 C CA . CYS B 1 291 ? 11.727 -11.398 -15.766 1 90.62 291 CYS B CA 1
ATOM 5037 C C . CYS B 1 291 ? 10.43 -10.836 -15.195 1 90.62 291 CYS B C 1
ATOM 5039 O O . CYS B 1 291 ? 10.281 -10.703 -13.977 1 90.62 291 CYS B O 1
ATOM 5041 N N . THR B 1 292 ? 9.523 -10.5 -16.047 1 90.12 292 THR B N 1
ATOM 5042 C CA . THR B 1 292 ? 8.273 -9.922 -15.57 1 90.12 292 THR B CA 1
ATOM 5043 C C . THR B 1 292 ? 7.117 -10.312 -16.5 1 90.12 292 THR B C 1
ATOM 5045 O O . THR B 1 292 ? 7.328 -10.578 -17.688 1 90.12 292 THR B O 1
ATOM 5048 N N . PRO B 1 293 ? 5.945 -10.461 -15.875 1 91.94 293 PRO B N 1
ATOM 5049 C CA . PRO B 1 293 ? 4.781 -10.641 -16.75 1 91.94 293 PRO B CA 1
ATOM 5050 C C . PRO B 1 293 ? 4.445 -9.383 -17.547 1 91.94 293 PRO B C 1
ATOM 5052 O O . PRO B 1 293 ? 4.461 -8.273 -17 1 91.94 293 PRO B O 1
ATOM 5055 N N . ILE B 1 294 ? 4.23 -9.602 -18.75 1 90.94 294 ILE B N 1
ATOM 5056 C CA . ILE B 1 294 ? 3.762 -8.508 -19.594 1 90.94 294 ILE B CA 1
ATOM 5057 C C . ILE B 1 294 ? 2.334 -8.781 -20.062 1 90.94 294 ILE B C 1
ATOM 5059 O O . ILE B 1 294 ? 1.81 -9.883 -19.844 1 90.94 294 ILE B O 1
ATOM 5063 N N . LEU B 1 295 ? 1.448 -7.82 -20.75 1 90.62 295 LEU B N 1
ATOM 5064 C CA . LEU B 1 295 ? 0.101 -7.867 -21.312 1 90.62 295 LEU B CA 1
ATOM 5065 C C . LEU B 1 295 ? -0.943 -7.941 -20.203 1 90.62 295 LEU B C 1
ATOM 5067 O O . LEU B 1 295 ? -1.835 -7.094 -20.125 1 90.62 295 LEU B O 1
ATOM 5071 N N . ASN B 1 296 ? -0.781 -8.938 -19.219 1 92.5 296 ASN B N 1
ATOM 5072 C CA . ASN B 1 296 ? -1.672 -9.148 -18.078 1 92.5 296 ASN B CA 1
ATOM 5073 C C . ASN B 1 296 ? -3.094 -8.688 -18.391 1 92.5 296 ASN B C 1
ATOM 5075 O O . ASN B 1 296 ? -3.662 -7.875 -17.656 1 92.5 296 ASN B O 1
ATOM 5079 N N . LEU B 1 297 ? -3.721 -9.203 -19.438 1 94.19 297 LEU B N 1
ATOM 5080 C CA . LEU B 1 297 ? -5.055 -8.844 -19.891 1 94.19 297 LEU B CA 1
ATOM 5081 C C . LEU B 1 297 ? -6.109 -9.75 -19.281 1 94.19 297 LEU B C 1
ATOM 5083 O O . LEU B 1 297 ? -6.012 -10.977 -19.359 1 94.19 297 LEU B O 1
ATOM 5087 N N . LYS B 1 298 ? -7.07 -9.172 -18.641 1 94.38 298 LYS B N 1
ATOM 5088 C CA . LYS B 1 298 ? -8.156 -9.898 -17.984 1 94.38 298 LYS B CA 1
ATOM 5089 C C . LYS B 1 298 ? -9.508 -9.539 -18.594 1 94.38 298 LYS B C 1
ATOM 5091 O O . LYS B 1 298 ? -9.594 -8.648 -19.453 1 94.38 298 LYS B O 1
ATOM 5096 N N . ASP B 1 299 ? -10.531 -10.219 -18.234 1 94.06 299 ASP B N 1
ATOM 5097 C CA . ASP B 1 299 ? -11.914 -9.992 -18.641 1 94.06 299 ASP B CA 1
ATOM 5098 C C . ASP B 1 299 ? -12.07 -10.141 -20.156 1 94.06 299 ASP B C 1
ATOM 5100 O O . ASP B 1 299 ? -12.875 -9.438 -20.766 1 94.06 299 ASP B O 1
ATOM 5104 N N . LEU B 1 300 ? -11.234 -10.961 -20.766 1 94.19 300 LEU B N 1
ATOM 5105 C CA . LEU B 1 300 ? -11.445 -11.328 -22.156 1 94.19 300 LEU B CA 1
ATOM 5106 C C . LEU B 1 300 ? -12.688 -12.195 -22.312 1 94.19 300 LEU B C 1
ATOM 5108 O O . LEU B 1 300 ? -13.156 -12.797 -21.344 1 94.19 300 LEU B O 1
ATOM 5112 N N . LYS B 1 301 ? -13.211 -12.188 -23.562 1 93.31 301 LYS B N 1
ATOM 5113 C CA . LYS B 1 301 ? -14.266 -13.164 -23.812 1 93.31 301 LYS B CA 1
ATOM 5114 C C . LYS B 1 301 ? -13.75 -14.594 -23.656 1 93.31 301 LYS B C 1
ATOM 5116 O O . LYS B 1 301 ? -12.617 -14.898 -24.016 1 93.31 301 LYS B O 1
ATOM 5121 N N . ASP B 1 302 ? -14.609 -15.391 -23.078 1 92.25 302 ASP B N 1
ATOM 5122 C CA . ASP B 1 302 ? -14.219 -16.781 -22.906 1 92.25 302 ASP B CA 1
ATOM 5123 C C . ASP B 1 302 ? -14.312 -17.562 -24.203 1 92.25 302 ASP B C 1
ATOM 5125 O O . ASP B 1 302 ? -15.148 -18.453 -24.359 1 92.25 302 ASP B O 1
ATOM 5129 N N . THR B 1 303 ? -13.445 -17.234 -25.141 1 93.88 303 THR B N 1
ATOM 5130 C CA . THR B 1 303 ? -13.391 -17.844 -26.469 1 93.88 303 THR B CA 1
ATOM 5131 C C . THR B 1 303 ? -11.945 -18 -26.938 1 93.88 303 THR B C 1
ATOM 5133 O O . THR B 1 303 ? -11.016 -17.859 -26.141 1 93.88 303 THR B O 1
ATOM 5136 N N . LYS B 1 304 ? -11.797 -18.438 -28.156 1 95.62 304 LYS B N 1
ATOM 5137 C CA . LYS B 1 304 ? -10.469 -18.531 -28.75 1 95.62 304 LYS B CA 1
ATOM 5138 C C . LYS B 1 304 ? -9.914 -17.156 -29.094 1 95.62 304 LYS B C 1
ATOM 5140 O O . LYS B 1 304 ? -10.648 -16.297 -29.578 1 95.62 304 LYS B O 1
ATOM 5145 N N . HIS B 1 305 ? -8.648 -16.984 -28.828 1 96.69 305 HIS B N 1
ATOM 5146 C CA . HIS B 1 305 ? -7.961 -15.734 -29.094 1 96.69 305 HIS B CA 1
ATOM 5147 C C . HIS B 1 305 ? -6.664 -15.969 -29.859 1 96.69 305 HIS B C 1
ATOM 5149 O O . HIS B 1 305 ? -6.043 -17.031 -29.734 1 96.69 305 HIS B O 1
ATOM 5155 N N . LYS B 1 306 ? -6.375 -15.023 -30.641 1 97.81 306 LYS B N 1
ATOM 5156 C CA . LYS B 1 306 ? -5.098 -14.992 -31.344 1 97.81 306 LYS B CA 1
ATOM 5157 C C . LYS B 1 306 ? -4.234 -13.828 -30.875 1 97.81 306 LYS B C 1
ATOM 5159 O O . LYS B 1 306 ? -4.621 -12.672 -31 1 97.81 306 LYS B O 1
ATOM 5164 N N . LEU B 1 307 ? -3.078 -14.125 -30.312 1 97.94 307 LEU B N 1
ATOM 5165 C CA . LEU B 1 307 ? -2.117 -13.125 -29.859 1 97.94 307 LEU B CA 1
ATOM 5166 C C . LEU B 1 307 ? -0.913 -13.062 -30.781 1 97.94 307 LEU B C 1
ATOM 5168 O O . LEU B 1 307 ? -0.331 -14.102 -31.125 1 97.94 307 LEU B O 1
ATOM 5172 N N . ILE B 1 308 ? -0.587 -11.898 -31.203 1 98.62 308 ILE B N 1
ATOM 5173 C CA . ILE B 1 308 ? 0.621 -11.68 -32 1 98.62 308 ILE B CA 1
ATOM 5174 C C . ILE B 1 308 ? 1.569 -10.75 -31.234 1 98.62 308 ILE B C 1
ATOM 5176 O O . ILE B 1 308 ? 1.151 -9.711 -30.719 1 98.62 308 ILE B O 1
ATOM 5180 N N . ILE B 1 309 ? 2.816 -11.102 -31.109 1 98.56 309 ILE B N 1
ATOM 5181 C CA . ILE B 1 309 ? 3.885 -10.266 -30.578 1 98.56 309 ILE B CA 1
ATOM 5182 C C . ILE B 1 309 ? 4.949 -10.039 -31.641 1 98.56 309 ILE B C 1
ATOM 5184 O O . ILE B 1 309 ? 5.582 -10.992 -32.125 1 98.56 309 ILE B O 1
ATOM 5188 N N . LYS B 1 310 ? 5.168 -8.82 -32 1 98.62 310 LYS B N 1
ATOM 5189 C CA . LYS B 1 310 ? 6.062 -8.469 -33.094 1 98.62 310 LYS B CA 1
ATOM 5190 C C . LYS B 1 310 ? 7.168 -7.527 -32.625 1 98.62 310 LYS B C 1
ATOM 5192 O O . LYS B 1 310 ? 6.922 -6.621 -31.828 1 98.62 310 LYS B O 1
ATOM 5197 N N . VAL B 1 311 ? 8.352 -7.766 -33.188 1 98.56 311 VAL B N 1
ATOM 5198 C CA . VAL B 1 311 ? 9.461 -6.855 -32.906 1 98.56 311 VAL B CA 1
ATOM 5199 C C . VAL B 1 311 ? 9.25 -5.543 -33.656 1 98.56 311 VAL B C 1
ATOM 5201 O O . VAL B 1 311 ? 9.227 -5.527 -34.875 1 98.56 311 VAL B O 1
ATOM 5204 N N . SER B 1 312 ? 9.188 -4.512 -32.938 1 98.19 312 SER B N 1
ATOM 5205 C CA . SER B 1 312 ? 8.852 -3.213 -33.5 1 98.19 312 SER B CA 1
ATOM 5206 C C . SER B 1 312 ? 10.055 -2.598 -34.219 1 98.19 312 SER B C 1
ATOM 5208 O O . SER B 1 312 ? 11.203 -2.875 -33.844 1 98.19 312 SER B O 1
ATOM 5210 N N . GLU B 1 313 ? 9.742 -1.728 -35.188 1 96.44 313 GLU B N 1
ATOM 5211 C CA . GLU B 1 313 ? 10.773 -0.907 -35.812 1 96.44 313 GLU B CA 1
ATOM 5212 C C . GLU B 1 313 ? 11.18 0.255 -34.906 1 96.44 313 GLU B C 1
ATOM 5214 O O . GLU B 1 313 ? 12.289 0.772 -35 1 96.44 313 GLU B O 1
ATOM 5219 N N . ASN B 1 314 ? 10.227 0.637 -34.125 1 95.06 314 ASN B N 1
ATOM 5220 C CA . ASN B 1 314 ? 10.5 1.704 -33.156 1 95.06 314 ASN B CA 1
ATOM 5221 C C . ASN B 1 314 ? 11.305 1.193 -31.969 1 95.06 314 ASN B C 1
ATOM 5223 O O . ASN B 1 314 ? 11.195 0.023 -31.594 1 95.06 314 ASN B O 1
ATOM 5227 N N . LYS B 1 315 ? 12.109 2.105 -31.469 1 92.81 315 LYS B N 1
ATOM 5228 C CA . LYS B 1 315 ? 12.984 1.709 -30.375 1 92.81 315 LYS B CA 1
ATOM 5229 C C . LYS B 1 315 ? 13.102 2.818 -29.328 1 92.81 315 LYS B C 1
ATOM 5231 O O . LYS B 1 315 ? 13.141 4 -29.672 1 92.81 315 LYS B O 1
ATOM 5236 N N . ASN B 1 316 ? 12.977 2.445 -28.062 1 94.88 316 ASN B N 1
ATOM 5237 C CA . ASN B 1 316 ? 13.352 3.377 -27.016 1 94.88 316 ASN B CA 1
ATOM 5238 C C . ASN B 1 316 ? 14.766 3.906 -27.203 1 94.88 316 ASN B C 1
ATOM 5240 O O . ASN B 1 316 ? 15.711 3.129 -27.359 1 94.88 316 ASN B O 1
ATOM 5244 N N . PRO B 1 317 ? 14.844 5.258 -27.219 1 94.25 317 PRO B N 1
ATOM 5245 C CA . PRO B 1 317 ? 16.172 5.812 -27.469 1 94.25 317 PRO B CA 1
ATOM 5246 C C . PRO B 1 317 ? 17.219 5.352 -26.453 1 94.25 317 PRO B C 1
ATOM 5248 O O . PRO B 1 317 ? 18.406 5.316 -26.766 1 94.25 317 PRO B O 1
ATOM 5251 N N . LYS B 1 318 ? 16.797 5.012 -25.312 1 95.62 318 LYS B N 1
ATOM 5252 C CA . LYS B 1 318 ? 17.719 4.578 -24.266 1 95.62 318 LYS B CA 1
ATOM 5253 C C . LYS B 1 318 ? 18.109 3.115 -24.469 1 95.62 318 LYS B C 1
ATOM 5255 O O . LYS B 1 318 ? 19.078 2.646 -23.859 1 95.62 318 LYS B O 1
ATOM 5260 N N . SER B 1 319 ? 17.406 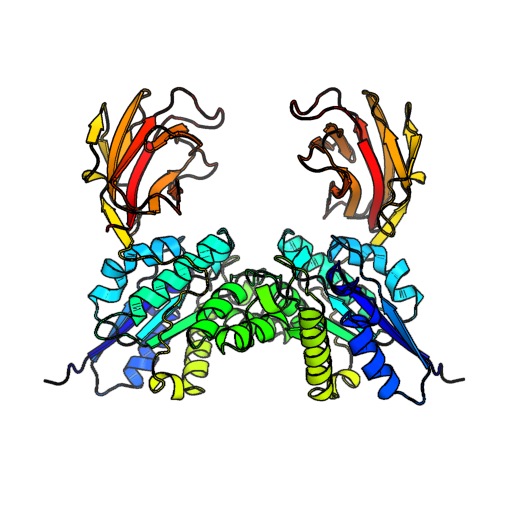2.373 -25.266 1 96.88 319 SER B N 1
ATOM 5261 C CA . SER B 1 319 ? 17.672 0.95 -25.469 1 96.88 319 SER B CA 1
ATOM 5262 C C . SER B 1 319 ? 18.875 0.726 -26.359 1 96.88 319 SER B C 1
ATOM 5264 O O . SER B 1 319 ? 19.109 1.487 -27.312 1 96.88 319 SER B O 1
ATOM 5266 N N . LYS B 1 320 ? 19.578 -0.368 -26.109 1 96.56 320 LYS B N 1
ATOM 5267 C CA . LYS B 1 320 ? 20.75 -0.722 -26.906 1 96.56 320 LYS B CA 1
ATOM 5268 C C . LYS B 1 320 ? 20.391 -1.709 -28.016 1 96.56 320 LYS B C 1
ATOM 5270 O O . LYS B 1 320 ? 21.25 -2.107 -28.812 1 96.56 320 LYS B O 1
ATOM 5275 N N . GLY B 1 321 ? 19.125 -2.166 -28.078 1 96.19 321 GLY B N 1
ATOM 5276 C CA . GLY B 1 321 ? 18.719 -3.145 -29.078 1 96.19 321 GLY B CA 1
ATOM 5277 C C . GLY B 1 321 ? 17.219 -3.283 -29.203 1 96.19 321 GLY B C 1
ATOM 5278 O O . GLY B 1 321 ? 16.469 -2.445 -28.703 1 96.19 321 GLY B O 1
ATOM 5279 N N . ASN B 1 322 ? 16.797 -4.34 -29.938 1 97 322 ASN B N 1
ATOM 5280 C CA . ASN B 1 322 ? 15.383 -4.602 -30.203 1 97 322 ASN B CA 1
ATOM 5281 C C . ASN B 1 322 ? 14.953 -5.969 -29.688 1 97 322 ASN B C 1
ATOM 5283 O O . ASN B 1 322 ? 13.914 -6.496 -30.078 1 97 322 ASN B O 1
ATOM 5287 N N . LYS B 1 323 ? 15.672 -6.449 -28.797 1 97.5 323 LYS B N 1
ATOM 5288 C CA . LYS B 1 323 ? 15.508 -7.836 -28.375 1 97.5 323 LYS B CA 1
ATOM 5289 C C . LYS B 1 323 ? 14.164 -8.047 -27.688 1 97.5 323 LYS B C 1
ATOM 5291 O O . LYS B 1 323 ? 13.766 -7.254 -26.828 1 97.5 323 LYS B O 1
ATOM 5296 N N . ILE B 1 324 ? 13.438 -9.023 -28.109 1 98.06 324 ILE B N 1
ATOM 5297 C CA . ILE B 1 324 ? 12.242 -9.523 -27.422 1 98.06 324 ILE B CA 1
ATOM 5298 C C . ILE B 1 324 ? 12.469 -10.969 -26.984 1 98.06 324 ILE B C 1
ATOM 5300 O O . ILE B 1 324 ? 12.914 -11.805 -27.766 1 98.06 324 ILE B O 1
ATOM 5304 N N . SER B 1 325 ? 12.242 -11.258 -25.719 1 97.56 325 SER B N 1
ATOM 5305 C CA . SER B 1 325 ? 12.422 -12.586 -25.141 1 97.56 325 SER B CA 1
ATOM 5306 C C . SER B 1 325 ? 11.172 -13.039 -24.406 1 97.56 325 SER B C 1
ATOM 5308 O O . SER B 1 325 ? 10.812 -12.453 -23.375 1 97.56 325 SER B O 1
ATOM 5310 N N . ILE B 1 326 ? 10.547 -14.102 -24.875 1 97.81 326 ILE B N 1
ATOM 5311 C CA . ILE B 1 326 ? 9.32 -14.625 -24.281 1 97.81 326 ILE B CA 1
ATOM 5312 C C . ILE B 1 326 ? 9.578 -16 -23.703 1 97.81 326 ILE B C 1
ATOM 5314 O O . ILE B 1 326 ? 9.938 -16.938 -24.422 1 97.81 326 ILE B O 1
ATOM 5318 N N . GLY B 1 327 ? 9.305 -16.109 -22.406 1 96.5 327 GLY B N 1
ATOM 5319 C CA . GLY B 1 327 ? 9.578 -17.359 -21.734 1 96.5 327 GLY B CA 1
ATOM 5320 C C . GLY B 1 327 ? 8.375 -18.297 -21.703 1 96.5 327 GLY B C 1
ATOM 5321 O O . GLY B 1 327 ? 8.516 -19.516 -21.844 1 96.5 327 GLY B O 1
ATOM 5322 N N . SER B 1 328 ? 7.242 -17.797 -21.438 1 96.5 328 SER B N 1
ATOM 5323 C CA . SER B 1 328 ? 6.016 -18.578 -21.328 1 96.5 328 SER B CA 1
ATOM 5324 C C . SER B 1 328 ? 4.781 -17.688 -21.391 1 96.5 328 SER B C 1
ATOM 5326 O O . SER B 1 328 ? 4.895 -16.469 -21.391 1 96.5 328 SER B O 1
ATOM 5328 N N . PHE B 1 329 ? 3.66 -18.344 -21.531 1 96.81 329 PHE B N 1
ATOM 5329 C CA . PHE B 1 329 ? 2.369 -17.656 -21.469 1 96.81 329 PHE B CA 1
ATOM 5330 C C . PHE B 1 329 ? 1.56 -18.125 -20.266 1 96.81 329 PHE B C 1
ATOM 5332 O O . PHE B 1 329 ? 1.562 -19.312 -19.938 1 96.81 329 PHE B O 1
ATOM 5339 N N . LEU B 1 330 ? 0.991 -17.219 -19.547 1 96.75 330 LEU B N 1
ATOM 5340 C CA . LEU B 1 330 ? 0.068 -17.484 -18.453 1 96.75 330 LEU B CA 1
ATOM 5341 C C . LEU B 1 330 ? -1.38 -17.344 -18.922 1 96.75 330 LEU B C 1
ATOM 5343 O O . LEU B 1 330 ? -1.841 -16.25 -19.203 1 96.75 330 LEU B O 1
ATOM 5347 N N . VAL B 1 331 ? -2.098 -18.469 -19 1 95.25 331 VAL B N 1
ATOM 5348 C CA . VAL B 1 331 ? -3.43 -18.438 -19.594 1 95.25 331 VAL B CA 1
ATOM 5349 C C . VAL B 1 331 ? -4.41 -19.203 -18.703 1 95.25 331 VAL B C 1
ATOM 5351 O O . VAL B 1 331 ? -4 -19.984 -17.844 1 95.25 331 VAL B O 1
ATOM 5354 N N . GLU B 1 332 ? -5.688 -18.812 -18.844 1 86.25 332 GLU B N 1
ATOM 5355 C CA . GLU B 1 332 ? -6.785 -19.562 -18.234 1 86.25 332 GLU B CA 1
ATOM 5356 C C . GLU B 1 332 ? -7.418 -20.516 -19.234 1 86.25 332 GLU B C 1
ATOM 5358 O O . GLU B 1 332 ? -8.086 -20.078 -20.188 1 86.25 332 GLU B O 1
ATOM 5363 N N . ASN B 1 333 ? -6.949 -21.75 -19.234 1 73.81 333 ASN B N 1
ATOM 5364 C CA . ASN B 1 333 ? -7.434 -22.641 -20.281 1 73.81 333 ASN B CA 1
ATOM 5365 C C . ASN B 1 333 ? -8.82 -23.203 -19.953 1 73.81 333 ASN B C 1
ATOM 5367 O O . ASN B 1 333 ? -9.086 -23.578 -18.812 1 73.81 333 ASN B O 1
ATOM 5371 N N . MET B 1 334 ? -9.875 -22.797 -20.719 1 63.56 334 MET B N 1
ATOM 5372 C CA . MET B 1 334 ? -11.164 -23.484 -20.625 1 63.56 334 MET B CA 1
ATOM 5373 C C . MET B 1 334 ? -11.109 -24.844 -21.328 1 63.56 334 MET B C 1
ATOM 5375 O O . MET B 1 334 ? -10.344 -25.016 -22.281 1 63.56 334 MET B O 1
#

Organism: Clostridium botulinum (strain Hall / ATCC 3502 / NCTC 13319 / Type A) (NCBI:txid441771)

pLDDT: mean 95.2, std 6.38, range [38.03, 98.88]

InterPro domains:
  IPR013830 SGNH hydrolase-type esterase domain [PF13472] (10-175)
  IPR036514 SGNH hydrolase superfamily [G3DSA:3.40.50.1110] (7-190)

Solvent-accessible surface area (backbone atoms only — not comparable to full-atom values): 34100 Å² total; per-residue (Å²): 125,81,79,56,60,44,27,36,32,39,40,27,10,30,62,54,54,27,46,53,27,92,43,72,79,39,12,29,62,43,48,42,43,51,51,49,41,65,74,37,67,89,37,53,62,44,76,44,78,40,26,40,67,90,34,28,36,60,61,48,36,31,40,31,60,80,62,42,54,72,64,62,34,50,33,34,40,41,33,32,20,56,51,32,44,80,42,59,64,68,58,42,45,38,25,44,46,34,40,50,50,58,44,60,68,39,96,70,48,41,49,58,38,40,40,24,50,44,31,73,68,32,62,28,33,47,52,37,52,44,41,53,26,36,49,37,70,37,55,71,47,54,48,33,63,52,51,34,46,38,36,32,68,67,72,50,54,68,76,70,25,24,76,59,61,59,32,29,20,47,61,24,18,45,51,52,19,51,49,52,50,52,53,46,68,74,43,61,61,63,80,69,53,77,83,52,85,64,93,65,62,93,80,74,58,82,70,85,39,53,31,70,40,60,46,80,72,37,47,80,46,76,75,66,43,80,44,77,66,78,35,78,97,76,33,46,50,24,46,31,35,58,52,67,71,24,31,37,38,39,71,50,41,28,31,37,42,29,31,36,26,50,28,7,38,43,14,9,22,36,35,36,31,49,76,80,48,72,50,74,44,74,31,52,33,101,51,69,80,40,73,42,78,40,85,69,43,64,85,44,67,82,41,81,43,46,35,35,47,25,28,34,87,57,61,57,86,85,29,77,38,37,33,43,36,37,29,29,31,39,34,24,51,117,127,83,77,55,61,42,27,37,32,38,41,26,10,29,63,55,54,27,46,52,28,91,44,70,78,37,13,30,60,43,48,41,43,52,51,48,41,63,73,38,68,90,38,52,61,44,77,42,79,41,25,42,68,89,34,28,35,60,60,49,34,30,39,31,60,79,62,43,55,72,64,62,32,50,34,34,39,41,33,32,22,56,51,32,45,80,42,58,66,66,57,42,45,39,24,42,46,34,41,51,50,58,44,59,68,39,95,69,46,42,49,57,36,39,39,26,50,43,30,75,68,32,61,27,34,47,52,37,52,44,40,52,27,36,48,38,69,38,55,70,48,57,47,33,62,53,51,34,45,39,37,30,70,67,73,51,54,69,75,69,28,24,76,60,62,58,32,29,18,46,60,24,19,45,53,52,18,51,48,52,48,52,52,47,70,72,44,60,60,62,81,71,52,76,84,50,83,63,94,66,61,92,80,74,56,80,70,86,38,54,30,70,41,59,45,78,73,38,46,80,44,75,74,66,42,81,44,78,65,79,35,80,97,76,33,46,50,23,44,30,35,59,50,66,69,25,32,37,37,40,72,50,41,27,31,38,42,29,30,36,26,49,27,8,39,43,14,10,24,36,35,35,31,50,76,81,49,72,49,76,44,76,32,53,34,103,53,68,81,39,72,43,78,39,87,69,43,65,85,44,65,82,41,81,42,46,36,34,47,26,28,34,86,58,60,59,85,84,29,77,40,37,33,44,37,37,28,29,32,40,34,25,51,116

Radius of gyration: 27.3 Å; Cα contacts (8 Å, |Δi|>4): 1538; chains: 2; bounding box: 50×88×76 Å